Protein AF-0000000084538010 (afdb_homodimer)

Sequence (580 aa):
MFNKSAVPYEIGESMSLGYLKNLVTRTITEWMEDNAMTYSAALAYYFVLSLPALLLFSVSIGSIFLKSENLQSKIINNLQGATDERIINMIILLFERIPEINSLSISALIGFIFLLWSASNVFRQLKNFLERAWDIKPTESSNIKDFIRDAIMSFVIVILFGGLLAMSIFVEGFLYAASKLFQQFLPFSPIIADYTGSIAGFLILVLFFILVYRVLPDKSFDLKSIFVGAFVTAVLVTIGKYVIVLFIAYSNPTNVYGAIGSIIGLFLLFYYSSIMITLGAEFTKVYSESMFNKSAVPYEIGESMSLGYLKNLVTRTITEWMEDNAMTYSAALAYYFVLSLPALLLFSVSIGSIFLKSENLQSKIINNLQGATDERIINMIILLFERIPEINSLSISALIGFIFLLWSASNVFRQLKNFLERAWDIKPTESSNIKDFIRDAIMSFVIVILFGGLLAMSIFVEGFLYAASKLFQQFLPFSPIIADYTGSIAGFLILVLFFILVYRVLPDKSFDLKSIFVGAFVTAVLVTIGKYVIVLFIAYSNPTNVYGAIGSIIGLFLLFYYSSIMITLGAEFTKVYSES

InterPro domains:
  IPR017039 Virulence factor BrkB [PF03631] (33-289)
  IPR017039 Virulence factor BrkB [PIRSF035875] (20-289)
  IPR017039 Virulence factor BrkB [PTHR30213] (14-289)
  IPR017039 Virulence factor BrkB [TIGR00765] (29-288)

Organism: NCBI:txid1434108

Foldseek 3Di:
DDCPPPDPVVVVVVCVVVVVVVLLVQLVVLCVVLVLLVLLLQLLVLVLQLVVLVVQLVLLVVLQVLLPPVVLCVVLVVCVVVDDPVVSVVSVVVNVPSPPPPDSPPRNVVSVVSNLVSLLVSLVSLLVLLCSLLVPPPPPCPDPVVVVVSSVVSVCLCCVVVVVVCCLVCVVVVLVVVCVVCCPPDVPPPVVSVVVSVVVSLVSQLVSQLCSQPPRYPDHFDSVLSSVLSNQLSVQLVVLVVVLVVVLVVLVCPDPRSVVVNSVSVSVSSSSSSSSSSSSSNSSSSVRVD/DPPPPPDPVVVVVVCVVVVVVVLLVQLVVLCVVLVLLVLLLQLLVLVLQLVVLVVQLCLLVVLQVLLPPVVVCVVLVVCVVVDDPVVSVVSVVVNVPSPPPPDCPPRNVVSVVSNLVSLLVSLVSLLVLLCSLLVPPPPPCPDPVVVVVSSVVSVCLCCVVVVVVVCLVVVLVVLVVVCVVCCPPDVPPPVVSVVVSVVVSLVSQLVSQLCSQPPRYPDHFDSVLSSVLSNQLSVQLVVLVVVLVVVLVVLVCPDPRSVVVNSVSVSVSSSSSSSSSSSSSNSSSSVRVD

pLDDT: mean 70.89, std 18.39, range [25.52, 96.69]

Solvent-accessible surface area (backbone atoms only — not comparable to full-atom values): 29405 Å² total; per-residue (Å²): 138,82,84,80,67,85,70,77,63,64,64,57,54,52,53,48,47,53,49,47,50,48,52,51,51,49,21,51,52,50,32,59,72,62,48,36,66,47,52,13,30,18,37,18,25,29,55,57,53,26,48,42,17,44,47,34,24,48,51,39,51,43,47,60,51,49,62,32,63,65,46,41,50,48,51,49,54,62,37,58,83,74,49,56,67,67,58,51,48,49,48,52,49,51,56,68,62,45,72,86,66,85,62,90,40,72,55,25,53,51,12,44,50,44,26,50,50,24,44,32,47,35,43,50,47,49,29,54,48,46,23,57,66,64,69,46,73,79,71,78,64,82,41,70,62,50,51,46,48,51,46,49,48,18,45,49,43,37,54,54,42,47,42,41,48,49,34,37,55,40,39,46,49,39,45,50,48,40,43,61,63,36,44,75,75,58,70,67,52,71,65,53,50,51,50,50,48,49,50,52,45,50,51,50,44,23,52,48,38,33,47,50,55,57,61,57,29,96,70,62,76,58,68,65,36,40,47,54,21,15,45,52,23,35,51,53,34,51,51,46,54,52,52,49,50,54,47,51,72,67,39,60,50,86,40,74,66,21,44,38,48,48,50,46,51,50,53,48,43,38,34,50,36,24,42,30,47,49,46,21,53,27,36,22,49,50,56,62,72,101,139,82,86,75,70,82,67,75,62,63,64,57,52,51,52,47,47,54,48,48,50,49,51,50,51,50,21,52,50,50,32,58,73,63,48,36,66,45,53,11,30,19,37,19,25,29,54,56,54,24,46,42,16,44,49,35,25,48,52,40,50,43,46,60,51,49,63,33,65,65,47,40,49,49,50,48,54,60,37,58,82,74,49,57,69,64,58,50,49,49,47,50,49,51,56,68,60,46,71,86,64,86,65,89,38,73,54,26,52,50,13,44,50,45,25,51,51,24,43,33,47,36,43,50,49,48,29,53,48,47,23,57,65,64,69,46,73,79,70,80,64,82,42,70,63,48,52,47,48,49,44,49,49,19,45,49,44,35,54,54,43,48,42,42,48,48,34,37,55,40,40,45,48,38,45,50,48,41,42,61,66,36,41,75,78,57,71,67,50,70,62,52,51,51,50,50,47,49,49,52,43,48,52,49,43,22,53,48,38,34,48,47,53,56,63,57,27,95,70,62,77,56,68,66,34,40,47,53,21,14,44,51,22,35,52,55,34,51,50,48,54,53,52,50,50,54,47,53,71,66,47,55,52,86,39,73,65,20,44,37,48,47,51,45,48,50,52,48,43,39,34,49,35,26,42,30,47,50,46,20,52,29,37,23,48,50,57,61,72,103

Radius of gyration: 28.02 Å; Cα contacts (8 Å, |Δi|>4): 589; chains: 2; bounding box: 76×89×102 Å

Secondary structure (DSSP, 8-state):
-------THHHHHHHHHHHHHHHHHHHHHHHHHTTHHHHHHHHHHHHHHHHHHHHHHHHHHHHHHHTSHHHHHHHHHHHBTTB-HHHHHHHHHHHHTS----SS-HHHHHHHHHHHHHHHHHHHHHHHHHHHHTT--------HHHHHHHHHHHHHHIIIIIHHHHHHHHHHHHHHHHHHHTTTT----HHHHHHHHHHHHHHHHHHHHHHHHHHSSSS---HHHHHHHHHHHHHHHHHHHHHHHHHHHHS-TTSHHHHHHHHHHHHHHHHHHHHHHHHHHHHHHHHHH-/-------THHHHHHHHHHHHHHHHHHHHHHHHHTTHHHHHHHHHHHHHHHHHHHHHHHHHHHHHHHTSHHHHHHHHHHHBTTB-HHHHHHHHHHHHTS----SS-HHHHHHHHHHHHHHHHHHHHHHHHHHHHTT--------HHHHHHHHHHHHHHIIIIIHHHHHHHHHHHHHHHHHHHTTTT----HHHHHHHHHHHHHHHHHHHHHHHHHHSSSS---HHHHHHHHHHHHHHHHHHHHHHHHHHHHH-TTSHHHHHHHHHHHHHHHHHHHHHHHHHHHHHHHHHH-

Nearest PDB structures (foldseek):
  6z10-assembly1_A  TM=2.493E-01  e=7.959E-01  Rattus norvegicus
  6qv0-assembly1_A  TM=2.257E-01  e=1.239E+00  Thermotoga maritima MSB8
  6x19-assembly1_R  TM=1.769E-01  e=1.354E+00  Homo sapiens
  5och-assembly2_D  TM=1.524E-01  e=9.495E+00  Homo sapiens
  6z10-assembly1_A  TM=2.457E-01  e=9.345E-01  Rattus norvegicus

Structure (mmCIF, N/CA/C/O backbone):
data_AF-0000000084538010-model_v1
#
loop_
_entity.id
_entity.type
_entity.pdbx_description
1 polymer 'Inner membrane protein YihY, formerly thought to be RNase BN'
#
loop_
_atom_site.group_PDB
_atom_site.id
_atom_site.type_symbol
_atom_site.label_atom_id
_atom_site.label_alt_id
_atom_site.label_comp_id
_atom_site.label_asym_id
_atom_site.label_entity_id
_atom_site.label_seq_id
_atom_site.pdbx_PDB_ins_code
_atom_site.Cartn_x
_atom_site.Cartn_y
_atom_site.Cartn_z
_atom_site.occupancy
_atom_site.B_iso_or_equiv
_atom_site.auth_seq_id
_atom_site.auth_comp_id
_atom_site.auth_asym_id
_atom_site.auth_atom_id
_atom_site.pdbx_PDB_model_num
ATOM 1 N N . MET A 1 1 ? -12.539 -47.938 -51.344 1 26.61 1 MET A N 1
ATOM 2 C CA . MET A 1 1 ? -11.461 -47.25 -50.656 1 26.61 1 MET A CA 1
ATOM 3 C C . MET A 1 1 ? -12 -46.062 -49.875 1 26.61 1 MET A C 1
ATOM 5 O O . MET A 1 1 ? -12.375 -45.031 -50.469 1 26.61 1 MET A O 1
ATOM 9 N N . PHE A 1 2 ? -12.742 -46.219 -48.688 1 32.31 2 PHE A N 1
ATOM 10 C CA . PHE A 1 2 ? -13.555 -45.375 -47.781 1 32.31 2 PHE A CA 1
ATOM 11 C C . PHE A 1 2 ? -12.703 -44.375 -47.062 1 32.31 2 PHE A C 1
ATOM 13 O O . PHE A 1 2 ? -11.711 -44.719 -46.406 1 32.31 2 PHE A O 1
ATOM 20 N N . ASN A 1 3 ? -12.586 -43.062 -47.562 1 33.59 3 ASN A N 1
ATOM 21 C CA . ASN A 1 3 ? -11.797 -41.969 -47.031 1 33.59 3 ASN A CA 1
ATOM 22 C C . ASN A 1 3 ? -12.211 -41.562 -45.625 1 33.59 3 ASN A C 1
ATOM 24 O O . ASN A 1 3 ? -13.32 -41.094 -45.406 1 33.59 3 ASN A O 1
ATOM 28 N N . LYS A 1 4 ? -11.789 -42.188 -44.531 1 38.84 4 LYS A N 1
ATOM 29 C CA . LYS A 1 4 ? -11.992 -42.125 -43.094 1 38.84 4 LYS A CA 1
ATOM 30 C C . LYS A 1 4 ? -11.555 -40.781 -42.5 1 38.84 4 LYS A C 1
ATOM 32 O O . LYS A 1 4 ? -11.375 -40.656 -41.312 1 38.84 4 LYS A O 1
ATOM 37 N N . SER A 1 5 ? -11.25 -39.719 -43.281 1 35.59 5 SER A N 1
ATOM 38 C CA . SER A 1 5 ? -10.352 -38.688 -42.781 1 35.59 5 SER A CA 1
ATOM 39 C C . SER A 1 5 ? -11.047 -37.781 -41.781 1 35.59 5 SER A C 1
ATOM 41 O O . SER A 1 5 ? -10.492 -36.75 -41.375 1 35.59 5 SER A O 1
ATOM 43 N N . ALA A 1 6 ? -12.359 -37.562 -41.844 1 43.34 6 ALA A N 1
ATOM 44 C CA . ALA A 1 6 ? -12.781 -36.312 -41.219 1 43.34 6 ALA A CA 1
ATOM 45 C C . ALA A 1 6 ? -12.562 -36.312 -39.719 1 43.34 6 ALA A C 1
ATOM 47 O O . ALA A 1 6 ? -13.234 -37.062 -39 1 43.34 6 ALA A O 1
ATOM 48 N N . VAL A 1 7 ? -11.398 -35.969 -39.188 1 40.47 7 VAL A N 1
ATOM 49 C CA . VAL A 1 7 ? -10.836 -36.094 -37.844 1 40.47 7 VAL A CA 1
ATOM 50 C C . VAL A 1 7 ? -11.703 -35.344 -36.844 1 40.47 7 VAL A C 1
ATOM 52 O O . VAL A 1 7 ? -12.039 -34.188 -37.094 1 40.47 7 VAL A O 1
ATOM 55 N N . PRO A 1 8 ? -12.336 -35.812 -35.75 1 43.44 8 PRO A N 1
ATOM 56 C CA . PRO A 1 8 ? -13.031 -35.344 -34.531 1 43.44 8 PRO A CA 1
ATOM 57 C C . PRO A 1 8 ? -12.242 -34.312 -33.719 1 43.44 8 PRO A C 1
ATOM 59 O O . PRO A 1 8 ? -12.688 -33.875 -32.656 1 43.44 8 PRO A O 1
ATOM 62 N N . TYR A 1 9 ? -11.008 -33.969 -34.125 1 44.88 9 TYR A N 1
ATOM 63 C CA . TYR A 1 9 ? -10.172 -33.125 -33.281 1 44.88 9 TYR A CA 1
ATOM 64 C C . TYR A 1 9 ? -10.68 -31.672 -33.281 1 44.88 9 TYR A C 1
ATOM 66 O O . TYR A 1 9 ? -10.289 -30.875 -32.438 1 44.88 9 TYR A O 1
ATOM 74 N N . GLU A 1 10 ? -11.328 -31.156 -34.219 1 47.44 10 GLU A N 1
ATOM 75 C CA . GLU A 1 10 ? -11.742 -29.75 -34.281 1 47.44 10 GLU A CA 1
ATOM 76 C C . GLU A 1 10 ? -12.797 -29.438 -33.219 1 47.44 10 GLU A C 1
ATOM 78 O O . GLU A 1 10 ? -12.859 -28.312 -32.719 1 47.44 10 GLU A O 1
ATOM 83 N N . ILE A 1 11 ? -13.719 -30.234 -32.969 1 47.62 11 ILE A N 1
ATOM 84 C CA . ILE A 1 11 ? -14.805 -29.984 -32.031 1 47.62 11 ILE A CA 1
ATOM 85 C C . ILE A 1 11 ? -14.242 -29.875 -30.625 1 47.62 11 ILE A C 1
ATOM 87 O O . ILE A 1 11 ? -14.672 -29.031 -29.844 1 47.62 11 ILE A O 1
ATOM 91 N N . GLY A 1 12 ? -13.203 -30.625 -30.266 1 49.12 12 GLY A N 1
ATOM 92 C CA . GLY A 1 12 ? -12.57 -30.672 -28.953 1 49.12 12 GLY A CA 1
ATOM 93 C C . GLY A 1 12 ? -11.859 -29.375 -28.594 1 49.12 12 GLY A C 1
ATOM 94 O O . GLY A 1 12 ? -11.922 -28.922 -27.453 1 49.12 12 GLY A O 1
ATOM 95 N N . GLU A 1 13 ? -11.141 -28.812 -29.547 1 54 13 GLU A N 1
ATOM 96 C CA . GLU A 1 13 ? -10.375 -27.594 -29.375 1 54 13 GLU A CA 1
ATOM 97 C C . GLU A 1 13 ? -11.297 -26.391 -29.156 1 54 13 GLU A C 1
ATOM 99 O O . GLU A 1 13 ? -11.008 -25.516 -28.344 1 54 13 GLU A O 1
ATOM 104 N N . SER A 1 14 ? -12.32 -26.25 -30.078 1 55.12 14 SER A N 1
ATOM 105 C CA . SER A 1 14 ? -13.266 -25.141 -29.984 1 55.12 14 SER A CA 1
ATOM 106 C C . SER A 1 14 ? -13.984 -25.141 -28.641 1 55.12 14 SER A C 1
ATOM 108 O O . SER A 1 14 ? -14.211 -24.078 -28.062 1 55.12 14 SER A O 1
ATOM 110 N N . MET A 1 15 ? -14.461 -26.266 -28.203 1 57.88 15 MET A N 1
ATOM 111 C CA . MET A 1 15 ? -15.094 -26.422 -26.891 1 57.88 15 MET A CA 1
ATOM 112 C C . MET A 1 15 ? -14.148 -26.016 -25.781 1 57.88 15 MET A C 1
ATOM 114 O O . MET A 1 15 ? -14.562 -25.406 -24.797 1 57.88 15 MET A O 1
ATOM 118 N N . SER A 1 16 ? -12.852 -26.266 -26.219 1 75.38 16 SER A N 1
ATOM 119 C CA . SER A 1 16 ? -11.836 -25.969 -25.203 1 75.38 16 SER A CA 1
ATOM 120 C C . SER A 1 16 ? -11.594 -24.469 -25.094 1 75.38 16 SER A C 1
ATOM 122 O O . SER A 1 16 ? -11.477 -23.938 -23.984 1 75.38 16 SER A O 1
ATOM 124 N N . LEU A 1 17 ? -11.82 -23.812 -26.391 1 82.44 17 LEU A N 1
ATOM 125 C CA . LEU A 1 17 ? -11.609 -22.359 -26.359 1 82.44 17 LEU A CA 1
ATOM 126 C C . LEU A 1 17 ? -12.805 -21.656 -25.734 1 82.44 17 LEU A C 1
ATOM 128 O O . LEU A 1 17 ? -12.641 -20.672 -25.016 1 82.44 17 LEU A O 1
ATOM 132 N N . GLY A 1 18 ? -14.008 -22.172 -26.156 1 84.44 18 GLY A N 1
ATOM 133 C CA . GLY A 1 18 ? -15.219 -21.625 -25.562 1 84.44 18 GLY A CA 1
ATOM 134 C C . GLY A 1 18 ? -15.258 -21.797 -24.047 1 84.44 18 GLY A C 1
ATOM 135 O O . GLY A 1 18 ? -15.633 -20.875 -23.328 1 84.44 18 GLY A O 1
ATOM 136 N N . TYR A 1 19 ? -14.805 -22.969 -23.688 1 88.38 19 TYR A N 1
ATOM 137 C CA . TYR A 1 19 ? -14.734 -23.25 -22.266 1 88.38 19 TYR A CA 1
ATOM 138 C C . TYR A 1 19 ? -13.742 -22.328 -21.562 1 88.38 19 TYR A C 1
ATOM 140 O O . TYR A 1 19 ? -14.047 -21.766 -20.516 1 88.38 19 TYR A O 1
ATOM 148 N N . LEU A 1 20 ? -12.602 -22.109 -22.203 1 90.06 20 LEU A N 1
ATOM 149 C CA . LEU A 1 20 ? -11.57 -21.266 -21.641 1 90.06 20 LEU A CA 1
ATOM 150 C C . LEU A 1 20 ? -12.039 -19.812 -21.578 1 90.06 20 LEU A C 1
ATOM 152 O O . LEU A 1 20 ? -11.797 -19.109 -20.594 1 90.06 20 LEU A O 1
ATOM 156 N N . LYS A 1 21 ? -12.703 -19.406 -22.625 1 91.62 21 LYS A N 1
ATOM 157 C CA . LYS A 1 21 ? -13.219 -18.047 -22.672 1 91.62 21 LYS A CA 1
ATOM 158 C C . LYS A 1 21 ? -14.258 -17.812 -21.578 1 91.62 21 LYS A C 1
ATOM 160 O O . LYS A 1 21 ? -14.273 -16.75 -20.953 1 91.62 21 LYS A O 1
ATOM 165 N N . ASN A 1 22 ? -15.047 -18.797 -21.422 1 92.19 22 ASN A N 1
ATOM 166 C CA . ASN A 1 22 ? -16.062 -18.688 -20.375 1 92.19 22 ASN A CA 1
ATOM 167 C C . ASN A 1 22 ? -15.422 -18.656 -18.984 1 92.19 22 ASN A C 1
ATOM 169 O O . ASN A 1 22 ? -15.859 -17.906 -18.109 1 92.19 22 ASN A O 1
ATOM 173 N N . LEU A 1 23 ? -14.422 -19.484 -18.812 1 93.25 23 LEU A N 1
ATOM 174 C CA . LEU A 1 23 ? -13.711 -19.516 -17.531 1 93.25 23 LEU A CA 1
ATOM 175 C C . LEU A 1 23 ? -13.086 -18.172 -17.219 1 93.25 23 LEU A C 1
ATOM 177 O O . LEU A 1 23 ? -13.203 -17.656 -16.109 1 93.25 23 LEU A O 1
ATOM 181 N N . VAL A 1 24 ? -12.484 -17.562 -18.219 1 94.19 24 VAL A N 1
ATOM 182 C CA . VAL A 1 24 ? -11.789 -16.297 -18.047 1 94.19 24 VAL A CA 1
ATOM 183 C C . VAL A 1 24 ? -12.805 -15.18 -17.797 1 94.19 24 VAL A C 1
ATOM 185 O O . VAL A 1 24 ? -12.633 -14.367 -16.891 1 94.19 24 VAL A O 1
ATOM 188 N N . THR A 1 25 ? -13.859 -15.172 -18.562 1 93.75 25 THR A N 1
ATOM 189 C CA . THR A 1 25 ? -14.875 -14.133 -18.453 1 93.75 25 THR A CA 1
ATOM 190 C C . THR A 1 25 ? -15.57 -14.195 -17.094 1 93.75 25 THR A C 1
ATOM 192 O O . THR A 1 25 ? -15.781 -13.172 -16.438 1 93.75 25 THR A O 1
ATOM 195 N N . ARG A 1 26 ? -15.859 -15.344 -16.719 1 94.75 26 ARG A N 1
ATOM 196 C CA . ARG A 1 26 ? -16.5 -15.516 -15.43 1 94.75 26 ARG A CA 1
ATOM 197 C C . ARG A 1 26 ? -15.57 -15.125 -14.289 1 94.75 26 ARG A C 1
ATOM 199 O O . ARG A 1 26 ? -16 -14.516 -13.305 1 94.75 26 ARG A O 1
ATOM 206 N N . THR A 1 27 ? -14.312 -15.492 -14.445 1 95.94 27 THR A N 1
ATOM 207 C CA . THR A 1 27 ? -13.32 -15.148 -13.43 1 95.94 27 THR A CA 1
ATOM 208 C C . THR A 1 27 ? -13.203 -13.633 -13.281 1 95.94 27 THR A C 1
ATOM 210 O O . THR A 1 27 ? -13.234 -13.109 -12.164 1 95.94 27 THR A O 1
ATOM 213 N N . ILE A 1 28 ? -13.172 -12.953 -14.414 1 94.56 28 ILE A N 1
ATOM 214 C CA . ILE A 1 28 ? -13.008 -11.5 -14.406 1 94.56 28 ILE A CA 1
ATOM 215 C C . ILE A 1 28 ? -14.273 -10.836 -13.859 1 94.56 28 ILE A C 1
ATOM 217 O O . ILE A 1 28 ? -14.195 -9.875 -13.094 1 94.56 28 ILE A O 1
ATOM 221 N N . THR A 1 29 ? -15.406 -11.336 -14.211 1 92.5 29 THR A N 1
ATOM 222 C CA . THR A 1 29 ? -16.672 -10.789 -13.75 1 92.5 29 THR A CA 1
ATOM 223 C C . THR A 1 29 ? -16.797 -10.938 -12.234 1 92.5 29 THR A C 1
ATOM 225 O O . THR A 1 29 ? -17.109 -9.969 -11.531 1 92.5 29 THR A O 1
ATOM 228 N N . GLU A 1 30 ? -16.469 -12.062 -11.742 1 95.12 30 GLU A N 1
ATOM 229 C CA . GLU A 1 30 ? -16.547 -12.289 -10.297 1 95.12 30 GLU A CA 1
ATOM 230 C C . GLU A 1 30 ? -15.492 -11.492 -9.547 1 95.12 30 GLU A C 1
ATOM 232 O O . GLU A 1 30 ? -15.734 -11.023 -8.438 1 95.12 30 GLU A O 1
ATOM 237 N N . TRP A 1 31 ? -14.352 -11.477 -10.203 1 94.5 31 TRP A N 1
ATOM 238 C CA . TRP A 1 31 ? -13.25 -10.695 -9.641 1 94.5 31 TRP A CA 1
ATOM 239 C C . TRP A 1 31 ? -13.648 -9.234 -9.469 1 94.5 31 TRP A C 1
ATOM 241 O O . TRP A 1 31 ? -13.336 -8.625 -8.445 1 94.5 31 TRP A O 1
ATOM 251 N N . MET A 1 32 ? -14.383 -8.703 -10.391 1 90.62 32 MET A N 1
ATOM 252 C CA . MET A 1 32 ? -14.867 -7.328 -10.32 1 90.62 32 MET A CA 1
ATOM 253 C C . MET A 1 32 ? -15.992 -7.191 -9.312 1 90.62 32 MET A C 1
ATOM 255 O O . MET A 1 32 ? -16.031 -6.234 -8.539 1 90.62 32 MET A O 1
ATOM 259 N N . GLU A 1 33 ? -16.797 -8.125 -9.234 1 89.94 33 GLU A N 1
ATOM 260 C CA . GLU A 1 33 ? -17.953 -8.102 -8.328 1 89.94 33 GLU A CA 1
ATOM 261 C C . GLU A 1 33 ? -17.5 -8.211 -6.875 1 89.94 33 GLU A C 1
ATOM 263 O O . GLU A 1 33 ? -18.141 -7.648 -5.98 1 89.94 33 GLU A O 1
ATOM 268 N N . ASP A 1 34 ? -16.391 -8.859 -6.707 1 92.44 34 ASP A N 1
ATOM 269 C CA . ASP A 1 34 ? -15.914 -9.086 -5.348 1 92.44 34 ASP A CA 1
ATOM 270 C C . ASP A 1 34 ? -14.969 -7.977 -4.898 1 92.44 34 ASP A C 1
ATOM 272 O O . ASP A 1 34 ? -14.25 -8.125 -3.914 1 92.44 34 ASP A O 1
ATOM 276 N N . ASN A 1 35 ? -14.93 -6.863 -5.633 1 91.19 35 ASN A N 1
ATOM 277 C CA . ASN A 1 35 ? -14.086 -5.719 -5.312 1 91.19 35 ASN A CA 1
ATOM 278 C C . ASN A 1 35 ? -12.625 -6.133 -5.141 1 91.19 35 ASN A C 1
ATOM 280 O O . ASN A 1 35 ? -11.945 -5.656 -4.234 1 91.19 35 ASN A O 1
ATOM 284 N N . ALA A 1 36 ? -12.164 -7.043 -6.004 1 93.94 36 ALA A N 1
ATOM 285 C CA . ALA A 1 36 ? -10.852 -7.672 -5.867 1 93.94 36 ALA A CA 1
ATOM 286 C C . ALA A 1 36 ? -9.734 -6.648 -6.055 1 93.94 36 ALA A C 1
ATOM 288 O O . ALA A 1 36 ? -8.625 -6.832 -5.551 1 93.94 36 ALA A O 1
ATOM 289 N N . MET A 1 37 ? -10.023 -5.562 -6.738 1 92.81 37 MET A N 1
ATOM 290 C CA . MET A 1 37 ? -9.008 -4.531 -6.949 1 92.81 37 MET A CA 1
ATOM 291 C C . MET A 1 37 ? -8.602 -3.891 -5.625 1 92.81 37 MET A C 1
ATOM 293 O O . MET A 1 37 ? -7.418 -3.656 -5.379 1 92.81 37 MET A O 1
ATOM 297 N N . THR A 1 38 ? -9.57 -3.646 -4.789 1 93.88 38 THR A N 1
ATOM 298 C CA . THR A 1 38 ? -9.312 -3.072 -3.475 1 93.88 38 THR A CA 1
ATOM 299 C C . THR A 1 38 ? -8.5 -4.039 -2.613 1 93.88 38 THR A C 1
ATOM 301 O O . THR A 1 38 ? -7.523 -3.641 -1.978 1 93.88 38 THR A O 1
ATOM 304 N N . TYR A 1 39 ? -8.875 -5.293 -2.646 1 94.88 39 TYR A N 1
ATOM 305 C CA . TYR A 1 39 ? -8.148 -6.301 -1.887 1 94.88 39 TYR A CA 1
ATOM 306 C C . TYR A 1 39 ? -6.719 -6.449 -2.402 1 94.88 39 TYR A C 1
ATOM 308 O O . TYR A 1 39 ? -5.789 -6.648 -1.62 1 94.88 39 TYR A O 1
ATOM 316 N N . SER A 1 40 ? -6.578 -6.375 -3.74 1 95.62 40 SER A N 1
ATOM 317 C CA . SER A 1 40 ? -5.25 -6.465 -4.34 1 95.62 40 SER A CA 1
ATOM 318 C C . SER A 1 40 ? -4.363 -5.305 -3.904 1 95.62 40 SER A C 1
ATOM 320 O O . SER A 1 40 ? -3.188 -5.496 -3.592 1 95.62 40 SER A O 1
ATOM 322 N N . ALA A 1 41 ? -4.957 -4.105 -3.9 1 95.06 41 ALA A N 1
ATOM 323 C CA . ALA A 1 41 ? -4.203 -2.932 -3.463 1 95.06 41 ALA A CA 1
ATOM 324 C C . ALA A 1 41 ? -3.801 -3.055 -1.996 1 95.06 41 ALA A C 1
ATOM 326 O O . ALA A 1 41 ? -2.682 -2.699 -1.62 1 95.06 41 ALA A O 1
ATOM 327 N N . ALA A 1 42 ? -4.727 -3.541 -1.171 1 95.5 42 ALA A N 1
ATOM 328 C CA . ALA A 1 42 ? -4.434 -3.756 0.244 1 95.5 42 ALA A CA 1
ATOM 329 C C . ALA A 1 42 ? -3.293 -4.75 0.423 1 95.5 42 ALA A C 1
ATOM 331 O O . ALA A 1 42 ? -2.371 -4.516 1.208 1 95.5 42 ALA A O 1
ATOM 332 N N . LEU A 1 43 ? -3.375 -5.816 -0.317 1 92.12 43 LEU A N 1
ATOM 333 C CA . LEU A 1 43 ? -2.316 -6.82 -0.284 1 92.12 43 LEU A CA 1
ATOM 334 C C . LEU A 1 43 ? -0.982 -6.215 -0.708 1 92.12 43 LEU A C 1
ATOM 336 O O . LEU A 1 43 ? 0.044 -6.457 -0.069 1 92.12 43 LEU A O 1
ATOM 340 N N . ALA A 1 44 ? -1.026 -5.484 -1.762 1 92.62 44 ALA A N 1
ATOM 341 C CA . ALA A 1 44 ? 0.177 -4.84 -2.281 1 92.62 44 ALA A CA 1
ATOM 342 C C . ALA A 1 44 ? 0.805 -3.924 -1.232 1 92.62 44 ALA A C 1
ATOM 344 O O . ALA A 1 44 ? 2.031 -3.83 -1.136 1 92.62 44 ALA A O 1
ATOM 345 N N . TYR A 1 45 ? -0.023 -3.279 -0.467 1 93.62 45 TYR A N 1
ATOM 346 C CA . TYR A 1 45 ? 0.497 -2.396 0.571 1 93.62 45 TYR A CA 1
ATOM 347 C C . TYR A 1 45 ? 1.345 -3.172 1.573 1 93.62 45 TYR A C 1
ATOM 349 O O . TYR A 1 45 ? 2.455 -2.754 1.91 1 93.62 45 TYR A O 1
ATOM 357 N N . TYR A 1 46 ? 0.819 -4.238 2.023 1 87.44 46 TYR A N 1
ATOM 358 C CA . TYR A 1 46 ? 1.525 -5.012 3.039 1 87.44 46 TYR A CA 1
ATOM 359 C C . TYR A 1 46 ? 2.791 -5.637 2.469 1 87.44 46 TYR A C 1
ATOM 361 O O . TYR A 1 46 ? 3.791 -5.785 3.174 1 87.44 46 TYR A O 1
ATOM 369 N N . PHE A 1 47 ? 2.795 -5.941 1.148 1 85 47 PHE A N 1
ATOM 370 C CA . PHE A 1 47 ? 4.023 -6.371 0.495 1 85 47 PHE A CA 1
ATOM 371 C C . PHE A 1 47 ? 5.062 -5.258 0.505 1 85 47 PHE A C 1
ATOM 373 O O . PHE A 1 47 ? 6.234 -5.496 0.818 1 85 47 PHE A O 1
ATOM 380 N N . VAL A 1 48 ? 4.582 -4.125 0.182 1 85.12 48 VAL A N 1
ATOM 381 C CA . VAL A 1 48 ? 5.477 -2.973 0.091 1 85.12 48 VAL A CA 1
ATOM 382 C C . VAL A 1 48 ? 6.047 -2.654 1.47 1 85.12 48 VAL A C 1
ATOM 384 O O . VAL A 1 48 ? 7.242 -2.369 1.602 1 85.12 48 VAL A O 1
ATOM 387 N N . LEU A 1 49 ? 5.234 -2.729 2.482 1 85.06 49 LEU A N 1
ATOM 388 C CA . LEU A 1 49 ? 5.672 -2.436 3.842 1 85.06 49 LEU A CA 1
ATOM 389 C C . LEU A 1 49 ? 6.699 -3.457 4.316 1 85.06 49 LEU A C 1
ATOM 391 O O . LEU A 1 49 ? 7.609 -3.125 5.082 1 85.06 49 LEU A O 1
ATOM 395 N N . SER A 1 50 ? 6.598 -4.57 3.859 1 77.38 50 SER A N 1
ATOM 396 C CA . SER A 1 50 ? 7.496 -5.641 4.277 1 77.38 50 SER A CA 1
ATOM 397 C C . SER A 1 50 ? 8.914 -5.414 3.76 1 77.38 50 SER A C 1
ATOM 399 O O . SER A 1 50 ? 9.875 -5.906 4.344 1 77.38 50 SER A O 1
ATOM 401 N N . LEU A 1 51 ? 9.055 -4.629 2.738 1 75.69 51 LEU A N 1
ATOM 402 C CA . LEU A 1 51 ? 10.359 -4.465 2.092 1 75.69 51 LEU A CA 1
ATOM 403 C C . LEU A 1 51 ? 11.336 -3.738 3.01 1 75.69 51 LEU A C 1
ATOM 405 O O . LEU A 1 51 ? 12.391 -4.273 3.346 1 75.69 51 LEU A O 1
ATOM 409 N N . PRO A 1 52 ? 10.984 -2.539 3.426 1 73.31 52 PRO A N 1
ATOM 410 C CA . PRO A 1 52 ? 11.922 -1.865 4.324 1 73.31 52 PRO A CA 1
ATOM 411 C C . PRO A 1 52 ? 12.086 -2.59 5.66 1 73.31 52 PRO A C 1
ATOM 413 O O . PRO A 1 52 ? 13.164 -2.559 6.258 1 73.31 52 PRO A O 1
ATOM 416 N N . ALA A 1 53 ? 11.039 -3.229 6.105 1 76 53 ALA A N 1
ATOM 417 C CA . ALA A 1 53 ? 11.125 -4.004 7.34 1 76 53 ALA A CA 1
ATOM 418 C C . ALA A 1 53 ? 12.102 -5.164 7.188 1 76 53 ALA A C 1
ATOM 420 O O . ALA A 1 53 ? 12.914 -5.426 8.086 1 76 53 ALA A O 1
ATOM 421 N N . LEU A 1 54 ? 12.016 -5.793 6.062 1 72.25 54 LEU A N 1
ATOM 422 C CA . LEU A 1 54 ? 12.938 -6.883 5.766 1 72.25 54 LEU A CA 1
ATOM 423 C C . LEU A 1 54 ? 14.367 -6.367 5.645 1 72.25 54 LEU A C 1
ATOM 425 O O . LEU A 1 54 ? 15.312 -7 6.129 1 72.25 54 LEU A O 1
ATOM 429 N N . LEU A 1 55 ? 14.453 -5.258 4.973 1 68.31 55 LEU A N 1
ATOM 430 C CA . LEU A 1 55 ? 15.766 -4.641 4.832 1 68.31 55 LEU A CA 1
ATOM 431 C C . LEU A 1 55 ? 16.344 -4.285 6.199 1 68.31 55 LEU A C 1
ATOM 433 O O . LEU A 1 55 ? 17.531 -4.551 6.465 1 68.31 55 LEU A O 1
ATOM 437 N N . LEU A 1 56 ? 15.531 -3.684 6.98 1 71.19 56 LEU A N 1
ATOM 438 C CA . LEU A 1 56 ? 15.969 -3.297 8.32 1 71.19 56 LEU A CA 1
ATOM 439 C C . LEU A 1 56 ? 16.375 -4.523 9.133 1 71.19 56 LEU A C 1
ATOM 441 O O . LEU A 1 56 ? 17.406 -4.52 9.805 1 71.19 56 LEU A O 1
ATOM 445 N N . PHE A 1 57 ? 15.562 -5.523 9.07 1 71.38 57 PHE A N 1
ATOM 446 C CA . PHE A 1 57 ? 15.828 -6.77 9.781 1 71.38 57 PHE A CA 1
ATOM 447 C C . PHE A 1 57 ? 17.109 -7.422 9.266 1 71.38 57 PHE A C 1
ATOM 449 O O . PHE A 1 57 ? 17.953 -7.84 10.055 1 71.38 57 PHE A O 1
ATOM 456 N N . SER A 1 58 ? 17.281 -7.457 7.957 1 66.06 58 SER A N 1
ATOM 457 C CA . SER A 1 58 ? 18.422 -8.109 7.324 1 66.06 58 SER A CA 1
ATOM 458 C C . SER A 1 58 ? 19.719 -7.367 7.637 1 66.06 58 SER A C 1
ATOM 460 O O . SER A 1 58 ? 20.734 -7.992 7.957 1 66.06 58 SER A O 1
ATOM 462 N N . VAL A 1 59 ? 19.609 -6.086 7.473 1 63.75 59 VAL A N 1
ATOM 463 C CA . VAL A 1 59 ? 20.797 -5.285 7.73 1 63.75 59 VAL A CA 1
ATOM 464 C C . VAL A 1 59 ? 21.172 -5.371 9.211 1 63.75 59 VAL A C 1
ATOM 466 O O . VAL A 1 59 ? 22.359 -5.441 9.555 1 63.75 59 VAL A O 1
ATOM 469 N N . SER A 1 60 ? 20.188 -5.336 10.008 1 68 60 SER A N 1
ATOM 470 C CA . SER A 1 60 ? 20.422 -5.406 11.445 1 68 60 SER A CA 1
ATOM 471 C C . SER A 1 60 ? 21.016 -6.754 11.844 1 68 60 SER A C 1
ATOM 473 O O . SER A 1 60 ? 21.953 -6.812 12.641 1 68 60 SER A O 1
ATOM 475 N N . ILE A 1 61 ? 20.469 -7.859 11.328 1 65.56 61 ILE A N 1
ATOM 476 C CA . ILE A 1 61 ? 20.984 -9.195 11.602 1 65.56 61 ILE A CA 1
ATOM 477 C C . ILE A 1 61 ? 22.375 -9.344 11 1 65.56 61 ILE A C 1
ATOM 479 O O . ILE A 1 61 ? 23.266 -9.93 11.617 1 65.56 61 ILE A O 1
ATOM 483 N N . GLY A 1 62 ? 22.469 -8.891 9.766 1 63.72 62 GLY A N 1
ATOM 484 C CA . GLY A 1 62 ? 23.766 -8.922 9.125 1 63.72 62 GLY A CA 1
ATOM 485 C C . GLY A 1 62 ? 24.844 -8.195 9.922 1 63.72 62 GLY A C 1
ATOM 486 O O . GLY A 1 62 ? 25.984 -8.664 10.008 1 63.72 62 GLY A O 1
ATOM 487 N N . SER A 1 63 ? 24.391 -7.012 10.398 1 63 63 SER A N 1
ATOM 488 C CA . SER A 1 63 ? 25.359 -6.238 11.172 1 63 63 SER A CA 1
ATOM 489 C C . SER A 1 63 ? 25.828 -7.004 12.406 1 63 63 SER A C 1
ATOM 491 O O . SER A 1 63 ? 26.984 -6.895 12.82 1 63 63 SER A O 1
ATOM 493 N N . ILE A 1 64 ? 24.922 -7.723 12.961 1 62.53 64 ILE A N 1
ATOM 494 C CA . ILE A 1 64 ? 25.266 -8.523 14.125 1 62.53 64 ILE A CA 1
ATOM 495 C C . ILE A 1 64 ? 26.281 -9.602 13.734 1 62.53 64 ILE A C 1
ATOM 497 O O . ILE A 1 64 ? 27.25 -9.859 14.453 1 62.53 64 ILE A O 1
ATOM 501 N N . PHE A 1 65 ? 25.953 -10.141 12.594 1 60 65 PHE A N 1
ATOM 502 C CA . PHE A 1 65 ? 26.828 -11.211 12.133 1 60 65 PHE A CA 1
ATOM 503 C C . PHE A 1 65 ? 28.141 -10.648 11.617 1 60 65 PHE A C 1
ATOM 505 O O . PHE A 1 65 ? 29.203 -11.227 11.852 1 60 65 PHE A O 1
ATOM 512 N N . LEU A 1 66 ? 28 -9.508 10.961 1 58.19 66 LEU A N 1
ATOM 513 C CA . LEU A 1 66 ? 29.188 -8.953 10.32 1 58.19 66 LEU A CA 1
ATOM 514 C C . LEU A 1 66 ? 30.047 -8.219 11.336 1 58.19 66 LEU A C 1
ATOM 516 O O . LEU A 1 66 ? 31.188 -7.848 11.039 1 58.19 66 LEU A O 1
ATOM 520 N N . LYS A 1 67 ? 29.484 -7.863 12.383 1 60.5 67 LYS A N 1
ATOM 521 C CA . LYS A 1 67 ? 30.312 -7.293 13.438 1 60.5 67 LYS A CA 1
ATOM 522 C C . LYS A 1 67 ? 31.312 -8.32 13.977 1 60.5 67 LYS A C 1
ATOM 524 O O . LYS A 1 67 ? 32.344 -7.957 14.547 1 60.5 67 LYS A O 1
ATOM 529 N N . SER A 1 68 ? 31 -9.477 13.688 1 59 68 SER A N 1
ATOM 530 C CA . SER A 1 68 ? 31.953 -10.484 14.141 1 59 68 SER A CA 1
ATOM 531 C C . SER A 1 68 ? 33.25 -10.43 13.328 1 59 68 SER A C 1
ATOM 533 O O . SER A 1 68 ? 33.219 -10.5 12.094 1 59 68 SER A O 1
ATOM 535 N N . GLU A 1 69 ? 34.281 -9.906 13.969 1 63.91 69 GLU A N 1
ATOM 536 C CA . GLU A 1 69 ? 35.594 -9.828 13.328 1 63.91 69 GLU A CA 1
ATOM 537 C C . GLU A 1 69 ? 35.906 -11.117 12.57 1 63.91 69 GLU A C 1
ATOM 539 O O . GLU A 1 69 ? 36.531 -11.078 11.508 1 63.91 69 GLU A O 1
ATOM 544 N N . ASN A 1 70 ? 35.344 -12.133 13.156 1 59.38 70 ASN A N 1
ATOM 545 C CA . ASN A 1 70 ? 35.594 -13.43 12.523 1 59.38 70 ASN A CA 1
ATOM 546 C C . ASN A 1 70 ? 34.906 -13.547 11.18 1 59.38 70 ASN A C 1
ATOM 548 O O . ASN A 1 70 ? 35.5 -14.016 10.203 1 59.38 70 ASN A O 1
ATOM 552 N N . LEU A 1 71 ? 33.75 -13.102 11.156 1 61.84 71 LEU A N 1
ATOM 553 C CA . LEU A 1 71 ? 33.031 -13.203 9.898 1 61.84 71 LEU A CA 1
ATOM 554 C C . LEU A 1 71 ? 33.562 -12.195 8.883 1 61.84 71 LEU A C 1
ATOM 556 O O . LEU A 1 71 ? 33.656 -12.5 7.691 1 61.84 71 LEU A O 1
ATOM 560 N N . GLN A 1 72 ? 33.906 -11.086 9.383 1 66.75 72 GLN A N 1
ATOM 561 C CA . GLN A 1 72 ? 34.5 -10.094 8.484 1 66.75 72 GLN A CA 1
ATOM 562 C C . GLN A 1 72 ? 35.781 -10.609 7.848 1 66.75 72 GLN A C 1
ATOM 564 O O . GLN A 1 72 ? 36 -10.453 6.645 1 66.75 72 GLN A O 1
ATOM 569 N N . SER A 1 73 ? 36.562 -11.156 8.734 1 66.5 73 SER A N 1
ATOM 570 C CA . SER A 1 73 ? 37.812 -11.688 8.242 1 66.5 73 SER A CA 1
ATOM 571 C C . SER A 1 73 ? 37.594 -12.812 7.238 1 66.5 73 SER A C 1
ATOM 573 O O . SER A 1 73 ? 38.281 -12.898 6.219 1 66.5 73 SER A O 1
ATOM 575 N N . LYS A 1 74 ? 36.562 -13.57 7.465 1 61.12 74 LYS A N 1
ATOM 576 C CA . LYS A 1 74 ? 36.25 -14.672 6.555 1 61.12 74 LYS A CA 1
ATOM 577 C C . LYS A 1 74 ? 35.75 -14.156 5.211 1 61.12 74 LYS A C 1
ATOM 579 O O . LYS A 1 74 ? 36.125 -14.68 4.16 1 61.12 74 LYS A O 1
ATOM 584 N N . ILE A 1 75 ? 35.031 -13.188 5.266 1 63.56 75 ILE A N 1
ATOM 585 C CA . ILE A 1 75 ? 34.5 -12.594 4.035 1 63.56 75 ILE A CA 1
ATOM 586 C C . ILE A 1 75 ? 35.656 -11.961 3.25 1 63.56 75 ILE A C 1
ATOM 588 O O . ILE A 1 75 ? 35.812 -12.195 2.047 1 63.56 75 ILE A O 1
ATOM 592 N N . ILE A 1 76 ? 36.469 -11.188 4.027 1 65.75 76 ILE A N 1
ATOM 593 C CA . ILE A 1 76 ? 37.594 -10.523 3.381 1 65.75 76 ILE A CA 1
ATOM 594 C C . ILE A 1 76 ? 38.562 -11.562 2.836 1 65.75 76 ILE A C 1
ATOM 596 O O . ILE A 1 76 ? 39.062 -11.445 1.706 1 65.75 76 ILE A O 1
ATOM 600 N N . ASN A 1 77 ? 38.75 -12.5 3.613 1 64.44 77 ASN A N 1
ATOM 601 C CA . ASN A 1 77 ? 39.656 -13.547 3.189 1 64.44 77 ASN A CA 1
ATOM 602 C C . ASN A 1 77 ? 39.125 -14.297 1.971 1 64.44 77 ASN A C 1
ATOM 604 O O . ASN A 1 77 ? 39.906 -14.656 1.076 1 64.44 77 ASN A O 1
ATOM 608 N N . ASN A 1 78 ? 37.812 -14.445 1.957 1 58.94 78 ASN A N 1
ATOM 609 C CA . ASN A 1 78 ? 37.188 -15.133 0.82 1 58.94 78 ASN A CA 1
ATOM 610 C C . ASN A 1 78 ? 37.188 -14.25 -0.426 1 58.94 78 ASN A C 1
ATOM 612 O O . ASN A 1 78 ? 37.25 -14.75 -1.549 1 58.94 78 ASN A O 1
ATOM 616 N N . LEU A 1 79 ? 37.125 -13.047 -0.174 1 57.81 79 LEU A N 1
ATOM 617 C CA . LEU A 1 79 ? 37.156 -12.102 -1.287 1 57.81 79 LEU A CA 1
ATOM 618 C C . LEU A 1 79 ? 38.562 -11.812 -1.741 1 57.81 79 LEU A C 1
ATOM 620 O O . LEU A 1 79 ? 38.812 -11.477 -2.906 1 57.81 79 LEU A O 1
ATOM 624 N N . GLN A 1 80 ? 39.438 -11.969 -0.728 1 58.91 80 GLN A N 1
ATOM 625 C CA . GLN A 1 80 ? 40.844 -11.828 -1.052 1 58.91 80 GLN A CA 1
ATOM 626 C C . GLN A 1 80 ? 41.281 -12.883 -2.057 1 58.91 80 GLN A C 1
ATOM 628 O O . GLN A 1 80 ? 41.062 -14.078 -1.84 1 58.91 80 GLN A O 1
ATOM 633 N N . GLY A 1 81 ? 41.344 -12.367 -3.342 1 53.97 81 GLY A N 1
ATOM 634 C CA . GLY A 1 81 ? 41.719 -13.242 -4.441 1 53.97 81 GLY A CA 1
ATOM 635 C C . GLY A 1 81 ? 40.625 -13.352 -5.5 1 53.97 81 GLY A C 1
ATOM 636 O O . GLY A 1 81 ? 40.906 -13.727 -6.645 1 53.97 81 GLY A O 1
ATOM 637 N N . ALA A 1 82 ? 39.438 -13.195 -5.074 1 51.94 82 ALA A N 1
ATOM 638 C CA . ALA A 1 82 ? 38.344 -13.383 -6.004 1 51.94 82 ALA A CA 1
ATOM 639 C C . ALA A 1 82 ? 37.875 -12.047 -6.582 1 51.94 82 ALA A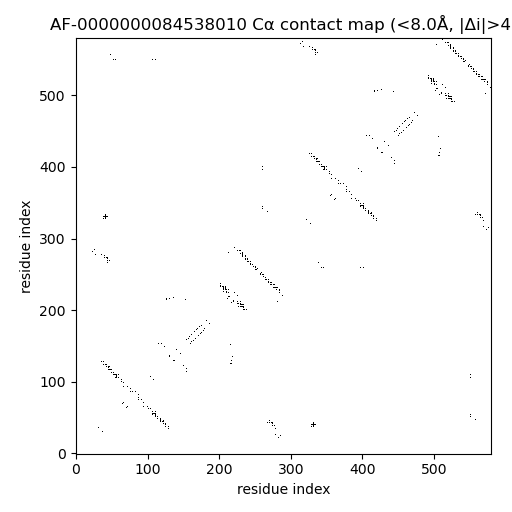 C 1
ATOM 641 O O . ALA A 1 82 ? 37.125 -12.008 -7.574 1 51.94 82 ALA A O 1
ATOM 642 N N . THR A 1 83 ? 38.188 -11.062 -5.852 1 58.06 83 THR A N 1
ATOM 643 C CA . THR A 1 83 ? 37.781 -9.75 -6.316 1 58.06 83 THR A CA 1
ATOM 644 C C . THR A 1 83 ? 38.906 -8.734 -6.188 1 58.06 83 THR A C 1
ATOM 646 O O . THR A 1 83 ? 39.938 -9.023 -5.586 1 58.06 83 THR A O 1
ATOM 649 N N . ASP A 1 84 ? 38.594 -7.633 -6.863 1 58.75 84 ASP A N 1
ATOM 650 C CA . ASP A 1 84 ? 39.562 -6.543 -6.883 1 58.75 84 ASP A CA 1
ATOM 651 C C . ASP A 1 84 ? 39.656 -5.875 -5.516 1 58.75 84 ASP A C 1
ATOM 653 O O . ASP A 1 84 ? 38.688 -5.867 -4.746 1 58.75 84 ASP A O 1
ATOM 657 N N . GLU A 1 85 ? 40.906 -5.477 -5.23 1 62.03 85 GLU A N 1
ATOM 658 C CA . GLU A 1 85 ? 41.219 -4.805 -3.973 1 62.03 85 GLU A CA 1
ATOM 659 C C . GLU A 1 85 ? 40.281 -3.637 -3.717 1 62.03 85 GLU A C 1
ATOM 661 O O . GLU A 1 85 ? 39.969 -3.33 -2.568 1 62.03 85 GLU A O 1
ATOM 666 N N . ARG A 1 86 ? 39.812 -3.09 -4.676 1 56.19 86 ARG A N 1
ATOM 667 C CA . ARG A 1 86 ? 38.906 -1.953 -4.555 1 56.19 86 ARG A CA 1
ATOM 668 C C . ARG A 1 86 ? 37.562 -2.379 -3.945 1 56.19 86 ARG A C 1
ATOM 670 O O . ARG A 1 86 ? 37 -1.666 -3.111 1 56.19 86 ARG A O 1
ATOM 677 N N . ILE A 1 87 ? 37.094 -3.451 -4.332 1 56.72 87 ILE A N 1
ATOM 678 C CA . ILE A 1 87 ? 35.844 -4.008 -3.803 1 56.72 87 ILE A CA 1
ATOM 679 C C . ILE A 1 87 ? 36.031 -4.414 -2.346 1 56.72 87 ILE A C 1
ATOM 681 O O . ILE A 1 87 ? 35.188 -4.16 -1.5 1 56.72 87 ILE A O 1
ATOM 685 N N . ILE A 1 88 ? 37.25 -5 -2.139 1 63.12 88 ILE A N 1
ATOM 686 C CA . ILE A 1 88 ? 37.562 -5.406 -0.775 1 63.12 88 ILE A CA 1
ATOM 687 C C . ILE A 1 88 ? 37.625 -4.18 0.133 1 63.12 88 ILE A C 1
ATOM 689 O O . ILE A 1 88 ? 37.062 -4.191 1.236 1 63.12 88 ILE A O 1
ATOM 693 N N . ASN A 1 89 ? 38.219 -3.168 -0.378 1 63.41 89 ASN A N 1
ATOM 694 C CA . ASN A 1 89 ? 38.312 -1.938 0.401 1 63.41 89 ASN A CA 1
ATOM 695 C C . ASN A 1 89 ? 36.938 -1.317 0.633 1 63.41 89 ASN A C 1
ATOM 697 O O . ASN A 1 89 ? 36.656 -0.79 1.712 1 63.41 89 ASN A O 1
ATOM 701 N N . MET A 1 90 ? 36.094 -1.411 -0.261 1 58.19 90 MET A N 1
ATOM 702 C CA . MET A 1 90 ? 34.75 -0.929 -0.101 1 58.19 90 MET A CA 1
ATOM 703 C C . MET A 1 90 ? 34 -1.737 0.958 1 58.19 90 MET A C 1
ATOM 705 O O . MET A 1 90 ? 33.25 -1.179 1.758 1 58.19 90 MET A O 1
ATOM 709 N N . ILE A 1 91 ? 34.344 -2.967 0.907 1 62.31 91 ILE A N 1
ATOM 710 C CA . ILE A 1 91 ? 33.719 -3.852 1.881 1 62.31 91 ILE A CA 1
ATOM 711 C C . ILE A 1 91 ? 34.25 -3.547 3.277 1 62.31 91 ILE A C 1
ATOM 713 O O . ILE A 1 91 ? 33.469 -3.494 4.246 1 62.31 91 ILE A O 1
ATOM 717 N N . ILE A 1 92 ? 35.562 -3.369 3.295 1 64.56 92 ILE A N 1
ATOM 718 C CA . ILE A 1 92 ? 36.188 -3.027 4.57 1 64.56 92 ILE A CA 1
ATOM 719 C C . ILE A 1 92 ? 35.625 -1.697 5.074 1 64.56 92 ILE A C 1
ATOM 721 O O . ILE A 1 92 ? 35.312 -1.557 6.258 1 64.56 92 ILE A O 1
ATOM 725 N N . LEU A 1 93 ? 35.344 -0.786 4.211 1 59.5 93 LEU A N 1
ATOM 726 C CA . LEU A 1 93 ? 34.781 0.503 4.582 1 59.5 93 LEU A CA 1
ATOM 727 C C . LEU A 1 93 ? 33.312 0.342 5.043 1 59.5 93 LEU A C 1
ATOM 729 O O . LEU A 1 93 ? 32.906 1.009 5.984 1 59.5 93 LEU A O 1
ATOM 733 N N . LEU A 1 94 ? 32.719 -0.473 4.379 1 59.12 94 LEU A N 1
ATOM 734 C CA . LEU A 1 94 ? 31.344 -0.772 4.785 1 59.12 94 LEU A CA 1
ATOM 735 C C . LEU A 1 94 ? 31.312 -1.391 6.18 1 59.12 94 LEU A C 1
ATOM 737 O O . LEU A 1 94 ? 30.453 -1.051 7 1 59.12 94 LEU A O 1
ATOM 741 N N . PHE A 1 95 ? 32.375 -2.322 6.332 1 62.97 95 PHE A N 1
ATOM 742 C CA . PHE A 1 95 ? 32.469 -2.951 7.641 1 62.97 95 PHE A CA 1
ATOM 743 C C . PHE A 1 95 ? 32.75 -1.912 8.719 1 62.97 95 PHE A C 1
ATOM 745 O O . PHE A 1 95 ? 32.219 -1.995 9.828 1 62.97 95 PHE A O 1
ATOM 752 N N . GLU A 1 96 ? 33.531 -1.061 8.367 1 61.81 96 GLU A N 1
ATOM 753 C CA . GLU A 1 96 ? 33.938 -0.028 9.32 1 61.81 96 GLU A CA 1
ATOM 754 C C . GLU A 1 96 ? 32.781 0.926 9.625 1 61.81 96 GLU A C 1
ATOM 756 O O . GLU A 1 96 ? 32.75 1.548 10.688 1 61.81 96 GLU A O 1
ATOM 761 N N . ARG A 1 97 ? 31.922 0.978 8.703 1 55.75 97 ARG A N 1
ATOM 762 C CA . ARG A 1 97 ? 30.812 1.913 8.859 1 55.75 97 ARG A CA 1
ATOM 763 C C . ARG A 1 97 ? 29.641 1.252 9.562 1 55.75 97 ARG A C 1
ATOM 765 O O . ARG A 1 97 ? 28.625 1.906 9.844 1 55.75 97 ARG A O 1
ATOM 772 N N . ILE A 1 98 ? 29.828 -0.057 9.672 1 57.44 98 ILE A N 1
ATOM 773 C CA . ILE A 1 98 ? 28.812 -0.735 10.477 1 57.44 98 ILE A CA 1
ATOM 774 C C . ILE A 1 98 ? 28.844 -0.185 11.906 1 57.44 98 ILE A C 1
ATOM 776 O O . ILE A 1 98 ? 29.859 -0.253 12.586 1 57.44 98 ILE A O 1
ATOM 780 N N . PRO A 1 99 ? 27.828 0.61 12.164 1 54.06 99 PRO A N 1
ATOM 781 C CA . PRO A 1 99 ? 27.859 1.169 13.516 1 54.06 99 PRO A CA 1
ATOM 782 C C . PRO A 1 99 ? 28.094 0.107 14.586 1 54.06 99 PRO A C 1
ATOM 784 O O . PRO A 1 99 ? 27.656 -1.034 14.438 1 54.06 99 PRO A O 1
ATOM 787 N N . GLU A 1 100 ? 29.109 0.218 15.422 1 49.97 100 GLU A N 1
ATOM 788 C CA . GLU A 1 100 ? 29.406 -0.606 16.594 1 49.97 100 GLU A CA 1
ATOM 789 C C . GLU A 1 100 ? 28.141 -0.833 17.438 1 49.97 100 GLU A C 1
ATOM 791 O O . GLU A 1 100 ? 27.891 -0.1 18.391 1 49.97 100 GLU A O 1
ATOM 796 N N . ILE A 1 101 ? 27.094 -1.008 16.875 1 46.75 101 ILE A N 1
ATOM 797 C CA . ILE A 1 101 ? 25.969 -1.175 17.797 1 46.75 101 ILE A CA 1
ATOM 798 C C . ILE A 1 101 ? 26.047 -2.551 18.453 1 46.75 101 ILE A C 1
ATOM 800 O O . ILE A 1 101 ? 26.125 -3.572 17.766 1 46.75 101 ILE A O 1
ATOM 804 N N . ASN A 1 102 ? 26.641 -2.68 19.594 1 45.12 102 ASN A N 1
ATOM 805 C CA . ASN A 1 102 ? 26.656 -3.898 20.391 1 45.12 102 ASN A CA 1
ATOM 806 C C . ASN A 1 102 ? 25.453 -4.793 20.078 1 45.12 102 ASN A C 1
ATOM 808 O O . ASN A 1 102 ? 25.609 -6 19.875 1 45.12 102 ASN A O 1
ATOM 812 N N . SER A 1 103 ? 24.25 -4.719 20.953 1 43.16 103 SER A N 1
ATOM 813 C CA . SER A 1 103 ? 23.094 -5.531 21.328 1 43.16 103 SER A CA 1
ATOM 814 C C . SER A 1 103 ? 22.125 -5.656 20.172 1 43.16 103 SER A C 1
ATOM 816 O O . SER A 1 103 ? 22.156 -4.863 19.219 1 43.16 103 SER A O 1
ATOM 818 N N . LEU A 1 104 ? 21.391 -6.754 20.094 1 50.31 104 LEU A N 1
ATOM 819 C CA . LEU A 1 104 ? 20.188 -7.004 19.328 1 50.31 104 LEU A CA 1
ATOM 820 C C . LEU A 1 104 ? 19.438 -5.707 19.047 1 50.31 104 LEU A C 1
ATOM 822 O O . LEU A 1 104 ? 18.797 -5.148 19.953 1 50.31 104 LEU A O 1
ATOM 826 N N . SER A 1 105 ? 20 -4.691 18.25 1 62.38 105 SER A N 1
ATOM 827 C CA . SER A 1 105 ? 19.688 -3.273 18.094 1 62.38 105 SER A CA 1
ATOM 828 C C . SER A 1 105 ? 18.172 -3.049 18.016 1 62.38 105 SER A C 1
ATOM 830 O O . SER A 1 105 ? 17.422 -3.947 17.625 1 62.38 105 SER A O 1
ATOM 832 N N . ILE A 1 106 ? 17.734 -2.35 18.953 1 70.69 106 ILE A N 1
ATOM 833 C CA . ILE A 1 106 ? 16.375 -1.851 18.938 1 70.69 106 ILE A CA 1
ATOM 834 C C . ILE A 1 106 ? 15.859 -1.764 17.5 1 70.69 106 ILE A C 1
ATOM 836 O O . ILE A 1 106 ? 14.695 -2.061 17.234 1 70.69 106 ILE A O 1
ATOM 840 N N . SER A 1 107 ? 16.891 -1.705 16.641 1 69.31 107 SER A N 1
ATOM 841 C CA . SER A 1 107 ? 16.5 -1.578 15.242 1 69.31 107 SER A CA 1
ATOM 842 C C . SER A 1 107 ? 16.156 -2.934 14.641 1 69.31 107 SER A C 1
ATOM 844 O O . SER A 1 107 ? 15.211 -3.041 13.852 1 69.31 107 SER A O 1
ATOM 846 N N . ALA A 1 108 ? 16.922 -3.941 15.016 1 71.62 108 ALA A N 1
ATOM 847 C CA . ALA A 1 108 ? 16.609 -5.293 14.555 1 71.62 108 ALA A CA 1
ATOM 848 C C . ALA A 1 108 ? 15.25 -5.75 15.062 1 71.62 108 ALA A C 1
ATOM 850 O O . ALA A 1 108 ? 14.477 -6.352 14.32 1 71.62 108 ALA A O 1
ATOM 851 N N . LEU A 1 109 ? 15.07 -5.426 16.266 1 75.56 109 LEU A N 1
ATOM 852 C CA . LEU A 1 109 ? 13.805 -5.812 16.875 1 75.56 109 LEU A CA 1
ATOM 853 C C . LEU A 1 109 ? 12.633 -5.09 16.219 1 75.56 109 LEU A C 1
ATOM 855 O O . LEU A 1 109 ? 11.602 -5.699 15.938 1 75.56 109 LEU A O 1
ATOM 859 N N . ILE A 1 110 ? 12.812 -3.863 15.938 1 76.44 110 ILE A N 1
ATOM 860 C CA . ILE A 1 110 ? 11.773 -3.072 15.297 1 76.44 110 ILE A CA 1
ATOM 861 C C . ILE A 1 110 ? 11.516 -3.604 13.891 1 76.44 110 ILE A C 1
ATOM 863 O O . ILE A 1 110 ? 10.359 -3.809 13.5 1 76.44 110 ILE A O 1
ATOM 867 N N . GLY A 1 111 ? 12.656 -3.822 13.258 1 73.75 111 GLY A N 1
ATOM 868 C CA . GLY A 1 111 ? 12.516 -4.395 11.93 1 73.75 111 GLY A CA 1
ATOM 869 C C . GLY A 1 111 ? 11.805 -5.734 11.922 1 73.75 111 GLY A C 1
ATOM 870 O O . GLY A 1 111 ? 10.945 -5.988 11.078 1 73.75 111 GLY A O 1
ATOM 871 N N . PHE A 1 112 ? 12.188 -6.516 12.891 1 76.62 112 PHE A N 1
ATOM 872 C CA . PHE A 1 112 ? 11.594 -7.844 13 1 76.62 112 PHE A CA 1
ATOM 873 C C . PHE A 1 112 ? 10.102 -7.75 13.312 1 76.62 112 PHE A C 1
ATOM 875 O O . PHE A 1 112 ? 9.289 -8.445 12.703 1 76.62 112 PHE A O 1
ATOM 882 N N . ILE A 1 113 ? 9.727 -6.949 14.148 1 81 113 ILE A N 1
ATOM 883 C CA . ILE A 1 113 ? 8.336 -6.789 14.562 1 81 113 ILE A CA 1
ATOM 884 C C . ILE A 1 113 ? 7.492 -6.32 13.383 1 81 113 ILE A C 1
ATOM 886 O O . ILE A 1 113 ? 6.418 -6.867 13.117 1 81 113 ILE A O 1
ATOM 890 N N . PHE A 1 114 ? 8.031 -5.363 12.648 1 80.62 114 PHE A N 1
ATOM 891 C CA . PHE A 1 114 ? 7.25 -4.828 11.547 1 80.62 114 PHE A CA 1
ATOM 892 C C . PHE A 1 114 ? 7.199 -5.816 10.391 1 80.62 114 PHE A C 1
ATOM 894 O O . PHE A 1 114 ? 6.195 -5.895 9.672 1 80.62 114 PHE A O 1
ATOM 901 N N . LEU A 1 115 ? 8.25 -6.527 10.328 1 75.81 115 LEU A N 1
ATOM 902 C CA . LEU A 1 115 ? 8.242 -7.582 9.32 1 75.81 115 LEU A CA 1
ATOM 903 C C . LEU A 1 115 ? 7.172 -8.625 9.633 1 75.81 115 LEU A C 1
ATOM 905 O O . LEU A 1 115 ? 6.402 -9.023 8.758 1 75.81 115 LEU A O 1
ATOM 909 N N . LEU A 1 116 ? 7.164 -9.008 10.844 1 77.44 116 LEU A N 1
ATOM 910 C CA . LEU A 1 116 ? 6.18 -10 11.266 1 77.44 116 LEU A CA 1
ATOM 911 C C . LEU A 1 116 ? 4.766 -9.445 11.148 1 77.44 116 LEU A C 1
ATOM 913 O O . LEU A 1 116 ? 3.854 -10.141 10.703 1 77.44 116 LEU A O 1
ATOM 917 N N . TRP A 1 117 ? 4.648 -8.266 11.562 1 81.06 117 TRP A N 1
ATOM 918 C CA . TRP A 1 117 ? 3.338 -7.625 11.5 1 81.06 117 TRP A CA 1
ATOM 919 C C . TRP A 1 117 ? 2.855 -7.512 10.055 1 81.06 117 TRP A C 1
ATOM 921 O O . TRP A 1 117 ? 1.717 -7.867 9.742 1 81.06 117 TRP A O 1
ATOM 931 N N . SER A 1 118 ? 3.664 -6.992 9.195 1 80.56 118 SER A N 1
ATOM 932 C CA . SER A 1 118 ? 3.277 -6.836 7.793 1 80.56 118 SER A CA 1
ATOM 933 C C . SER A 1 118 ? 2.996 -8.188 7.145 1 80.56 118 SER A C 1
ATOM 935 O O . SER A 1 118 ? 2.01 -8.336 6.422 1 80.56 118 SER A O 1
ATOM 937 N N . ALA A 1 119 ? 3.822 -9.102 7.449 1 77.19 119 ALA A N 1
ATOM 938 C CA . ALA A 1 119 ? 3.629 -10.445 6.914 1 77.19 119 ALA A CA 1
ATOM 939 C C . ALA A 1 119 ? 2.316 -11.047 7.406 1 77.19 119 ALA A C 1
ATOM 941 O O . ALA A 1 119 ? 1.578 -11.656 6.633 1 77.19 119 ALA A O 1
ATOM 942 N N . SER A 1 120 ? 2.08 -10.867 8.641 1 78.56 120 SER A N 1
ATOM 943 C CA . SER A 1 120 ? 0.833 -11.375 9.211 1 78.56 120 SER A CA 1
ATOM 944 C C . SER A 1 120 ? -0.377 -10.742 8.523 1 78.56 120 SER A C 1
ATOM 946 O O . SER A 1 120 ? -1.382 -11.422 8.289 1 78.56 120 SER A O 1
ATOM 948 N N . ASN A 1 121 ? -0.203 -9.516 8.203 1 84.44 121 ASN A N 1
ATOM 949 C CA . ASN A 1 121 ? -1.327 -8.836 7.574 1 84.44 121 ASN A CA 1
ATOM 950 C C . ASN A 1 121 ? -1.501 -9.273 6.121 1 84.44 121 ASN A C 1
ATOM 952 O O . ASN A 1 121 ? -2.619 -9.281 5.602 1 84.44 121 ASN A O 1
ATOM 956 N N . VAL A 1 122 ? -0.453 -9.641 5.449 1 83.56 122 VAL A N 1
ATOM 957 C CA . VAL A 1 122 ? -0.567 -10.211 4.113 1 83.56 122 VAL A CA 1
ATOM 958 C C . VAL A 1 122 ? -1.455 -11.453 4.16 1 83.56 122 VAL A C 1
ATOM 960 O O . VAL A 1 122 ? -2.381 -11.594 3.355 1 83.56 122 VAL A O 1
ATOM 963 N N . PHE A 1 123 ? -1.304 -12.258 5.129 1 83 123 PHE A N 1
ATOM 964 C CA . PHE A 1 123 ? -2.057 -13.508 5.227 1 83 123 PHE A CA 1
ATOM 965 C C . PHE A 1 123 ? -3.498 -13.234 5.641 1 83 123 PHE A C 1
ATOM 967 O O . PHE A 1 123 ? -4.422 -13.891 5.152 1 83 123 PHE A O 1
ATOM 974 N N . ARG A 1 124 ? -3.541 -12.344 6.543 1 83.38 124 ARG A N 1
ATOM 975 C CA . ARG A 1 124 ? -4.895 -11.984 6.949 1 83.38 124 ARG A CA 1
ATOM 976 C C . ARG A 1 124 ? -5.699 -11.453 5.766 1 83.38 124 ARG A C 1
ATOM 978 O O . ARG A 1 124 ? -6.863 -11.812 5.59 1 83.38 124 ARG A O 1
ATOM 985 N N . GLN A 1 125 ? -5.043 -10.617 5.02 1 86.31 125 GLN A N 1
ATOM 986 C CA . GLN A 1 125 ? -5.719 -10.07 3.848 1 86.31 125 GLN A CA 1
ATOM 987 C C . GLN A 1 125 ? -6.02 -11.164 2.824 1 86.31 125 GLN A C 1
ATOM 989 O O . GLN A 1 125 ? -7.074 -11.141 2.186 1 86.31 125 GLN A O 1
ATOM 994 N N . LEU A 1 126 ? -5.121 -12.094 2.652 1 88.25 126 LEU A N 1
ATOM 995 C CA . LEU A 1 126 ? -5.344 -13.219 1.743 1 88.25 126 LEU A CA 1
ATOM 996 C C . LEU A 1 126 ? -6.527 -14.062 2.205 1 88.25 126 LEU A C 1
ATOM 998 O O . LEU A 1 126 ? -7.383 -14.43 1.398 1 88.25 126 LEU A O 1
ATOM 1002 N N . LYS A 1 127 ? -6.52 -14.305 3.469 1 86.75 127 LYS A N 1
ATOM 1003 C CA . LYS A 1 127 ? -7.621 -15.078 4.023 1 86.75 127 LYS A CA 1
ATOM 1004 C C . LYS A 1 127 ? -8.961 -14.383 3.805 1 86.75 127 LYS A C 1
ATOM 1006 O O . LYS A 1 127 ? -9.93 -15 3.365 1 86.75 127 LYS A O 1
ATOM 1011 N N . ASN A 1 128 ? -8.969 -13.125 4.121 1 88.31 128 ASN A N 1
ATOM 1012 C CA . ASN A 1 128 ? -10.188 -12.336 3.955 1 88.31 128 ASN A CA 1
ATOM 1013 C C . ASN A 1 128 ? -10.688 -12.375 2.514 1 88.31 128 ASN A C 1
ATOM 1015 O O . ASN A 1 128 ? -11.883 -12.539 2.27 1 88.31 128 ASN A O 1
ATOM 1019 N N . PHE A 1 129 ? -9.789 -12.25 1.604 1 92.81 129 PHE A N 1
ATOM 1020 C CA . PHE A 1 129 ? -10.219 -12.234 0.21 1 92.81 129 PHE A CA 1
ATOM 1021 C C . PHE A 1 129 ? -10.664 -13.617 -0.232 1 92.81 129 PHE A C 1
ATOM 1023 O O . PHE A 1 129 ? -11.648 -13.75 -0.969 1 92.81 129 PHE A O 1
ATOM 1030 N N . LEU A 1 130 ? -9.938 -14.664 0.168 1 92.88 130 LEU A N 1
ATOM 1031 C CA . LEU A 1 130 ? -10.328 -16.031 -0.191 1 92.88 130 LEU A CA 1
ATOM 1032 C C . LEU A 1 130 ? -11.727 -16.344 0.32 1 92.88 130 LEU A C 1
ATOM 1034 O O . LEU A 1 130 ? -12.539 -16.938 -0.402 1 92.88 130 LEU A O 1
ATOM 1038 N N . GLU A 1 131 ? -11.977 -15.938 1.506 1 91.5 131 GLU A N 1
ATOM 1039 C CA . GLU A 1 131 ? -13.281 -16.219 2.092 1 91.5 131 GLU A CA 1
ATOM 1040 C C . GLU A 1 131 ? -14.383 -15.422 1.396 1 91.5 131 GLU A C 1
ATOM 1042 O O . GLU A 1 131 ? -15.5 -15.914 1.23 1 91.5 131 GLU A O 1
ATOM 1047 N N . ARG A 1 132 ? -14.062 -14.25 0.996 1 90.88 132 ARG A N 1
ATOM 1048 C CA . ARG A 1 132 ? -15.016 -13.461 0.221 1 90.88 132 ARG A CA 1
ATOM 1049 C C . ARG A 1 132 ? -15.211 -14.055 -1.17 1 90.88 132 ARG A C 1
ATOM 1051 O O . ARG A 1 132 ? -16.344 -14.258 -1.608 1 90.88 132 ARG A O 1
ATOM 1058 N N . ALA A 1 133 ? -14.102 -14.32 -1.824 1 93.5 133 ALA A N 1
ATOM 1059 C CA . ALA A 1 133 ? -14.148 -14.844 -3.188 1 93.5 133 ALA A CA 1
ATOM 1060 C C . ALA A 1 133 ? -14.867 -16.188 -3.234 1 93.5 133 ALA A C 1
ATOM 1062 O O . ALA A 1 133 ? -15.578 -16.484 -4.195 1 93.5 133 ALA A O 1
ATOM 1063 N N . TRP A 1 134 ? -14.703 -16.969 -2.211 1 93.75 134 TRP A N 1
ATOM 1064 C CA . TRP A 1 134 ? -15.242 -18.328 -2.201 1 93.75 134 TRP A CA 1
ATOM 1065 C C . TRP A 1 134 ? -16.547 -18.391 -1.426 1 93.75 134 TRP A C 1
ATOM 1067 O O . TRP A 1 134 ? -17.062 -19.484 -1.153 1 93.75 134 TRP A O 1
ATOM 1077 N N . ASP A 1 135 ? -17.078 -17.156 -1.031 1 90.94 135 ASP A N 1
ATOM 1078 C CA . ASP A 1 135 ? -18.391 -16.984 -0.39 1 90.94 135 ASP A CA 1
ATOM 1079 C C . ASP A 1 135 ? -18.469 -17.797 0.908 1 90.94 135 ASP A C 1
ATOM 1081 O O . ASP A 1 135 ? -19.422 -18.531 1.135 1 90.94 135 ASP A O 1
ATOM 1085 N N . ILE A 1 136 ? -17.375 -17.75 1.562 1 87.25 136 ILE A N 1
ATOM 1086 C CA . ILE A 1 136 ? -17.328 -18.391 2.871 1 87.25 136 ILE A CA 1
ATOM 1087 C C . ILE A 1 136 ? -17.75 -17.391 3.949 1 87.25 136 ILE A C 1
ATOM 1089 O O . ILE A 1 136 ? -17.188 -16.297 4.035 1 87.25 136 ILE A O 1
ATOM 1093 N N . LYS A 1 137 ? -18.797 -17.609 4.684 1 75.69 137 LYS A N 1
ATOM 1094 C CA . LYS A 1 137 ? -19.25 -16.719 5.738 1 75.69 137 LYS A CA 1
ATOM 1095 C C . LYS A 1 137 ? -18.266 -16.656 6.895 1 75.69 137 LYS A C 1
ATOM 1097 O O . LYS A 1 137 ? -17.703 -17.688 7.293 1 75.69 137 LYS A O 1
ATOM 1102 N N . PRO A 1 138 ? -17.828 -15.414 7.168 1 64.12 138 PRO A N 1
ATOM 1103 C CA . PRO A 1 138 ? -16.906 -15.297 8.297 1 64.12 138 PRO A CA 1
ATOM 1104 C C . PRO A 1 138 ? -17.406 -15.992 9.555 1 64.12 138 PRO A C 1
ATOM 1106 O O . PRO A 1 138 ? -18.609 -15.922 9.859 1 64.12 138 PRO A O 1
ATOM 1109 N N . THR A 1 139 ? -16.812 -17.188 9.859 1 56.62 139 THR A N 1
ATOM 1110 C CA . THR A 1 139 ? -17.234 -17.812 11.102 1 56.62 139 THR A CA 1
ATOM 1111 C C . THR A 1 139 ? -17.062 -16.859 12.281 1 56.62 139 THR A C 1
ATOM 1113 O O . THR A 1 139 ? -16.109 -16.078 12.312 1 56.62 139 THR A O 1
ATOM 1116 N N . GLU A 1 140 ? -18.047 -16.344 12.742 1 50.56 140 GLU A N 1
ATOM 1117 C CA . GLU A 1 140 ? -18.172 -15.453 13.891 1 50.56 140 GLU A CA 1
ATOM 1118 C C . GLU A 1 140 ? -17.062 -15.695 14.898 1 50.56 140 GLU A C 1
ATOM 1120 O O . GLU A 1 140 ? -17.125 -15.219 16.031 1 50.56 140 GLU A O 1
ATOM 1125 N N . SER A 1 141 ? -16.172 -16.594 14.797 1 49.56 141 SER A N 1
ATOM 1126 C CA . SER A 1 141 ? -15.414 -16.875 16.016 1 49.56 141 SER A CA 1
ATOM 1127 C C . SER A 1 141 ? -14.398 -15.773 16.297 1 49.56 141 SER A C 1
ATOM 1129 O O . SER A 1 141 ? -13.383 -15.656 15.617 1 49.56 141 SER A O 1
ATOM 1131 N N . SER A 1 142 ? -14.797 -14.641 16.5 1 52.03 142 SER A N 1
ATOM 1132 C CA . SER A 1 142 ? -14.102 -13.477 17.031 1 52.03 142 SER A CA 1
ATOM 1133 C C . SER A 1 142 ? -13.227 -13.859 18.219 1 52.03 142 SER A C 1
ATOM 1135 O O . SER A 1 142 ? -12.82 -12.992 19 1 52.03 142 SER A O 1
ATOM 1137 N N . ASN A 1 143 ? -12.984 -15.141 18.359 1 52.41 143 ASN A N 1
ATOM 1138 C CA . ASN A 1 143 ? -12.273 -15.477 19.594 1 52.41 143 ASN A CA 1
ATOM 1139 C C . ASN A 1 143 ? -10.766 -15.289 19.438 1 52.41 143 ASN A C 1
ATOM 1141 O O . ASN A 1 143 ? -10.242 -15.328 18.312 1 52.41 143 ASN A O 1
ATOM 1145 N N . ILE A 1 144 ? -10.211 -14.875 20.469 1 57.69 144 ILE A N 1
ATOM 1146 C CA . ILE A 1 144 ? -8.766 -14.727 20.656 1 57.69 144 ILE A CA 1
ATOM 1147 C C . ILE A 1 144 ? -8.047 -15.938 20.062 1 57.69 144 ILE A C 1
ATOM 1149 O O . ILE A 1 144 ? -6.949 -15.797 19.5 1 57.69 144 ILE A O 1
ATOM 1153 N N . LYS A 1 145 ? -8.773 -17 20.031 1 59.62 145 LYS A N 1
ATOM 1154 C CA . LYS A 1 145 ? -8.164 -18.234 19.516 1 59.62 145 LYS A CA 1
ATOM 1155 C C . LYS A 1 145 ? -8.008 -18.172 18 1 59.62 145 LYS A C 1
ATOM 1157 O O . LYS A 1 145 ? -7.004 -18.641 17.453 1 59.62 145 LYS A O 1
ATOM 1162 N N . ASP A 1 146 ? -8.93 -17.578 17.375 1 61.03 146 ASP A N 1
ATOM 1163 C CA . ASP A 1 146 ? -8.867 -17.453 15.922 1 61.03 146 ASP A CA 1
ATOM 1164 C C . ASP A 1 146 ? -7.797 -16.453 15.492 1 61.03 146 ASP A C 1
ATOM 1166 O O . ASP A 1 146 ? -7.094 -16.672 14.508 1 61.03 146 ASP A O 1
ATOM 1170 N N . PHE A 1 147 ? -7.719 -15.57 16.328 1 59.44 147 PHE A N 1
ATOM 1171 C CA . PHE A 1 147 ? -6.68 -14.578 16.078 1 59.44 147 PHE A CA 1
ATOM 1172 C C . PHE A 1 147 ? -5.293 -15.203 16.219 1 59.44 147 PHE A C 1
ATOM 1174 O O . PHE A 1 147 ? -4.418 -14.969 15.383 1 59.44 147 PHE A O 1
ATOM 1181 N N . ILE A 1 148 ? -5.145 -15.969 17.219 1 59.22 148 ILE A N 1
ATOM 1182 C CA . ILE A 1 148 ? -3.871 -16.641 17.484 1 59.22 148 ILE A CA 1
ATOM 1183 C C . ILE A 1 148 ? -3.584 -17.641 16.375 1 59.22 148 ILE A C 1
ATOM 1185 O O . ILE A 1 148 ? -2.455 -17.734 15.883 1 59.22 148 ILE A O 1
ATOM 1189 N N . ARG A 1 149 ? -4.562 -18.359 16.047 1 60.91 149 ARG A N 1
ATOM 1190 C CA . ARG A 1 149 ? -4.395 -19.328 14.961 1 60.91 149 ARG A CA 1
ATOM 1191 C C . ARG A 1 149 ? -4.02 -18.625 13.656 1 60.91 149 ARG A C 1
ATOM 1193 O O . ARG A 1 149 ? -3.119 -19.078 12.945 1 60.91 149 ARG A O 1
ATOM 1200 N N . ASP A 1 150 ? -4.691 -17.578 13.484 1 60 150 ASP A N 1
ATOM 1201 C CA . ASP A 1 150 ? -4.414 -16.828 12.258 1 60 150 ASP A CA 1
ATOM 1202 C C . ASP A 1 150 ? -3.012 -16.219 12.289 1 60 150 ASP A C 1
ATOM 1204 O O . ASP A 1 150 ? -2.318 -16.203 11.273 1 60 150 ASP A O 1
ATOM 1208 N N . ALA A 1 151 ? -2.721 -15.875 13.492 1 59.19 151 ALA A N 1
ATOM 1209 C CA . ALA A 1 151 ? -1.378 -15.328 13.672 1 59.19 151 ALA A CA 1
ATOM 1210 C C . ALA A 1 151 ? -0.319 -16.406 13.5 1 59.19 151 ALA A C 1
ATOM 1212 O O . ALA A 1 151 ? 0.692 -16.203 12.828 1 59.19 151 ALA A O 1
ATOM 1213 N N . ILE A 1 152 ? -0.517 -17.5 14.102 1 62.62 152 ILE A N 1
ATOM 1214 C CA . ILE A 1 152 ? 0.422 -18.609 14.023 1 62.62 152 ILE A CA 1
ATOM 1215 C C . ILE A 1 152 ? 0.519 -19.109 12.578 1 62.62 152 ILE A C 1
ATOM 1217 O O . ILE A 1 152 ? 1.616 -19.359 12.07 1 62.62 152 ILE A O 1
ATOM 1221 N N . MET A 1 153 ? -0.61 -19.219 12.055 1 58.56 153 MET A N 1
ATOM 1222 C CA . MET A 1 153 ? -0.605 -19.672 10.664 1 58.56 153 MET A CA 1
ATOM 1223 C C . MET A 1 153 ? 0.128 -18.672 9.773 1 58.56 153 MET A C 1
ATOM 1225 O O . MET A 1 153 ? 0.88 -19.078 8.883 1 58.56 153 MET A O 1
ATOM 1229 N N . SER A 1 154 ? -0.159 -17.438 10.117 1 55.19 154 SER A N 1
ATOM 1230 C CA . SER A 1 154 ? 0.546 -16.406 9.375 1 55.19 154 SER A CA 1
ATOM 1231 C C . SER A 1 154 ? 2.055 -16.516 9.57 1 55.19 154 SER A C 1
ATOM 1233 O O . SER A 1 154 ? 2.822 -16.375 8.617 1 55.19 154 SER A O 1
ATOM 1235 N N . PHE A 1 155 ? 2.365 -16.781 10.75 1 58.31 155 PHE A N 1
ATOM 1236 C CA . PHE A 1 155 ? 3.781 -16.922 11.07 1 58.31 155 PHE A CA 1
ATOM 1237 C C . PHE A 1 155 ? 4.387 -18.125 10.367 1 58.31 155 PHE A C 1
ATOM 1239 O O . PHE A 1 155 ? 5.5 -18.047 9.836 1 58.31 155 PHE A O 1
ATOM 1246 N N . VAL A 1 156 ? 3.752 -19.172 10.453 1 58.03 156 VAL A N 1
ATOM 1247 C CA . VAL A 1 156 ? 4.23 -20.391 9.812 1 58.03 156 VAL A CA 1
ATOM 1248 C C . VAL A 1 156 ? 4.348 -20.172 8.305 1 58.03 156 VAL A C 1
ATOM 1250 O O . VAL A 1 156 ? 5.363 -20.516 7.699 1 58.03 156 VAL A O 1
ATOM 1253 N N . ILE A 1 157 ? 3.428 -19.594 7.844 1 51.72 157 ILE A N 1
ATOM 1254 C CA . ILE A 1 157 ? 3.434 -19.375 6.398 1 51.72 157 ILE A CA 1
ATOM 1255 C C . ILE A 1 157 ? 4.527 -18.375 6.027 1 51.72 157 ILE A C 1
ATOM 1257 O O . ILE A 1 157 ? 5.25 -18.578 5.051 1 51.72 157 ILE A O 1
ATOM 1261 N N . VAL A 1 158 ? 4.57 -17.344 6.879 1 53.34 158 VAL A N 1
ATOM 1262 C CA . VAL A 1 158 ? 5.609 -16.344 6.629 1 53.34 158 VAL A CA 1
ATOM 1263 C C . VAL A 1 158 ? 6.984 -17 6.703 1 53.34 158 VAL A C 1
ATOM 1265 O O . VAL A 1 158 ? 7.844 -16.75 5.855 1 53.34 158 VAL A O 1
ATOM 1268 N N . ILE A 1 159 ? 7.078 -17.641 7.789 1 51.72 159 ILE A N 1
ATOM 1269 C CA . ILE A 1 159 ? 8.367 -18.297 7.98 1 51.72 159 ILE A CA 1
ATOM 1270 C C . ILE A 1 159 ? 8.594 -19.312 6.871 1 51.72 159 ILE A C 1
ATOM 1272 O O . ILE A 1 159 ? 9.68 -19.391 6.301 1 51.72 159 ILE A O 1
ATOM 1276 N N . LEU A 1 160 ? 7.648 -20.016 6.664 1 51.16 160 LEU A N 1
ATOM 1277 C CA . LEU A 1 160 ? 7.82 -21.062 5.652 1 51.16 160 LEU A CA 1
ATOM 1278 C C . LEU A 1 160 ? 7.973 -20.453 4.266 1 51.16 160 LEU A C 1
ATOM 1280 O O . LEU A 1 160 ? 8.891 -20.797 3.521 1 51.16 160 LEU A O 1
ATOM 1284 N N . PHE A 1 161 ? 7.012 -19.5 3.908 1 47.97 161 PHE A N 1
ATOM 1285 C CA . PHE A 1 161 ? 6.973 -19.047 2.521 1 47.97 161 PHE A CA 1
ATOM 1286 C C . PHE A 1 161 ? 7.824 -17.797 2.34 1 47.97 161 PHE A C 1
ATOM 1288 O O . PHE A 1 161 ? 8.461 -17.625 1.3 1 47.97 161 PHE A O 1
ATOM 1295 N N . GLY A 1 162 ? 7.691 -16.781 3.314 1 47.81 162 GLY A N 1
ATOM 1296 C CA . GLY A 1 162 ? 8.695 -15.742 3.271 1 47.81 162 GLY A CA 1
ATOM 1297 C C . GLY A 1 162 ? 10.117 -16.281 3.209 1 47.81 162 GLY A C 1
ATOM 1298 O O . GLY A 1 162 ? 10.938 -15.781 2.439 1 47.81 162 GLY A O 1
ATOM 1299 N N . GLY A 1 163 ? 10.328 -17.234 4.094 1 44.69 163 GLY A N 1
ATOM 1300 C CA . GLY A 1 163 ? 11.57 -17.969 4.004 1 44.69 163 GLY A CA 1
ATOM 1301 C C . GLY A 1 163 ? 11.789 -18.609 2.645 1 44.69 163 GLY A C 1
ATOM 1302 O O . GLY A 1 163 ? 12.898 -18.547 2.096 1 44.69 163 GLY A O 1
ATOM 1303 N N . LEU A 1 164 ? 10.812 -19.188 2.219 1 43.81 164 LEU A N 1
ATOM 1304 C CA . LEU A 1 164 ? 10.922 -19.797 0.899 1 43.81 164 LEU A CA 1
ATOM 1305 C C . LEU A 1 164 ? 11.148 -18.734 -0.173 1 43.81 164 LEU A C 1
ATOM 1307 O O . LEU A 1 164 ? 11.961 -18.922 -1.08 1 43.81 164 LEU A O 1
ATOM 1311 N N . LEU A 1 165 ? 10.297 -17.703 -0.173 1 44.38 165 LEU A N 1
ATOM 1312 C CA . LEU A 1 165 ? 10.469 -16.609 -1.131 1 44.38 165 LEU A CA 1
ATOM 1313 C C . LEU A 1 165 ? 11.805 -15.914 -0.923 1 44.38 165 LEU A C 1
ATOM 1315 O O . LEU A 1 165 ? 12.516 -15.617 -1.889 1 44.38 165 LEU A O 1
ATOM 1319 N N . ALA A 1 166 ? 11.984 -15.469 0.346 1 43.06 166 ALA A N 1
ATOM 1320 C CA . ALA A 1 166 ? 13.344 -15.039 0.654 1 43.06 166 ALA A CA 1
ATOM 1321 C C . ALA A 1 166 ? 14.367 -16.062 0.193 1 43.06 166 ALA A C 1
ATOM 1323 O O . ALA A 1 166 ? 15.414 -15.711 -0.356 1 43.06 166 ALA A O 1
ATOM 1324 N N . MET A 1 167 ? 14.055 -17.266 0.46 1 40.78 167 MET A N 1
ATOM 1325 C CA . MET A 1 167 ? 14.898 -18.359 -0.018 1 40.78 167 MET A CA 1
ATOM 1326 C C . MET A 1 167 ? 14.977 -18.359 -1.54 1 40.78 167 MET A C 1
ATOM 1328 O O . MET A 1 167 ? 16.031 -18.625 -2.109 1 40.78 167 MET A O 1
ATOM 1332 N N . SER A 1 168 ? 13.867 -18.156 -2.111 1 44.41 168 SER A N 1
ATOM 1333 C CA . SER A 1 168 ? 13.953 -18.141 -3.568 1 44.41 168 SER A CA 1
ATOM 1334 C C . SER A 1 168 ? 14.836 -16.984 -4.055 1 44.41 168 SER A C 1
ATOM 1336 O O . SER A 1 168 ? 15.656 -17.172 -4.953 1 44.41 168 SER A O 1
ATOM 1338 N N . ILE A 1 169 ? 14.531 -15.82 -3.568 1 43.88 169 ILE A N 1
ATOM 1339 C CA . ILE A 1 169 ? 15.422 -14.719 -3.916 1 43.88 169 ILE A CA 1
ATOM 1340 C C . ILE A 1 169 ? 16.828 -15.016 -3.416 1 43.88 169 ILE A C 1
ATOM 1342 O O . ILE A 1 169 ? 17.812 -14.812 -4.137 1 43.88 169 ILE A O 1
ATOM 1346 N N . PHE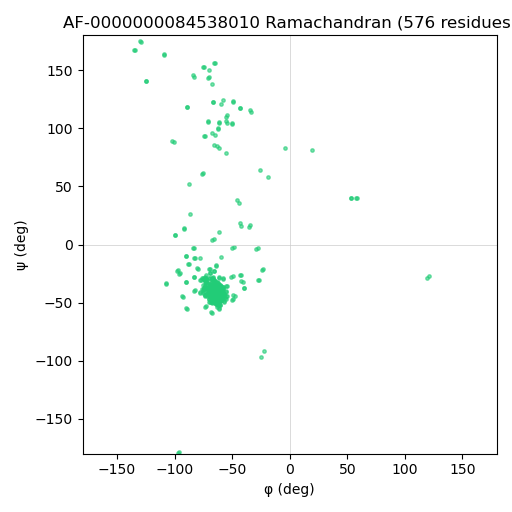 A 1 170 ? 16.859 -15.422 -2.094 1 41.53 170 PHE A N 1
ATOM 1347 C CA . PHE A 1 170 ? 18.125 -15.867 -1.537 1 41.53 170 PHE A CA 1
ATOM 1348 C C . PHE A 1 170 ? 18.672 -17.062 -2.312 1 41.53 170 PHE A C 1
ATOM 1350 O O . PHE A 1 170 ? 19.875 -17.156 -2.566 1 41.53 170 PHE A O 1
ATOM 1357 N N . VAL A 1 171 ? 17.797 -17.906 -2.594 1 40.56 171 VAL A N 1
ATOM 1358 C CA . VAL A 1 171 ? 18.281 -19.062 -3.361 1 40.56 171 VAL A CA 1
ATOM 1359 C C . VAL A 1 171 ? 18.828 -18.578 -4.707 1 40.56 171 VAL A C 1
ATOM 1361 O O . VAL A 1 171 ? 19.906 -19.016 -5.129 1 40.56 171 VAL A O 1
ATOM 1364 N N . GLU A 1 172 ? 18.062 -17.781 -5.328 1 43.03 172 GLU A N 1
ATOM 1365 C CA . GLU A 1 172 ? 18.609 -17.312 -6.598 1 43.03 172 GLU A CA 1
ATOM 1366 C C . GLU A 1 172 ? 19.875 -16.5 -6.387 1 43.03 172 GLU A C 1
ATOM 1368 O O . GLU A 1 172 ? 20.859 -16.656 -7.117 1 43.03 172 GLU A O 1
ATOM 1373 N N . GLY A 1 173 ? 19.75 -15.594 -5.484 1 43.03 173 GLY A N 1
ATOM 1374 C CA . GLY A 1 173 ? 20.984 -14.914 -5.125 1 43.03 173 GLY A CA 1
ATOM 1375 C C . GLY A 1 173 ? 22.047 -15.852 -4.586 1 43.03 173 GLY A C 1
ATOM 1376 O O . GLY A 1 173 ? 23.219 -15.742 -4.957 1 43.03 173 GLY A O 1
ATOM 1377 N N . PHE A 1 174 ? 21.609 -16.719 -3.699 1 40.62 174 PHE A N 1
ATOM 1378 C CA . PHE A 1 174 ? 22.516 -17.734 -3.174 1 40.62 174 PHE A CA 1
ATOM 1379 C C . PHE A 1 174 ? 22.969 -18.688 -4.277 1 40.62 174 PHE A C 1
ATOM 1381 O O . PHE A 1 174 ? 24.141 -19.047 -4.363 1 40.62 174 PHE A O 1
ATOM 1388 N N . LEU A 1 175 ? 22.016 -19.062 -4.969 1 41.38 175 LEU A N 1
ATOM 1389 C CA . LEU A 1 175 ? 22.453 -19.922 -6.07 1 41.38 175 LEU A CA 1
ATOM 1390 C C . LEU A 1 175 ? 23.406 -19.172 -6.996 1 41.38 175 LEU A C 1
ATOM 1392 O O . LEU A 1 175 ? 24.391 -19.734 -7.473 1 41.38 175 LEU A O 1
ATOM 1396 N N . TYR A 1 176 ? 23.016 -17.984 -7.168 1 44.84 176 TYR A N 1
ATOM 1397 C CA . TYR A 1 176 ? 23.953 -17.172 -7.941 1 44.84 176 TYR A CA 1
ATOM 1398 C C . TYR A 1 176 ? 25.266 -16.984 -7.195 1 44.84 176 TYR A C 1
ATOM 1400 O O . TYR A 1 176 ? 26.344 -17.172 -7.766 1 44.84 176 TYR A O 1
ATOM 1408 N N . ALA A 1 177 ? 25.109 -16.594 -6 1 41.97 177 ALA A N 1
ATOM 1409 C CA . ALA A 1 177 ? 26.328 -16.484 -5.203 1 41.97 177 ALA A CA 1
ATOM 1410 C C . ALA A 1 177 ? 26.969 -17.859 -4.996 1 41.97 177 ALA A C 1
ATOM 1412 O O . ALA A 1 177 ? 28.188 -18 -5.082 1 41.97 177 ALA A O 1
ATOM 1413 N N . ALA A 1 178 ? 26.188 -18.828 -4.613 1 40.44 178 ALA A N 1
ATOM 1414 C CA . ALA A 1 178 ? 26.703 -20.188 -4.488 1 40.44 178 ALA A CA 1
ATOM 1415 C C . ALA A 1 178 ? 27.25 -20.688 -5.82 1 40.44 178 ALA A C 1
ATOM 1417 O O . ALA A 1 178 ? 28.266 -21.391 -5.852 1 40.44 178 ALA A O 1
ATOM 1418 N N . SER A 1 179 ? 26.547 -20.453 -6.848 1 44.91 179 SER A N 1
ATOM 1419 C CA . SER A 1 179 ? 27.125 -20.844 -8.133 1 44.91 179 SER A CA 1
ATOM 1420 C C . SER A 1 179 ? 28.484 -20.219 -8.352 1 44.91 179 SER A C 1
ATOM 1422 O O . SER A 1 179 ? 29.391 -20.844 -8.898 1 44.91 179 SER A O 1
ATOM 1424 N N . LYS A 1 180 ? 28.453 -19.016 -7.926 1 44.69 180 LYS A N 1
ATOM 1425 C CA . LYS A 1 180 ? 29.766 -18.391 -8.039 1 44.69 180 LYS A CA 1
ATOM 1426 C C . LYS A 1 180 ? 30.766 -19.031 -7.07 1 44.69 180 LYS A C 1
ATOM 1428 O O . LYS A 1 180 ? 31.938 -19.234 -7.41 1 44.69 180 LYS A O 1
ATOM 1433 N N . LEU A 1 181 ? 30.219 -19.234 -5.887 1 37.19 181 LEU A N 1
ATOM 1434 C CA . LEU A 1 181 ? 31.109 -19.891 -4.938 1 37.19 181 LEU A CA 1
ATOM 1435 C C . LEU A 1 181 ? 31.344 -21.344 -5.328 1 37.19 181 LEU A C 1
ATOM 1437 O O . LEU A 1 181 ? 32.438 -21.875 -5.152 1 37.19 181 LEU A O 1
ATOM 1441 N N . PHE A 1 182 ? 30.281 -21.984 -5.695 1 39.06 182 PHE A N 1
ATOM 1442 C CA . PHE A 1 182 ? 30.484 -23.359 -6.105 1 39.06 182 PHE A CA 1
ATOM 1443 C C . PHE A 1 182 ? 30.906 -23.438 -7.566 1 39.06 182 PHE A C 1
ATOM 1445 O O . PHE A 1 182 ? 30.953 -24.531 -8.156 1 39.06 182 PHE A O 1
ATOM 1452 N N . GLN A 1 183 ? 30.984 -22.453 -8.227 1 43.34 183 GLN A N 1
ATOM 1453 C CA . GLN A 1 183 ? 31.641 -22.609 -9.516 1 43.34 183 GLN A CA 1
ATOM 1454 C C . GLN A 1 183 ? 32.844 -23.531 -9.406 1 43.34 183 GLN A C 1
ATOM 1456 O O . GLN A 1 183 ? 33.281 -24.125 -10.398 1 43.34 183 GLN A O 1
ATOM 1461 N N . GLN A 1 184 ? 33.469 -23.391 -8.344 1 40.22 184 GLN A N 1
ATOM 1462 C CA . GLN A 1 184 ? 34.656 -24.266 -8.32 1 40.22 184 GLN A CA 1
ATOM 1463 C C . GLN A 1 184 ? 34.219 -25.734 -8.367 1 40.22 184 GLN A C 1
ATOM 1465 O O . GLN A 1 184 ? 34.938 -26.562 -8.93 1 40.22 184 GLN A O 1
ATOM 1470 N N . PHE A 1 185 ? 33.406 -26.344 -7.625 1 38.88 185 PHE A N 1
ATOM 1471 C CA . PHE A 1 185 ? 33.219 -27.797 -7.523 1 38.88 185 PHE A CA 1
ATOM 1472 C C . PHE A 1 185 ? 32.188 -28.281 -8.531 1 38.88 185 PHE A C 1
ATOM 1474 O O . PHE A 1 185 ? 32.281 -29.422 -9 1 38.88 185 PHE A O 1
ATOM 1481 N N . LEU A 1 186 ? 31.031 -27.953 -8.742 1 39.22 186 LEU A N 1
ATOM 1482 C CA . LEU A 1 186 ? 30.141 -28.469 -9.781 1 39.22 186 LEU A CA 1
ATOM 1483 C C . LEU A 1 186 ? 30.031 -27.5 -10.938 1 39.22 186 LEU A C 1
ATOM 1485 O O . LEU A 1 186 ? 29.641 -26.344 -10.742 1 39.22 186 LEU A O 1
ATOM 1489 N N . PRO A 1 187 ? 30.844 -27.547 -11.945 1 43.38 187 PRO A N 1
ATOM 1490 C CA . PRO A 1 187 ? 30.766 -26.844 -13.227 1 43.38 187 PRO A CA 1
ATOM 1491 C C . PRO A 1 187 ? 29.328 -26.672 -13.719 1 43.38 187 PRO A C 1
ATOM 1493 O O . PRO A 1 187 ? 29.078 -26.703 -14.922 1 43.38 187 PRO A O 1
ATOM 1496 N N . PHE A 1 188 ? 28.281 -26.828 -12.977 1 43.34 188 PHE A N 1
ATOM 1497 C CA . PHE A 1 188 ? 26.984 -26.719 -13.656 1 43.34 188 PHE A CA 1
ATOM 1498 C C . PHE A 1 188 ? 26.891 -25.391 -14.398 1 43.34 188 PHE A C 1
ATOM 1500 O O . PHE A 1 188 ? 27.359 -24.359 -13.922 1 43.34 188 PHE A O 1
ATOM 1507 N N . SER A 1 189 ? 26.891 -25.438 -15.703 1 45.16 189 SER A N 1
ATOM 1508 C CA . SER A 1 189 ? 26.75 -24.297 -16.609 1 45.16 189 SER A CA 1
ATOM 1509 C C . SER A 1 189 ? 25.828 -23.234 -16.031 1 45.16 189 SER A C 1
ATOM 1511 O O . SER A 1 189 ? 24.797 -23.562 -15.438 1 45.16 189 SER A O 1
ATOM 1513 N N . PRO A 1 190 ? 26.266 -22.125 -15.727 1 49.75 190 PRO A N 1
ATOM 1514 C CA . PRO A 1 190 ? 25.5 -20.953 -15.289 1 49.75 190 PRO A CA 1
ATOM 1515 C C . PRO A 1 190 ? 24.078 -20.953 -15.828 1 49.75 190 PRO A C 1
ATOM 1517 O O . PRO A 1 190 ? 23.156 -20.5 -15.148 1 49.75 190 PRO A O 1
ATOM 1520 N N . ILE A 1 191 ? 23.922 -21.547 -17.016 1 49.94 191 ILE A N 1
ATOM 1521 C CA . ILE A 1 191 ? 22.609 -21.547 -17.656 1 49.94 191 ILE A CA 1
ATOM 1522 C C . ILE A 1 191 ? 21.688 -22.531 -16.938 1 49.94 191 ILE A C 1
ATOM 1524 O O . ILE A 1 191 ? 20.516 -22.234 -16.719 1 49.94 191 ILE A O 1
ATOM 1528 N N . ILE A 1 192 ? 22.266 -23.672 -16.641 1 49.94 192 ILE A N 1
ATOM 1529 C CA . ILE A 1 192 ? 21.438 -24.703 -16.031 1 49.94 192 ILE A CA 1
ATOM 1530 C C . ILE A 1 192 ? 21 -24.25 -14.641 1 49.94 192 ILE A C 1
ATOM 1532 O O . ILE A 1 192 ? 19.875 -24.516 -14.227 1 49.94 192 ILE A O 1
ATOM 1536 N N . ALA A 1 193 ? 21.969 -23.656 -13.984 1 49.47 193 ALA A N 1
ATOM 1537 C CA . ALA A 1 193 ? 21.641 -23.156 -12.656 1 49.47 193 ALA A CA 1
ATOM 1538 C C . ALA A 1 193 ? 20.531 -22.109 -12.727 1 49.47 193 ALA A C 1
ATOM 1540 O O . ALA A 1 193 ? 19.641 -22.078 -11.859 1 49.47 193 ALA A O 1
ATOM 1541 N N . ASP A 1 194 ? 20.672 -21.391 -13.836 1 55.62 194 ASP A N 1
ATOM 1542 C CA . ASP A 1 194 ? 19.656 -20.359 -14.023 1 55.62 194 ASP A CA 1
ATOM 1543 C C . ASP A 1 194 ? 18.266 -21 -14.203 1 55.62 194 ASP A C 1
ATOM 1545 O O . ASP A 1 194 ? 17.297 -20.562 -13.594 1 55.62 194 ASP A O 1
ATOM 1549 N N . TYR A 1 195 ? 18.312 -22.109 -15.055 1 58.75 195 TYR A N 1
ATOM 1550 C CA . TYR A 1 195 ? 17.031 -22.734 -15.344 1 58.75 195 TYR A CA 1
ATOM 1551 C C . TYR A 1 195 ? 16.547 -23.578 -14.164 1 58.75 195 TYR A C 1
ATOM 1553 O O . TYR A 1 195 ? 15.352 -23.625 -13.883 1 58.75 195 TYR A O 1
ATOM 1561 N N . THR A 1 196 ? 17.469 -24.281 -13.492 1 58.59 196 THR A N 1
ATOM 1562 C CA . THR A 1 196 ? 17.078 -25.109 -12.359 1 58.59 196 THR A CA 1
ATOM 1563 C C . THR A 1 196 ? 16.547 -24.25 -11.219 1 58.59 196 THR A C 1
ATOM 1565 O O . THR A 1 196 ? 15.562 -24.625 -10.562 1 58.59 196 THR A O 1
ATOM 1568 N N . GLY A 1 197 ? 17.234 -23.188 -11.047 1 61.34 197 GLY A N 1
ATOM 1569 C CA . GLY A 1 197 ? 16.781 -22.281 -10.008 1 61.34 197 GLY A CA 1
ATOM 1570 C C . GLY A 1 197 ? 15.414 -21.688 -10.289 1 61.34 197 GLY A C 1
ATOM 1571 O O . GLY A 1 197 ? 14.57 -21.594 -9.391 1 61.34 197 GLY A O 1
ATOM 1572 N N . SER A 1 198 ? 15.219 -21.5 -11.586 1 70.44 198 SER A N 1
ATOM 1573 C CA . SER A 1 198 ? 13.938 -20.906 -11.984 1 70.44 198 SER A CA 1
ATOM 1574 C C . SER A 1 198 ? 12.797 -21.906 -11.836 1 70.44 198 SER A C 1
ATOM 1576 O O . SER A 1 198 ? 11.719 -21.562 -11.359 1 70.44 198 SER A O 1
ATOM 1578 N N . ILE A 1 199 ? 13.078 -23.172 -12.125 1 77.06 199 ILE A N 1
ATOM 1579 C CA . ILE A 1 199 ? 12.047 -24.203 -12.047 1 77.06 199 ILE A CA 1
ATOM 1580 C C . ILE A 1 199 ? 11.734 -24.516 -10.578 1 77.06 199 ILE A C 1
ATOM 1582 O O . ILE A 1 199 ? 10.57 -24.656 -10.195 1 77.06 199 ILE A O 1
ATOM 1586 N N . ALA A 1 200 ? 12.766 -24.625 -9.844 1 72.5 200 ALA A N 1
ATOM 1587 C CA . ALA A 1 200 ? 12.578 -24.875 -8.414 1 72.5 200 ALA A CA 1
ATOM 1588 C C . ALA A 1 200 ? 11.789 -23.734 -7.762 1 72.5 200 ALA A C 1
ATOM 1590 O O . ALA A 1 200 ? 10.891 -23.984 -6.957 1 72.5 200 ALA A O 1
ATOM 1591 N N . GLY A 1 201 ? 12.172 -22.5 -8.133 1 73.88 201 GLY A N 1
ATOM 1592 C CA . GLY A 1 201 ? 11.438 -21.359 -7.613 1 73.88 201 GLY A CA 1
ATOM 1593 C C . GLY A 1 201 ? 9.969 -21.375 -7.977 1 73.88 201 GLY A C 1
ATOM 1594 O O . GLY A 1 201 ? 9.117 -21.062 -7.145 1 73.88 201 GLY A O 1
ATOM 1595 N N . PHE A 1 202 ? 9.727 -21.828 -9.219 1 83 202 PHE A N 1
ATOM 1596 C CA . PHE A 1 202 ? 8.344 -21.891 -9.688 1 83 202 PHE A CA 1
ATOM 1597 C C . PHE A 1 202 ? 7.566 -22.953 -8.922 1 83 202 PHE A C 1
ATOM 1599 O O . PHE A 1 202 ? 6.438 -22.719 -8.484 1 83 202 PHE A O 1
ATOM 1606 N N . LEU A 1 203 ? 8.164 -24.125 -8.719 1 83.75 203 LEU A N 1
ATOM 1607 C CA . LEU A 1 203 ? 7.496 -25.219 -8.023 1 83.75 203 LEU A CA 1
ATOM 1608 C C . LEU A 1 203 ? 7.234 -24.844 -6.566 1 83.75 203 LEU A C 1
ATOM 1610 O O . LEU A 1 203 ? 6.195 -25.203 -6.008 1 83.75 203 LEU A O 1
ATOM 1614 N N . ILE A 1 204 ? 8.141 -24.156 -6.043 1 79.69 204 ILE A N 1
ATOM 1615 C CA . ILE A 1 204 ? 7.961 -23.703 -4.668 1 79.69 204 ILE A CA 1
ATOM 1616 C C . ILE A 1 204 ? 6.785 -22.734 -4.598 1 79.69 204 ILE A C 1
ATOM 1618 O O . ILE A 1 204 ? 5.996 -22.766 -3.648 1 79.69 204 ILE A O 1
ATOM 1622 N N . LEU A 1 205 ? 6.703 -21.875 -5.566 1 83.94 205 LEU A N 1
ATOM 1623 C CA . LEU A 1 205 ? 5.609 -20.906 -5.625 1 83.94 205 LEU A CA 1
ATOM 1624 C C . LEU A 1 205 ? 4.27 -21.625 -5.762 1 83.94 205 LEU A C 1
ATOM 1626 O O . LEU A 1 205 ? 3.289 -21.234 -5.121 1 83.94 205 LEU A O 1
ATOM 1630 N N . VAL A 1 206 ? 4.281 -22.656 -6.57 1 88.69 206 VAL A N 1
ATOM 1631 C CA . VAL A 1 206 ? 3.064 -23.438 -6.73 1 88.69 206 VAL A CA 1
ATOM 1632 C C . VAL A 1 206 ? 2.684 -24.094 -5.402 1 88.69 206 VAL A C 1
ATOM 1634 O O . VAL A 1 206 ? 1.523 -24.031 -4.988 1 88.69 206 VAL A O 1
ATOM 1637 N N . LEU A 1 207 ? 3.646 -24.703 -4.777 1 84.31 207 LEU A N 1
ATOM 1638 C CA . LEU A 1 207 ? 3.406 -25.328 -3.486 1 84.31 207 LEU A CA 1
ATOM 1639 C C . LEU A 1 207 ? 2.9 -24.312 -2.467 1 84.31 207 LEU A C 1
ATOM 1641 O O . LEU A 1 207 ? 2.021 -24.625 -1.659 1 84.31 207 LEU A O 1
ATOM 1645 N N . PHE A 1 208 ? 3.461 -23.125 -2.523 1 83.38 208 PHE A N 1
ATOM 1646 C CA . PHE A 1 208 ? 3.035 -22.062 -1.633 1 83.38 208 PHE A CA 1
ATOM 1647 C C . PHE A 1 208 ? 1.553 -21.75 -1.822 1 83.38 208 PHE A C 1
ATOM 1649 O O . PHE A 1 208 ? 0.803 -21.656 -0.848 1 83.38 208 PHE A O 1
ATOM 1656 N N . PHE A 1 209 ? 1.09 -21.609 -3.031 1 89.88 209 PHE A N 1
ATOM 1657 C CA . PHE A 1 209 ? -0.3 -21.25 -3.283 1 89.88 209 PHE A CA 1
ATOM 1658 C C . PHE A 1 209 ? -1.229 -22.422 -2.973 1 89.88 209 PHE A C 1
ATOM 1660 O O . PHE A 1 209 ? -2.373 -22.219 -2.561 1 89.88 209 PHE A O 1
ATOM 1667 N N . ILE A 1 210 ? -0.687 -23.625 -3.16 1 89.25 210 ILE A N 1
ATOM 1668 C CA . ILE A 1 210 ? -1.484 -24.781 -2.76 1 89.25 210 ILE A CA 1
ATOM 1669 C C . ILE A 1 210 ? -1.769 -24.719 -1.261 1 89.25 210 ILE A C 1
ATOM 1671 O O . ILE A 1 210 ? -2.908 -24.906 -0.83 1 89.25 210 ILE A O 1
ATOM 1675 N N . LEU A 1 211 ? -0.773 -24.438 -0.531 1 83.94 211 LEU A N 1
ATOM 1676 C CA . LEU A 1 211 ? -0.917 -24.359 0.919 1 83.94 211 LEU A CA 1
ATOM 1677 C C . LEU A 1 211 ? -1.832 -23.203 1.312 1 83.94 211 LEU A C 1
ATOM 1679 O O . LEU A 1 211 ? -2.658 -23.344 2.217 1 83.94 211 LEU A O 1
ATOM 1683 N N . VAL A 1 212 ? -1.694 -22.062 0.687 1 85.94 212 VAL A N 1
ATOM 1684 C CA . VAL A 1 212 ? -2.521 -20.891 0.972 1 85.94 212 VAL A CA 1
ATOM 1685 C C . VAL A 1 212 ? -3.992 -21.234 0.733 1 85.94 212 VAL A C 1
ATOM 1687 O O . VAL A 1 212 ? -4.844 -20.953 1.577 1 85.94 212 VAL A O 1
ATOM 1690 N N . TYR A 1 213 ? -4.277 -21.891 -0.359 1 90.06 213 TYR A N 1
ATOM 1691 C CA . TYR A 1 213 ? -5.652 -22.188 -0.751 1 90.06 213 TYR A CA 1
ATOM 1692 C C . TYR A 1 213 ? -6.242 -23.297 0.119 1 90.06 213 TYR A C 1
ATOM 1694 O O . TYR A 1 213 ? -7.457 -23.344 0.327 1 90.06 213 TYR A O 1
ATOM 1702 N N . ARG A 1 214 ? -5.391 -24.125 0.595 1 87.38 214 ARG A N 1
ATOM 1703 C CA . ARG A 1 214 ? -5.871 -25.281 1.339 1 87.38 214 ARG A CA 1
ATOM 1704 C C . ARG A 1 214 ? -5.992 -24.969 2.826 1 87.38 214 ARG A C 1
ATOM 1706 O O . ARG A 1 214 ? -6.898 -25.453 3.5 1 87.38 214 ARG A O 1
ATOM 1713 N N . VAL A 1 215 ? -5.16 -24.141 3.311 1 81.75 215 VAL A N 1
ATOM 1714 C CA . VAL A 1 215 ? -5.023 -24.031 4.758 1 81.75 215 VAL A CA 1
ATOM 1715 C C . VAL A 1 215 ? -5.648 -22.719 5.238 1 81.75 215 VAL A C 1
ATOM 1717 O O . VAL A 1 215 ? -6.191 -22.656 6.344 1 81.75 215 VAL A O 1
ATOM 1720 N N . LEU A 1 216 ? -5.617 -21.656 4.523 1 82.94 216 LEU A N 1
ATOM 1721 C CA . LEU A 1 216 ? -5.992 -20.328 5.004 1 82.94 216 LEU A CA 1
ATOM 1722 C C . LEU A 1 216 ? -7.504 -20.219 5.176 1 82.94 216 LEU A C 1
ATOM 1724 O O . LEU A 1 216 ? -7.98 -19.766 6.219 1 82.94 216 LEU A O 1
ATOM 1728 N N . PRO A 1 217 ? -8.219 -20.562 4.109 1 86.62 217 PRO A N 1
ATOM 1729 C CA . PRO A 1 217 ? -9.664 -20.438 4.277 1 86.62 217 PRO A CA 1
ATOM 1730 C C . PRO A 1 217 ? -10.25 -21.562 5.137 1 86.62 217 PRO A C 1
ATOM 1732 O O . PRO A 1 217 ? -9.672 -22.641 5.223 1 86.62 217 PRO A O 1
ATOM 1735 N N . ASP A 1 218 ? -11.352 -21.266 5.793 1 82.69 218 ASP A N 1
ATOM 1736 C CA . ASP A 1 218 ? -12 -22.234 6.668 1 82.69 218 ASP A CA 1
ATOM 1737 C C . ASP A 1 218 ? -12.508 -23.438 5.871 1 82.69 218 ASP A C 1
ATOM 1739 O O . ASP A 1 218 ? -12.586 -24.547 6.398 1 82.69 218 ASP A O 1
ATOM 1743 N N . LYS A 1 219 ? -12.961 -23.156 4.633 1 84.44 219 LYS A N 1
ATOM 1744 C CA . LYS A 1 219 ? -13.391 -24.188 3.711 1 84.44 219 LYS A CA 1
ATOM 1745 C C . LYS A 1 219 ? -12.633 -24.094 2.387 1 84.44 219 LYS A C 1
ATOM 1747 O O . LYS A 1 219 ? -12.344 -23 1.907 1 84.44 219 LYS A O 1
ATOM 1752 N N . SER A 1 220 ? -12.305 -25.297 1.881 1 87.81 220 SER A N 1
ATOM 1753 C CA . SER A 1 220 ? -11.539 -25.297 0.64 1 87.81 220 SER A CA 1
ATOM 1754 C C . SER A 1 220 ? -12.164 -26.219 -0.401 1 87.81 220 SER A C 1
ATOM 1756 O O . SER A 1 220 ? -13.25 -26.766 -0.182 1 87.81 220 SER A O 1
ATOM 1758 N N . PHE A 1 221 ? -11.602 -26.203 -1.581 1 90.31 221 PHE A N 1
ATOM 1759 C CA . PHE A 1 221 ? -12.086 -26.984 -2.703 1 90.31 221 PHE A CA 1
ATOM 1760 C C . PHE A 1 221 ? -11.297 -28.281 -2.838 1 90.31 221 PHE A C 1
ATOM 1762 O O . PHE A 1 221 ? -10.438 -28.578 -2.008 1 90.31 221 PHE A O 1
ATOM 1769 N N . ASP A 1 222 ? -11.609 -29.078 -3.797 1 91.06 222 ASP A N 1
ATOM 1770 C CA . ASP A 1 222 ? -10.906 -30.328 -4.062 1 91.06 222 ASP A CA 1
ATOM 1771 C C . ASP A 1 222 ? -9.461 -30.062 -4.477 1 91.06 222 ASP A C 1
ATOM 1773 O O . ASP A 1 222 ? -9.133 -28.984 -4.961 1 91.06 222 ASP A O 1
ATOM 1777 N N . LEU A 1 223 ? -8.625 -31.016 -4.281 1 92 223 LEU A N 1
ATOM 1778 C CA . LEU A 1 223 ? -7.188 -30.875 -4.496 1 92 223 LEU A CA 1
ATOM 1779 C C . LEU A 1 223 ? -6.883 -30.562 -5.957 1 92 223 LEU A C 1
ATOM 1781 O O . LEU A 1 223 ? -5.93 -29.844 -6.262 1 92 223 LEU A O 1
ATOM 1785 N N . LYS A 1 224 ? -7.68 -31.094 -6.82 1 93.81 224 LYS A N 1
ATOM 1786 C CA . LYS A 1 224 ? -7.465 -30.828 -8.242 1 93.81 224 LYS A CA 1
ATOM 1787 C C . LYS A 1 224 ? -7.668 -29.344 -8.555 1 93.81 224 LYS A C 1
ATOM 1789 O O . LYS A 1 224 ? -6.84 -28.734 -9.227 1 93.81 224 LYS A O 1
ATOM 1794 N N . SER A 1 225 ? -8.75 -28.859 -8.078 1 94.56 225 SER A N 1
ATOM 1795 C CA . SER A 1 225 ? -9.055 -27.453 -8.32 1 94.56 225 SER A CA 1
ATOM 1796 C C . SER A 1 225 ? -8.016 -26.531 -7.676 1 94.56 225 SER A C 1
ATOM 1798 O O . SER A 1 225 ? -7.609 -25.531 -8.258 1 94.56 225 SER A O 1
ATOM 1800 N N . ILE A 1 226 ? -7.59 -26.938 -6.48 1 95.25 226 ILE A N 1
ATOM 1801 C CA . ILE A 1 226 ? -6.594 -26.172 -5.754 1 95.25 226 ILE A CA 1
ATOM 1802 C C . ILE A 1 226 ? -5.266 -26.203 -6.508 1 95.25 226 ILE A C 1
ATOM 1804 O O . ILE A 1 226 ? -4.598 -25.172 -6.637 1 95.25 226 ILE A O 1
ATOM 1808 N N . PHE A 1 227 ? -4.902 -27.359 -7.039 1 94.5 227 PHE A N 1
ATOM 1809 C CA . PHE A 1 227 ? -3.645 -27.5 -7.762 1 94.5 227 PHE A CA 1
ATOM 1810 C C . PHE A 1 227 ? -3.656 -26.656 -9.031 1 94.5 227 PHE A C 1
ATOM 1812 O O . PHE A 1 227 ? -2.691 -25.953 -9.328 1 94.5 227 PHE A O 1
ATOM 1819 N N . VAL A 1 228 ? -4.75 -26.734 -9.797 1 94.81 228 VAL A N 1
ATOM 1820 C CA . VAL A 1 228 ? -4.852 -26 -11.047 1 94.81 228 VAL A CA 1
ATOM 1821 C C . VAL A 1 228 ? -4.852 -24.5 -10.758 1 94.81 228 VAL A C 1
ATOM 1823 O O . VAL A 1 228 ? -4.172 -23.734 -11.445 1 94.81 228 VAL A O 1
ATOM 1826 N N . GLY A 1 229 ? -5.609 -24.125 -9.719 1 95.81 229 GLY A N 1
ATOM 1827 C CA . GLY A 1 229 ? -5.641 -22.719 -9.328 1 95.81 229 GLY A CA 1
ATOM 1828 C C . GLY A 1 229 ? -4.289 -22.188 -8.891 1 95.81 229 GLY A C 1
ATOM 1829 O O . GLY A 1 229 ? -3.875 -21.109 -9.312 1 95.81 229 GLY A O 1
ATOM 1830 N N . ALA A 1 230 ? -3.619 -22.984 -8.102 1 94.94 230 ALA A N 1
ATOM 1831 C CA . ALA A 1 230 ? -2.295 -22.609 -7.613 1 94.94 230 ALA A CA 1
ATOM 1832 C C . ALA A 1 230 ? -1.3 -22.484 -8.766 1 94.94 230 ALA A C 1
ATOM 1834 O O . ALA A 1 230 ? -0.473 -21.578 -8.789 1 94.94 230 ALA A O 1
ATOM 1835 N N . PHE A 1 231 ? -1.393 -23.453 -9.672 1 94.88 231 PHE A N 1
ATOM 1836 C CA . PHE A 1 231 ? -0.502 -23.453 -10.828 1 94.88 231 PHE A CA 1
ATOM 1837 C C . PHE A 1 231 ? -0.714 -22.203 -11.68 1 94.88 231 PHE A C 1
ATOM 1839 O O . PHE A 1 231 ? 0.249 -21.531 -12.062 1 94.88 231 PHE A O 1
ATOM 1846 N N . VAL A 1 232 ? -1.95 -21.906 -11.992 1 95.31 232 VAL A N 1
ATOM 1847 C CA . VAL A 1 232 ? -2.281 -20.734 -12.812 1 95.31 232 VAL A CA 1
ATOM 1848 C C . VAL A 1 232 ? -1.832 -19.469 -12.102 1 95.31 232 VAL A C 1
ATOM 1850 O O . VAL A 1 232 ? -1.269 -18.562 -12.734 1 95.31 232 VAL A O 1
ATOM 1853 N N . THR A 1 233 ? -2.092 -19.375 -10.797 1 94.75 233 THR A N 1
ATOM 1854 C CA . THR A 1 233 ? -1.685 -18.203 -10.023 1 94.75 233 THR A CA 1
ATOM 1855 C C . THR A 1 233 ? -0.17 -18.031 -10.07 1 94.75 233 THR A C 1
ATOM 1857 O O . THR A 1 233 ? 0.324 -16.922 -10.289 1 94.75 233 THR A O 1
ATOM 1860 N N . ALA A 1 234 ? 0.513 -19.141 -9.938 1 91.44 234 ALA A N 1
ATOM 1861 C CA . ALA A 1 234 ? 1.973 -19.109 -9.961 1 91.44 234 ALA A CA 1
ATOM 1862 C C . ALA A 1 234 ? 2.484 -18.641 -11.328 1 91.44 234 ALA A C 1
ATOM 1864 O O . ALA A 1 234 ? 3.451 -17.875 -11.406 1 91.44 234 ALA A O 1
ATOM 1865 N N . VAL A 1 235 ? 1.864 -19.094 -12.352 1 92.88 235 VAL A N 1
ATOM 1866 C CA . VAL A 1 235 ? 2.252 -18.703 -13.703 1 92.88 235 VAL A CA 1
ATOM 1867 C C . VAL A 1 235 ? 2.033 -17.203 -13.875 1 92.88 235 VAL A C 1
ATOM 1869 O O . VAL A 1 235 ? 2.914 -16.484 -14.367 1 92.88 235 VAL A O 1
ATOM 1872 N N . LEU A 1 236 ? 0.868 -16.75 -13.508 1 92.88 236 LEU A N 1
ATOM 1873 C CA . LEU A 1 236 ? 0.525 -15.336 -13.664 1 92.88 236 LEU A CA 1
ATOM 1874 C C . LEU A 1 236 ? 1.481 -14.453 -12.867 1 92.88 236 LEU A C 1
ATOM 1876 O O . LEU A 1 236 ? 1.923 -13.414 -13.352 1 92.88 236 LEU A O 1
ATOM 1880 N N . VAL A 1 237 ? 1.816 -14.852 -11.672 1 89.12 237 VAL A N 1
ATOM 1881 C CA . VAL A 1 237 ? 2.711 -14.07 -10.812 1 89.12 237 VAL A CA 1
ATOM 1882 C C . VAL A 1 237 ? 4.121 -14.078 -11.398 1 89.12 237 VAL A C 1
ATOM 1884 O O . VAL A 1 237 ? 4.809 -13.055 -11.391 1 89.12 237 VAL A O 1
ATOM 1887 N N . THR A 1 238 ? 4.543 -15.211 -11.945 1 85.88 238 THR A N 1
ATOM 1888 C CA . THR A 1 238 ? 5.891 -15.359 -12.484 1 85.88 238 THR A CA 1
ATOM 1889 C C . THR A 1 238 ? 6.074 -14.477 -13.719 1 85.88 238 THR A C 1
ATOM 1891 O O . THR A 1 238 ? 7.168 -13.969 -13.961 1 85.88 238 THR A O 1
ATOM 1894 N N . ILE A 1 239 ? 5.051 -14.258 -14.438 1 88.06 239 ILE A N 1
ATOM 1895 C CA . ILE A 1 239 ? 5.113 -13.383 -15.602 1 88.06 239 ILE A CA 1
ATOM 1896 C C . ILE A 1 239 ? 5.531 -11.977 -15.172 1 88.06 239 ILE A C 1
ATOM 1898 O O . ILE A 1 239 ? 6.293 -11.305 -15.867 1 88.06 239 ILE A O 1
ATOM 1902 N N . GLY A 1 240 ? 5.035 -11.547 -14.039 1 80.81 240 GLY A N 1
ATOM 1903 C CA . GLY A 1 240 ? 5.406 -10.242 -13.516 1 80.81 240 GLY A CA 1
ATOM 1904 C C . GLY A 1 240 ? 6.891 -10.109 -13.242 1 80.81 240 GLY A C 1
ATOM 1905 O O . GLY A 1 240 ? 7.48 -9.055 -13.469 1 80.81 240 GLY A O 1
ATOM 1906 N N . LYS A 1 241 ? 7.41 -11.117 -12.773 1 73.94 241 LYS A N 1
ATOM 1907 C CA . LYS A 1 241 ? 8.844 -11.125 -12.484 1 73.94 241 LYS A CA 1
ATOM 1908 C C . LYS A 1 241 ? 9.656 -10.836 -13.742 1 73.94 241 LYS A C 1
ATOM 1910 O O . LYS A 1 241 ? 10.625 -10.078 -13.703 1 73.94 241 LYS A O 1
ATOM 1915 N N . TYR A 1 242 ? 9.234 -11.422 -14.773 1 75.38 242 TYR A N 1
ATOM 1916 C CA . TYR A 1 242 ? 9.977 -11.242 -16.016 1 75.38 242 TYR A CA 1
ATOM 1917 C C . TYR A 1 242 ? 9.758 -9.836 -16.578 1 75.38 242 TYR A C 1
ATOM 1919 O O . TYR A 1 242 ? 10.68 -9.25 -17.172 1 75.38 242 TYR A O 1
ATOM 1927 N N . VAL A 1 243 ? 8.617 -9.289 -16.375 1 76.69 243 VAL A N 1
ATOM 1928 C CA . VAL A 1 243 ? 8.32 -7.938 -16.859 1 76.69 243 VAL A CA 1
ATOM 1929 C C . VAL A 1 243 ? 9.219 -6.93 -16.141 1 76.69 243 VAL A C 1
ATOM 1931 O O . VAL A 1 243 ? 9.805 -6.047 -16.781 1 76.69 243 VAL A O 1
ATOM 1934 N N . ILE A 1 244 ? 9.375 -7.125 -14.875 1 68.94 244 ILE A N 1
ATOM 1935 C CA . ILE A 1 244 ? 10.148 -6.16 -14.102 1 68.94 244 ILE A CA 1
ATOM 1936 C C . ILE A 1 244 ? 11.633 -6.312 -14.438 1 68.94 244 ILE A C 1
ATOM 1938 O O . ILE A 1 244 ? 12.375 -5.324 -14.461 1 68.94 244 ILE A O 1
ATOM 1942 N N . VAL A 1 245 ? 12.039 -7.523 -14.633 1 65.56 245 VAL A N 1
ATOM 1943 C CA . VAL A 1 245 ? 13.43 -7.758 -14.992 1 65.56 245 VAL A CA 1
ATOM 1944 C C . VAL A 1 245 ? 13.75 -7.043 -16.297 1 65.56 245 VAL A C 1
ATOM 1946 O O . VAL A 1 245 ? 14.797 -6.395 -16.422 1 65.56 245 VAL A O 1
ATOM 1949 N N . LEU A 1 246 ? 12.867 -7.156 -17.219 1 67.31 246 LEU A N 1
ATOM 1950 C CA . LEU A 1 246 ? 13.039 -6.473 -18.5 1 67.31 246 LEU A CA 1
ATOM 1951 C C . LEU A 1 246 ? 13.023 -4.957 -18.312 1 67.31 246 LEU A C 1
ATOM 1953 O O . LEU A 1 246 ? 13.82 -4.242 -18.922 1 67.31 246 LEU A O 1
ATOM 1957 N N . PHE A 1 247 ? 12.227 -4.555 -17.422 1 68.75 247 PHE A N 1
ATOM 1958 C CA . PHE A 1 247 ? 12.117 -3.127 -17.156 1 68.75 247 PHE A CA 1
ATOM 1959 C C . PHE A 1 247 ? 13.398 -2.588 -16.531 1 68.75 247 PHE A C 1
ATOM 1961 O O . PHE A 1 247 ? 13.906 -1.546 -16.953 1 68.75 247 PHE A O 1
ATOM 1968 N N . ILE A 1 248 ? 13.922 -3.246 -15.578 1 63.16 248 ILE A N 1
ATOM 1969 C CA . ILE A 1 248 ? 15.125 -2.809 -14.875 1 63.16 248 ILE A CA 1
ATOM 1970 C C . ILE A 1 248 ? 16.328 -2.869 -15.82 1 63.16 248 ILE A C 1
ATOM 1972 O O . ILE A 1 248 ? 17.188 -1.995 -15.781 1 63.16 248 ILE A O 1
ATOM 1976 N N . ALA A 1 249 ? 16.359 -3.896 -16.625 1 61 249 ALA A N 1
ATOM 1977 C CA . ALA A 1 249 ? 17.453 -4.055 -17.578 1 61 249 ALA A CA 1
ATOM 1978 C C . ALA A 1 249 ? 17.5 -2.883 -18.562 1 61 249 ALA A C 1
ATOM 1980 O O . ALA A 1 249 ? 18.578 -2.439 -18.953 1 61 249 ALA A O 1
ATOM 1981 N N . TYR A 1 250 ? 16.359 -2.365 -18.766 1 63.28 250 TYR A N 1
ATOM 1982 C CA . TYR A 1 250 ? 16.281 -1.297 -19.75 1 63.28 250 TYR A CA 1
ATOM 1983 C C . TYR A 1 250 ? 16.375 0.071 -19.094 1 63.28 250 TYR A C 1
ATOM 1985 O O . TYR A 1 250 ? 16.766 1.056 -19.734 1 63.28 250 TYR A O 1
ATOM 1993 N N . SER A 1 251 ? 16.016 0.241 -17.797 1 62.03 251 SER A N 1
ATOM 1994 C CA . SER A 1 251 ? 15.977 1.522 -17.094 1 62.03 251 SER A CA 1
ATOM 1995 C C . SER A 1 251 ? 17.328 1.866 -16.484 1 62.03 251 SER A C 1
ATOM 1997 O O . SER A 1 251 ? 17.531 1.681 -15.281 1 62.03 251 SER A O 1
ATOM 1999 N N . ASN A 1 252 ? 18.406 1.858 -17.141 1 58 252 ASN A N 1
ATOM 2000 C CA . ASN A 1 252 ? 19.719 2.209 -16.594 1 58 252 ASN A CA 1
ATOM 2001 C C . ASN A 1 252 ? 19.609 2.695 -15.148 1 58 252 ASN A C 1
ATOM 2003 O O . ASN A 1 252 ? 19.594 3.902 -14.898 1 58 252 ASN A O 1
ATOM 2007 N N . PRO A 1 253 ? 19.547 1.873 -14.062 1 57.84 253 PRO A N 1
ATOM 2008 C CA . PRO A 1 253 ? 19.328 2.225 -12.656 1 57.84 253 PRO A CA 1
ATOM 2009 C C . PRO A 1 253 ? 20.5 3.02 -12.062 1 57.84 253 PRO A C 1
ATOM 2011 O O . PRO A 1 253 ? 20.422 3.469 -10.914 1 57.84 253 PRO A O 1
ATOM 2014 N N . THR A 1 254 ? 21.406 3.32 -12.836 1 56.47 254 THR A N 1
ATOM 2015 C CA . THR A 1 254 ? 22.594 3.973 -12.312 1 56.47 254 THR A CA 1
ATOM 2016 C C . THR A 1 254 ? 22.359 5.473 -12.148 1 56.47 254 THR A C 1
ATOM 2018 O O . THR A 1 254 ? 23.078 6.137 -11.398 1 56.47 254 THR A O 1
ATOM 2021 N N . ASN A 1 255 ? 21.344 5.949 -12.656 1 61.44 255 ASN A N 1
ATOM 2022 C CA . ASN A 1 255 ? 21.062 7.359 -12.414 1 61.44 255 ASN A CA 1
ATOM 2023 C C . ASN A 1 255 ? 19.859 7.547 -11.484 1 61.44 255 ASN A C 1
ATOM 2025 O O . ASN A 1 255 ? 19.172 6.578 -11.148 1 61.44 255 ASN A O 1
ATOM 2029 N N . VAL A 1 256 ? 19.781 8.688 -10.992 1 63.34 256 VAL A N 1
ATOM 2030 C CA . VAL A 1 256 ? 18.781 9.023 -10 1 63.34 256 VAL A CA 1
ATOM 2031 C C . VAL A 1 256 ? 17.391 8.68 -10.539 1 63.34 256 VAL A C 1
ATOM 2033 O O . VAL A 1 256 ? 16.547 8.133 -9.82 1 63.34 256 VAL A O 1
ATOM 2036 N N . TYR A 1 257 ? 17.172 8.859 -11.836 1 67.19 257 TYR A N 1
ATOM 2037 C CA . TYR A 1 257 ? 15.875 8.578 -12.453 1 67.19 257 TYR A CA 1
ATOM 2038 C C . TYR A 1 257 ? 15.609 7.078 -12.5 1 67.19 257 TYR A C 1
ATOM 2040 O O . TYR A 1 257 ? 14.492 6.633 -12.242 1 67.19 257 TYR A O 1
ATOM 2048 N N . GLY A 1 258 ? 16.625 6.398 -12.773 1 66.94 258 GLY A N 1
ATOM 2049 C CA . GLY A 1 258 ? 16.516 4.949 -12.812 1 66.94 258 GLY A CA 1
ATOM 2050 C C . GLY A 1 258 ? 16.266 4.328 -11.453 1 66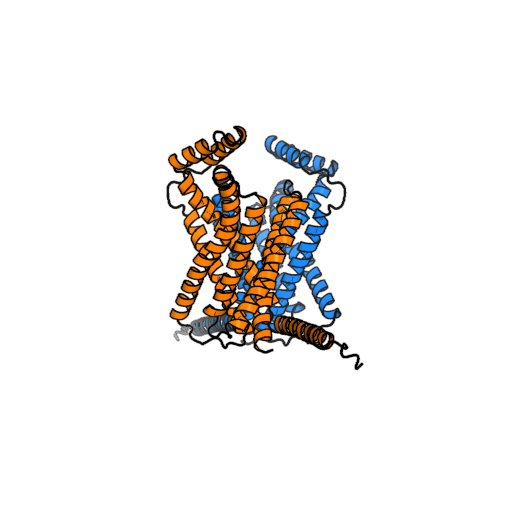.94 258 GLY A C 1
ATOM 2051 O O . GLY A 1 258 ? 15.477 3.387 -11.328 1 66.94 258 GLY A O 1
ATOM 2052 N N . ALA A 1 259 ? 16.906 4.914 -10.477 1 67.94 259 ALA A N 1
ATOM 2053 C CA . ALA A 1 259 ? 16.719 4.418 -9.117 1 67.94 259 ALA A CA 1
ATOM 2054 C C . ALA A 1 259 ? 15.273 4.613 -8.656 1 67.94 259 ALA A C 1
ATOM 2056 O O . ALA A 1 259 ? 14.641 3.68 -8.156 1 67.94 259 ALA A O 1
ATOM 2057 N N . ILE A 1 260 ? 14.766 5.832 -8.922 1 71.44 260 ILE A N 1
ATOM 2058 C CA . ILE A 1 260 ? 13.391 6.129 -8.523 1 71.44 260 ILE A CA 1
ATOM 2059 C C . ILE A 1 260 ? 12.422 5.281 -9.344 1 71.44 260 ILE A C 1
ATOM 2061 O O . ILE A 1 260 ? 11.461 4.727 -8.797 1 71.44 260 ILE A O 1
ATOM 2065 N N . GLY A 1 261 ? 12.727 5.172 -10.602 1 74.69 261 GLY A N 1
ATOM 2066 C CA . GLY A 1 261 ? 11.906 4.348 -11.469 1 74.69 261 GLY A CA 1
ATOM 2067 C C . GLY A 1 261 ? 11.859 2.895 -11.047 1 74.69 261 GLY A C 1
ATOM 2068 O O . GLY A 1 261 ? 10.812 2.244 -11.156 1 74.69 261 GLY A O 1
ATOM 2069 N N . SER A 1 262 ? 12.961 2.43 -10.539 1 73.62 262 SER A N 1
ATOM 2070 C CA . SER A 1 262 ? 13.016 1.043 -10.094 1 73.62 262 SER A CA 1
ATOM 2071 C C . SER A 1 262 ? 12.133 0.824 -8.867 1 73.62 262 SER A C 1
ATOM 2073 O O . SER A 1 262 ? 11.531 -0.242 -8.711 1 73.62 262 SER A O 1
ATOM 2075 N N . ILE A 1 263 ? 12.055 1.846 -8.078 1 76.31 263 ILE A N 1
ATOM 2076 C CA . ILE A 1 263 ? 11.195 1.75 -6.902 1 76.31 263 ILE A CA 1
ATOM 2077 C C . ILE A 1 263 ? 9.734 1.693 -7.34 1 76.31 263 ILE A C 1
ATOM 2079 O O . ILE A 1 263 ? 8.969 0.853 -6.859 1 76.31 263 ILE A O 1
ATOM 2083 N N . ILE A 1 264 ? 9.391 2.541 -8.289 1 80.06 264 ILE A N 1
ATOM 2084 C CA . ILE A 1 264 ? 8.031 2.547 -8.82 1 80.06 264 ILE A CA 1
ATOM 2085 C C . ILE A 1 264 ? 7.723 1.19 -9.453 1 80.06 264 ILE A C 1
ATOM 2087 O O . ILE A 1 264 ? 6.652 0.624 -9.227 1 80.06 264 ILE A O 1
ATOM 2091 N N . GLY A 1 265 ? 8.719 0.75 -10.219 1 80.19 265 GLY A N 1
ATOM 2092 C CA . GLY A 1 265 ? 8.555 -0.55 -10.852 1 80.19 265 GLY A CA 1
ATOM 2093 C C . GLY A 1 265 ? 8.328 -1.671 -9.852 1 80.19 265 GLY A C 1
ATOM 2094 O O . GLY A 1 265 ? 7.484 -2.541 -10.07 1 80.19 265 GLY A O 1
ATOM 2095 N N . LEU A 1 266 ? 9.008 -1.62 -8.773 1 79.44 266 LEU A N 1
ATOM 2096 C CA . LEU A 1 266 ? 8.875 -2.639 -7.734 1 79.44 266 LEU A CA 1
ATOM 2097 C C . LEU A 1 266 ? 7.496 -2.572 -7.086 1 79.44 266 LEU A C 1
ATOM 2099 O O . LEU A 1 266 ? 6.867 -3.605 -6.848 1 79.44 266 LEU A O 1
ATOM 2103 N N . PHE A 1 267 ? 7.07 -1.366 -6.828 1 84.69 267 PHE A N 1
ATOM 2104 C CA . PHE A 1 267 ? 5.746 -1.202 -6.238 1 84.69 267 PHE A CA 1
ATOM 2105 C C . PHE A 1 267 ? 4.664 -1.717 -7.18 1 84.69 267 PHE A C 1
ATOM 2107 O O . PHE A 1 267 ? 3.715 -2.369 -6.746 1 84.69 267 PHE A O 1
ATOM 2114 N N . LEU A 1 268 ? 4.84 -1.487 -8.469 1 87.62 268 LEU A N 1
ATOM 2115 C CA . LEU A 1 268 ? 3.871 -1.942 -9.461 1 87.62 268 LEU A CA 1
ATOM 2116 C C . LEU A 1 268 ? 3.904 -3.461 -9.594 1 87.62 268 LEU A C 1
ATOM 2118 O O . LEU A 1 268 ? 2.871 -4.09 -9.844 1 87.62 268 LEU A O 1
ATOM 2122 N N . LEU A 1 269 ? 5.098 -3.934 -9.422 1 83.69 269 LEU A N 1
ATOM 2123 C CA . LEU A 1 269 ? 5.207 -5.387 -9.453 1 83.69 269 LEU A CA 1
ATOM 2124 C C . LEU A 1 269 ? 4.406 -6.02 -8.32 1 83.69 269 LEU A C 1
ATOM 2126 O O . LEU A 1 269 ? 3.73 -7.031 -8.523 1 83.69 269 LEU A O 1
ATOM 2130 N N . PHE A 1 270 ? 4.523 -5.426 -7.145 1 86.75 270 PHE A N 1
ATOM 2131 C CA . PHE A 1 270 ? 3.764 -5.941 -6.012 1 86.75 270 PHE A CA 1
ATOM 2132 C C . PHE A 1 270 ? 2.266 -5.809 -6.258 1 86.75 270 PHE A C 1
ATOM 2134 O O . PHE A 1 270 ? 1.489 -6.691 -5.883 1 86.75 270 PHE A O 1
ATOM 2141 N N . TYR A 1 271 ? 1.887 -4.738 -6.879 1 91.38 271 TYR A N 1
ATOM 2142 C CA . TYR A 1 271 ? 0.484 -4.547 -7.23 1 91.38 271 TYR A CA 1
ATOM 2143 C C . TYR A 1 271 ? 0.029 -5.594 -8.242 1 91.38 271 TYR A C 1
ATOM 2145 O O . TYR A 1 271 ? -1.009 -6.234 -8.062 1 91.38 271 TYR A O 1
ATOM 2153 N N . TYR A 1 272 ? 0.829 -5.734 -9.258 1 89.69 272 TYR A N 1
ATOM 2154 C CA . TYR A 1 272 ? 0.542 -6.734 -10.281 1 89.69 272 TYR A CA 1
ATOM 2155 C C . TYR A 1 272 ? 0.423 -8.125 -9.672 1 89.69 272 TYR A C 1
ATOM 2157 O O . TYR A 1 272 ? -0.53 -8.852 -9.961 1 89.69 272 TYR A O 1
ATOM 2165 N N . SER A 1 273 ? 1.385 -8.438 -8.883 1 88.81 273 SER A N 1
ATOM 2166 C CA . SER A 1 273 ? 1.368 -9.75 -8.25 1 88.81 273 SER A CA 1
ATOM 2167 C C . SER A 1 273 ? 0.11 -9.945 -7.41 1 88.81 273 SER A C 1
ATOM 2169 O O . SER A 1 273 ? -0.5 -11.016 -7.43 1 88.81 273 SER A O 1
ATOM 2171 N N . SER A 1 274 ? -0.234 -8.891 -6.684 1 93.56 274 SER A N 1
ATOM 2172 C CA . SER A 1 274 ? -1.426 -8.961 -5.848 1 93.56 274 SER A CA 1
ATOM 2173 C C . SER A 1 274 ? -2.684 -9.156 -6.688 1 93.56 274 SER A C 1
ATOM 2175 O O . SER A 1 274 ? -3.58 -9.914 -6.309 1 93.56 274 SER A O 1
ATOM 2177 N N . ILE A 1 275 ? -2.744 -8.477 -7.824 1 95.25 275 ILE A N 1
ATOM 2178 C CA . ILE A 1 275 ? -3.865 -8.641 -8.742 1 95.25 275 ILE A CA 1
ATOM 2179 C C . ILE A 1 275 ? -3.918 -10.078 -9.242 1 95.25 275 ILE A C 1
ATOM 2181 O O . ILE A 1 275 ? -4.988 -10.695 -9.281 1 95.25 275 ILE A O 1
ATOM 2185 N N . MET A 1 276 ? -2.783 -10.586 -9.594 1 94.38 276 MET A N 1
ATOM 2186 C CA . MET A 1 276 ? -2.729 -11.953 -10.102 1 94.38 276 MET A CA 1
ATOM 2187 C C . MET A 1 276 ? -3.125 -12.953 -9.023 1 94.38 276 MET A C 1
ATOM 2189 O O . MET A 1 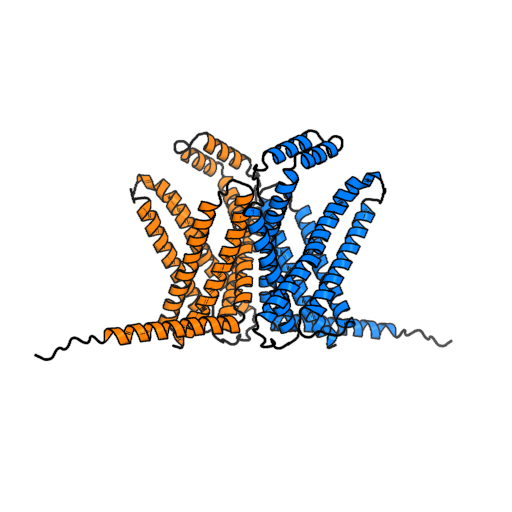276 ? -3.766 -13.969 -9.312 1 94.38 276 MET A O 1
ATOM 2193 N N . ILE A 1 277 ? -2.783 -12.703 -7.809 1 93.75 277 ILE A N 1
ATOM 2194 C CA . ILE A 1 277 ? -3.113 -13.578 -6.688 1 93.75 277 ILE A CA 1
ATOM 2195 C C . ILE A 1 277 ? -4.625 -13.594 -6.473 1 93.75 277 ILE A C 1
ATOM 2197 O O . ILE A 1 277 ? -5.227 -14.664 -6.332 1 93.75 277 ILE A O 1
ATOM 2201 N N . THR A 1 278 ? -5.238 -12.438 -6.488 1 96.31 278 THR A N 1
ATOM 2202 C CA . THR A 1 278 ? -6.684 -12.391 -6.285 1 96.31 278 THR A CA 1
ATOM 2203 C C . THR A 1 278 ? -7.422 -12.977 -7.484 1 96.31 278 THR A C 1
ATOM 2205 O O . THR A 1 278 ? -8.461 -13.625 -7.324 1 96.31 278 THR A O 1
ATOM 2208 N N . LEU A 1 279 ? -6.852 -12.695 -8.641 1 96.56 279 LEU A N 1
ATOM 2209 C CA . LEU A 1 279 ? -7.426 -13.305 -9.836 1 96.56 279 LEU A CA 1
ATOM 2210 C C . LEU A 1 279 ? -7.352 -14.82 -9.766 1 96.56 279 LEU A C 1
ATOM 2212 O O . LEU A 1 279 ? -8.297 -15.516 -10.156 1 96.56 279 LEU A O 1
ATOM 2216 N N . GLY A 1 280 ? -6.23 -15.32 -9.32 1 96.19 280 GLY A N 1
ATOM 2217 C CA . GLY A 1 280 ? -6.066 -16.766 -9.148 1 96.19 280 GLY A CA 1
ATOM 2218 C C . GLY A 1 280 ? -7.059 -17.359 -8.172 1 96.19 280 GLY A C 1
ATOM 2219 O O . GLY A 1 280 ? -7.562 -18.469 -8.391 1 96.19 280 GLY A O 1
ATOM 2220 N N . ALA A 1 281 ? -7.297 -16.672 -7.082 1 95.69 281 ALA A N 1
ATOM 2221 C CA . ALA A 1 281 ? -8.289 -17.141 -6.109 1 95.69 281 ALA A CA 1
ATOM 2222 C C . ALA A 1 281 ? -9.664 -17.281 -6.75 1 95.69 281 ALA A C 1
ATOM 2224 O O . ALA A 1 281 ? -10.352 -18.281 -6.543 1 95.69 281 ALA A O 1
ATOM 2225 N N . GLU A 1 282 ? -10.055 -16.219 -7.508 1 96.69 282 GLU A N 1
ATOM 2226 C CA . GLU A 1 282 ? -11.344 -16.266 -8.195 1 96.69 282 GLU A CA 1
ATOM 2227 C C . GLU A 1 282 ? -11.375 -17.375 -9.242 1 96.69 282 GLU A C 1
ATOM 2229 O O . GLU A 1 282 ? -12.383 -18.062 -9.398 1 96.69 282 GLU A O 1
ATOM 2234 N N . PHE A 1 283 ? -10.289 -17.5 -9.969 1 96.19 283 PHE A N 1
ATOM 2235 C CA . PHE A 1 283 ? -10.18 -18.531 -10.984 1 96.19 283 PHE A CA 1
ATOM 2236 C C . PHE A 1 283 ? -10.383 -19.922 -10.367 1 96.19 283 PHE A C 1
ATOM 2238 O O . PHE A 1 283 ? -11.047 -20.766 -10.961 1 96.19 283 PHE A O 1
ATOM 2245 N N . THR A 1 284 ? -9.805 -20.141 -9.211 1 95.56 284 THR A N 1
ATOM 2246 C CA . THR A 1 284 ? -9.906 -21.438 -8.539 1 95.56 284 THR A CA 1
ATOM 2247 C C . THR A 1 284 ? -11.367 -21.766 -8.227 1 95.56 284 THR A C 1
ATOM 2249 O O . THR A 1 284 ? -11.805 -22.891 -8.43 1 95.56 284 THR A O 1
ATOM 2252 N N . LYS A 1 285 ? -12.055 -20.781 -7.742 1 95.44 285 LYS A N 1
ATOM 2253 C CA . LYS A 1 285 ? -13.477 -20.969 -7.469 1 95.44 285 LYS A CA 1
ATOM 2254 C C . LYS A 1 285 ? -14.242 -21.297 -8.75 1 95.44 285 LYS A C 1
ATOM 2256 O O . LYS A 1 285 ? -15 -22.266 -8.797 1 95.44 285 LYS A O 1
ATOM 2261 N N . VAL A 1 286 ? -14.055 -20.469 -9.789 1 95.12 286 VAL A N 1
ATOM 2262 C CA . VAL A 1 286 ? -14.781 -20.641 -11.047 1 95.12 286 VAL A CA 1
ATOM 2263 C C . VAL A 1 286 ? -14.453 -22 -11.656 1 95.12 286 VAL A C 1
ATOM 2265 O O . VAL A 1 286 ? -15.336 -22.688 -12.172 1 95.12 286 VAL A O 1
ATOM 2268 N N . TYR A 1 287 ? -13.18 -22.391 -11.617 1 94 287 TYR A N 1
ATOM 2269 C CA . TYR A 1 287 ? -12.75 -23.688 -12.133 1 94 287 TYR A CA 1
ATOM 2270 C C . TYR A 1 287 ? -13.383 -24.828 -11.352 1 94 287 TYR A C 1
ATOM 2272 O O . TYR A 1 287 ? -13.766 -25.844 -11.93 1 94 287 TYR A O 1
ATOM 2280 N N . SER A 1 288 ? -13.5 -24.688 -10.086 1 92.94 288 SER A N 1
ATOM 2281 C CA . SER A 1 288 ? -14.086 -25.719 -9.242 1 92.94 288 SER A CA 1
ATOM 2282 C C . SER A 1 288 ? -15.57 -25.906 -9.547 1 92.94 288 SER A C 1
ATOM 2284 O O . SER A 1 288 ? -16.109 -27 -9.367 1 92.94 288 SER A O 1
ATOM 2286 N N . GLU A 1 289 ? -16.172 -24.797 -10 1 91 289 GLU A N 1
ATOM 2287 C CA . GLU A 1 289 ? -17.609 -24.828 -10.289 1 91 289 GLU A CA 1
ATOM 2288 C C . GLU A 1 289 ? -17.859 -25.281 -11.727 1 91 289 GLU A C 1
ATOM 2290 O O . GLU A 1 289 ? -19 -25.562 -12.102 1 91 289 GLU A O 1
ATOM 2295 N N . SER A 1 290 ? -16.828 -25.219 -12.5 1 84.19 290 SER A N 1
ATOM 2296 C CA . SER A 1 290 ? -17 -25.562 -13.906 1 84.19 290 SER A CA 1
ATOM 2297 C C . SER A 1 290 ? -16.844 -27.062 -14.133 1 84.19 290 SER A C 1
ATOM 2299 O O . SER A 1 290 ? -17.516 -27.641 -14.992 1 84.19 290 SER A O 1
ATOM 2301 N N . MET B 1 1 ? -35.219 31.297 52.156 1 25.52 1 MET B N 1
ATOM 2302 C CA . MET B 1 1 ? -33.969 31.438 51.406 1 25.52 1 MET B CA 1
ATOM 2303 C C . MET B 1 1 ? -33.625 30.125 50.688 1 25.52 1 MET B C 1
ATOM 2305 O O . MET B 1 1 ? -33.25 29.156 51.312 1 25.52 1 MET B O 1
ATOM 2309 N N . PHE B 1 2 ? -34.375 29.703 49.531 1 32.41 2 PHE B N 1
ATOM 2310 C CA . PHE B 1 2 ? -34.469 28.531 48.688 1 32.41 2 PHE B CA 1
ATOM 2311 C C . PHE B 1 2 ? -33.156 28.297 47.938 1 32.41 2 PHE B C 1
ATOM 2313 O O . PHE B 1 2 ? -32.656 29.203 47.281 1 32.41 2 PHE B O 1
ATOM 2320 N N . ASN B 1 3 ? -32.219 27.438 48.469 1 34.12 3 ASN B N 1
ATOM 2321 C CA . ASN B 1 3 ? -30.922 27.078 47.906 1 34.12 3 ASN B CA 1
ATOM 2322 C C . ASN B 1 3 ? -31.031 26.531 46.5 1 34.12 3 ASN B C 1
ATOM 2324 O O . ASN B 1 3 ? -31.578 25.438 46.281 1 34.12 3 ASN B O 1
ATOM 2328 N N . LYS B 1 4 ? -31.188 27.25 45.438 1 36.59 4 LYS B N 1
ATOM 2329 C CA . LYS B 1 4 ? -31.391 27.109 44 1 36.59 4 LYS B CA 1
ATOM 2330 C C . LYS B 1 4 ? -30.234 26.359 43.344 1 36.59 4 LYS B C 1
ATOM 2332 O O . LYS B 1 4 ? -30.141 26.281 42.125 1 36.59 4 LYS B O 1
ATOM 2337 N N . SER B 1 5 ? -29.094 26.078 43.969 1 36.34 5 SER B N 1
ATOM 2338 C CA . SER B 1 5 ? -27.844 25.969 43.219 1 36.34 5 SER B CA 1
ATOM 2339 C C . SER B 1 5 ? -27.75 24.625 42.5 1 36.34 5 SER B C 1
ATOM 2341 O O . SER B 1 5 ? -26.672 24.203 42.094 1 36.34 5 SER B O 1
ATOM 2343 N N . ALA B 1 6 ? -28.609 23.641 42.781 1 43.62 6 ALA B N 1
ATOM 2344 C CA . ALA B 1 6 ? -28.188 22.359 42.188 1 43.62 6 ALA B CA 1
ATOM 2345 C C . ALA B 1 6 ? -28.156 22.422 40.656 1 43.62 6 ALA B C 1
ATOM 2347 O O . ALA B 1 6 ? -29.203 22.531 40.031 1 43.62 6 ALA B O 1
ATOM 2348 N N . VAL B 1 7 ? -27.078 22.891 40.094 1 39.81 7 VAL B N 1
ATOM 2349 C CA . VAL B 1 7 ? -26.859 23.266 38.688 1 39.81 7 VAL B CA 1
ATOM 2350 C C . VAL B 1 7 ? -27.125 22.062 37.781 1 39.81 7 VAL B C 1
ATOM 2352 O O . VAL B 1 7 ? -26.656 20.969 38.031 1 39.81 7 VAL B O 1
ATOM 2355 N N . PRO B 1 8 ? -27.984 21.969 36.719 1 43.62 8 PRO B N 1
ATOM 2356 C CA . PRO B 1 8 ? -28.328 21.141 35.562 1 43.62 8 PRO B CA 1
ATOM 2357 C C . PRO B 1 8 ? -27.125 20.75 34.719 1 43.62 8 PRO B C 1
ATOM 2359 O O . PRO B 1 8 ? -27.266 20.078 33.719 1 43.62 8 PRO B O 1
ATOM 2362 N N . TYR B 1 9 ? -25.906 21.219 35.062 1 44.53 9 TYR B N 1
ATOM 2363 C CA . TYR B 1 9 ? -24.766 20.984 34.188 1 44.53 9 TYR B CA 1
ATOM 2364 C C . TYR B 1 9 ? -24.328 19.531 34.25 1 44.53 9 TYR B C 1
ATOM 2366 O O . TYR B 1 9 ? -23.609 19.062 33.344 1 44.53 9 TYR B O 1
ATOM 2374 N N . GLU B 1 10 ? -24.438 18.781 35.219 1 47.62 10 GLU B N 1
ATOM 2375 C CA . GLU B 1 10 ? -23.938 17.406 35.312 1 47.62 10 GLU B CA 1
ATOM 2376 C C . GLU B 1 10 ? -24.688 16.484 34.344 1 47.62 10 GLU B C 1
ATOM 2378 O O . GLU B 1 10 ? -24.109 15.531 33.844 1 47.62 10 GLU B O 1
ATOM 2383 N N . ILE B 1 11 ? -25.922 16.594 34.219 1 47.75 11 ILE B N 1
ATOM 2384 C CA . ILE B 1 11 ? -26.719 15.711 33.375 1 47.75 11 ILE B CA 1
ATOM 2385 C C . ILE B 1 11 ? -26.312 15.914 31.922 1 47.75 11 ILE B C 1
ATOM 2387 O O . ILE B 1 11 ? -26.219 14.953 31.156 1 47.75 11 ILE B O 1
ATOM 2391 N N . GLY B 1 12 ? -25.938 17.109 31.5 1 49.25 12 GLY B N 1
ATOM 2392 C CA . GLY B 1 12 ? -25.547 17.469 30.141 1 49.25 12 GLY B CA 1
ATOM 2393 C C . GLY B 1 12 ? -24.234 16.859 29.719 1 49.25 12 GLY B C 1
ATOM 2394 O O . GLY B 1 12 ? -24.094 16.406 28.578 1 49.25 12 GLY B O 1
ATOM 2395 N N . GLU B 1 13 ? -23.266 16.859 30.609 1 54.09 13 GLU B N 1
ATOM 2396 C CA . GLU B 1 13 ? -21.922 16.328 30.344 1 54.09 13 GLU B CA 1
ATOM 2397 C C . GLU B 1 13 ? -21.969 14.805 30.188 1 54.09 13 GLU B C 1
ATOM 2399 O O . GLU B 1 13 ? -21.281 14.25 29.328 1 54.09 13 GLU B O 1
ATOM 2404 N N . SER B 1 14 ? -22.641 14.117 31.188 1 55.31 14 SER B N 1
ATOM 2405 C CA . SER B 1 14 ? -22.75 12.664 31.141 1 55.31 14 SER B CA 1
ATOM 2406 C C . SER B 1 14 ? -23.438 12.195 29.875 1 55.31 14 SER B C 1
ATOM 2408 O O . SER B 1 14 ? -23.047 11.188 29.281 1 55.31 14 SER B O 1
ATOM 2410 N N . MET B 1 15 ? -24.516 12.797 29.516 1 57.69 15 MET B N 1
ATOM 2411 C CA . MET B 1 15 ? -25.234 12.516 28.281 1 57.69 15 MET B CA 1
ATOM 2412 C C . MET B 1 15 ? -24.328 12.727 27.062 1 57.69 15 MET B C 1
ATOM 2414 O O . MET B 1 15 ? -24.375 11.945 26.109 1 57.69 15 MET B O 1
ATOM 2418 N N . SER B 1 16 ? -23.391 13.711 27.422 1 75.19 16 SER B N 1
ATOM 2419 C CA . SER B 1 16 ? -22.484 14.047 26.312 1 75.19 16 SER B CA 1
ATOM 2420 C C . SER B 1 16 ? -21.406 12.984 26.141 1 75.19 16 SER B C 1
ATOM 2422 O O . SER B 1 16 ? -21.094 12.594 25.016 1 75.19 16 SER B O 1
ATOM 2424 N N . LEU B 1 17 ? -21.078 12.352 27.453 1 82.5 17 LEU B N 1
ATOM 2425 C CA . LEU B 1 17 ? -20.062 11.312 27.344 1 82.5 17 LEU B CA 1
ATOM 2426 C C . LEU B 1 17 ? -20.656 10.016 26.812 1 82.5 17 LEU B C 1
ATOM 2428 O O . LEU B 1 17 ? -20.016 9.297 26.047 1 82.5 17 LEU B O 1
ATOM 2432 N N . GLY B 1 18 ? -21.906 9.727 27.359 1 84.38 18 GLY B N 1
ATOM 2433 C CA . GLY B 1 18 ? -22.594 8.562 26.844 1 84.38 18 GLY B CA 1
ATOM 2434 C C . GLY B 1 18 ? -22.859 8.641 25.344 1 84.38 18 GLY B C 1
ATOM 2435 O O . GLY B 1 18 ? -22.688 7.652 24.625 1 84.38 18 GLY B O 1
ATOM 2436 N N . TYR B 1 19 ? -23.203 9.836 24.984 1 88.38 19 TYR B N 1
ATOM 2437 C CA . TYR B 1 19 ? -23.453 10.07 23.562 1 88.38 19 TYR B CA 1
ATOM 2438 C C . TYR B 1 19 ? -22.172 9.891 22.75 1 88.38 19 TYR B C 1
ATOM 2440 O O . TYR B 1 19 ? -22.172 9.227 21.719 1 88.38 19 TYR B O 1
ATOM 2448 N N . LEU B 1 20 ? -21.062 10.406 23.297 1 89.88 20 LEU B N 1
ATOM 2449 C CA . LEU B 1 20 ? -19.781 10.305 22.625 1 89.88 20 LEU B CA 1
ATOM 2450 C C . LEU B 1 20 ? -19.312 8.852 22.562 1 89.88 20 LEU B C 1
ATOM 2452 O O . LEU B 1 20 ? -18.797 8.398 21.547 1 89.88 20 LEU B O 1
ATOM 2456 N N . LYS B 1 21 ? -19.531 8.172 23.656 1 91.56 21 LYS B N 1
ATOM 2457 C CA . LYS B 1 21 ? -19.141 6.762 23.703 1 91.56 21 LYS B CA 1
ATOM 2458 C C . LYS B 1 21 ? -19.938 5.934 22.688 1 91.56 21 LYS B C 1
ATOM 2460 O O . LYS B 1 21 ? -19.391 5.055 22.031 1 91.56 21 LYS B O 1
ATOM 2465 N N . ASN B 1 22 ? -21.172 6.262 22.625 1 92.12 22 ASN B N 1
ATOM 2466 C CA . ASN B 1 22 ? -22 5.562 21.656 1 92.12 22 ASN B CA 1
ATOM 2467 C C . ASN B 1 22 ? -21.594 5.875 20.219 1 92.12 22 ASN B C 1
ATOM 2469 O O . ASN B 1 22 ? -21.578 4.984 19.375 1 92.12 22 ASN B O 1
ATOM 2473 N N . LEU B 1 23 ? -21.281 7.125 20 1 93.25 23 LEU B N 1
ATOM 2474 C CA . LEU B 1 23 ? -20.844 7.535 18.672 1 93.25 23 LEU B CA 1
ATOM 2475 C C . LEU B 1 23 ? -19.562 6.801 18.266 1 93.25 23 LEU B C 1
ATOM 2477 O O . LEU B 1 23 ? -19.469 6.297 17.141 1 93.25 23 LEU B O 1
ATOM 2481 N N . VAL B 1 24 ? -18.641 6.703 19.188 1 94.19 24 VAL B N 1
ATOM 2482 C CA . VAL B 1 24 ? -17.359 6.078 18.906 1 94.19 24 VAL B CA 1
ATOM 2483 C C . VAL B 1 24 ? -17.531 4.574 18.719 1 94.19 24 VAL B C 1
ATOM 2485 O O . VAL B 1 24 ? -17 3.99 17.781 1 94.19 24 VAL B O 1
ATOM 2488 N N . THR B 1 25 ? -18.312 3.975 19.562 1 93.75 25 THR B N 1
ATOM 2489 C CA . THR B 1 25 ? -18.531 2.531 19.5 1 93.75 25 THR B CA 1
ATOM 2490 C C . THR B 1 25 ? -19.25 2.143 18.219 1 93.75 25 THR B C 1
ATOM 2492 O O . THR B 1 25 ? -18.859 1.173 17.562 1 93.75 25 THR B O 1
ATOM 2495 N N . ARG B 1 26 ? -20.188 2.883 17.906 1 94.69 26 ARG B N 1
ATOM 2496 C CA . ARG B 1 26 ? -20.922 2.607 16.672 1 94.69 26 ARG B CA 1
ATOM 2497 C C . ARG B 1 26 ? -20.031 2.814 15.453 1 94.69 26 ARG B C 1
ATOM 2499 O O . ARG B 1 26 ? -20.109 2.047 14.492 1 94.69 26 ARG B O 1
ATOM 2506 N N . THR B 1 27 ? -19.219 3.859 15.516 1 95.94 27 THR B N 1
ATOM 2507 C CA . THR B 1 27 ? -18.312 4.141 14.414 1 95.94 27 THR B CA 1
ATOM 2508 C C . THR B 1 27 ? -17.328 2.982 14.211 1 95.94 27 THR B C 1
ATOM 2510 O O . THR B 1 27 ? -17.156 2.512 13.086 1 95.94 27 THR B O 1
ATOM 2513 N N . ILE B 1 28 ? -16.812 2.473 15.312 1 94.5 28 ILE B N 1
ATOM 2514 C CA . ILE B 1 28 ? -15.828 1.398 15.25 1 94.5 28 ILE B CA 1
ATOM 2515 C C . ILE B 1 28 ? -16.5 0.106 14.797 1 94.5 28 ILE B C 1
ATOM 2517 O O . ILE B 1 28 ? -15.938 -0.646 13.992 1 94.5 28 ILE B O 1
ATOM 2521 N N . THR B 1 29 ? -17.672 -0.142 15.258 1 92.44 29 THR B N 1
ATOM 2522 C CA . THR B 1 29 ? -18.406 -1.343 14.883 1 92.44 29 THR B CA 1
ATOM 2523 C C . THR B 1 29 ? -18.719 -1.34 13.391 1 92.44 29 THR B C 1
ATOM 2525 O O . THR B 1 29 ? -18.469 -2.324 12.695 1 92.44 29 THR B O 1
ATOM 2528 N N . GLU B 1 30 ? -19.172 -0.25 12.906 1 95.12 30 GLU B N 1
ATOM 2529 C CA . GLU B 1 30 ? -19.5 -0.151 11.484 1 95.12 30 GLU B CA 1
ATOM 2530 C C . GLU B 1 30 ? -18.234 -0.196 10.625 1 95.12 30 GLU B C 1
ATOM 2532 O O . GLU B 1 30 ? -18.25 -0.744 9.523 1 95.12 30 GLU B O 1
ATOM 2537 N N . TRP B 1 31 ? -17.25 0.482 11.18 1 94.44 31 TRP B N 1
ATOM 2538 C CA . TRP B 1 31 ? -15.961 0.487 10.5 1 94.44 31 TRP B CA 1
ATOM 2539 C C . TRP B 1 31 ? -15.43 -0.933 10.32 1 94.44 31 TRP B C 1
ATOM 2541 O O . TRP B 1 31 ? -14.914 -1.276 9.25 1 94.44 31 TRP B O 1
ATOM 2551 N N . MET B 1 32 ? -15.633 -1.771 11.289 1 90.56 32 MET B N 1
ATOM 2552 C CA . MET B 1 32 ? -15.211 -3.168 11.227 1 90.56 32 MET B CA 1
ATOM 2553 C C . MET B 1 32 ? -16.125 -3.969 10.305 1 90.56 32 MET B C 1
ATOM 2555 O O . MET B 1 32 ? -15.664 -4.785 9.516 1 90.56 32 MET B O 1
ATOM 2559 N N . GLU B 1 33 ? -17.344 -3.691 10.328 1 89.94 33 GLU B N 1
ATOM 2560 C CA . GLU B 1 33 ? -18.328 -4.406 9.523 1 89.94 33 GLU B CA 1
ATOM 2561 C C . GLU B 1 33 ? -18.156 -4.094 8.039 1 89.94 33 GLU B C 1
ATOM 2563 O O . GLU B 1 33 ? -18.406 -4.949 7.191 1 89.94 33 GLU B O 1
ATOM 2568 N N . ASP B 1 34 ? -17.656 -2.922 7.801 1 92.31 34 ASP B N 1
ATOM 2569 C CA . ASP B 1 34 ? -17.516 -2.492 6.41 1 92.31 34 ASP B CA 1
ATOM 2570 C C . ASP B 1 34 ? -16.141 -2.852 5.852 1 92.31 34 ASP B C 1
ATOM 2572 O O . ASP B 1 34 ? -15.727 -2.322 4.82 1 92.31 34 ASP B O 1
ATOM 2576 N N . ASN B 1 35 ? -15.391 -3.715 6.539 1 91.12 35 ASN B N 1
ATOM 2577 C CA . ASN B 1 35 ? -14.062 -4.148 6.113 1 91.12 35 ASN B CA 1
ATOM 2578 C C . ASN B 1 35 ? -13.148 -2.959 5.832 1 91.12 35 ASN B C 1
ATOM 2580 O O . ASN B 1 35 ? -12.391 -2.967 4.859 1 91.12 35 ASN B O 1
ATOM 2584 N N . ALA B 1 36 ? -13.25 -1.928 6.68 1 93.94 36 ALA B N 1
ATOM 2585 C CA . ALA B 1 36 ? -12.57 -0.654 6.453 1 93.94 36 ALA B CA 1
ATOM 2586 C C . ALA B 1 36 ? -11.055 -0.818 6.523 1 93.94 36 ALA B C 1
ATOM 2588 O O . ALA B 1 36 ? -10.312 -0.029 5.934 1 93.94 36 ALA B O 1
ATOM 2589 N N . MET B 1 37 ? -10.586 -1.844 7.195 1 92.62 37 MET B N 1
ATOM 2590 C CA . MET B 1 37 ? -9.148 -2.08 7.293 1 92.62 37 MET B CA 1
ATOM 2591 C C . MET B 1 37 ? -8.555 -2.393 5.922 1 92.62 37 MET B C 1
ATOM 2593 O O . MET B 1 37 ? -7.484 -1.893 5.574 1 92.62 37 MET B O 1
ATOM 2597 N N . THR B 1 38 ? -9.266 -3.186 5.16 1 93.88 38 THR B N 1
ATOM 2598 C CA . THR B 1 38 ? -8.82 -3.529 3.812 1 93.88 38 THR B CA 1
ATOM 2599 C C . THR B 1 38 ? -8.812 -2.297 2.916 1 93.88 38 THR B C 1
ATOM 2601 O O . THR B 1 38 ? -7.844 -2.059 2.189 1 93.88 38 THR B O 1
ATOM 2604 N N . TYR B 1 39 ? -9.852 -1.502 3.01 1 94.94 39 TYR B N 1
ATOM 2605 C CA . TYR B 1 39 ? -9.922 -0.278 2.221 1 94.94 39 TYR B CA 1
ATOM 2606 C C . TYR B 1 39 ? -8.82 0.695 2.619 1 94.94 39 TYR B C 1
ATOM 2608 O O . TYR B 1 39 ? -8.25 1.382 1.768 1 94.94 39 TYR B O 1
ATOM 2616 N N . SER B 1 40 ? -8.547 0.758 3.939 1 95.62 40 SER B N 1
ATOM 2617 C CA . SER B 1 40 ? -7.484 1.629 4.43 1 95.62 40 SER B CA 1
ATOM 2618 C C . SER B 1 40 ? -6.125 1.197 3.889 1 95.62 40 SER B C 1
ATOM 2620 O O . SER B 1 40 ? -5.316 2.035 3.486 1 95.62 40 SER B O 1
ATOM 2622 N N . ALA B 1 41 ? -5.898 -0.117 3.9 1 95.06 41 ALA B N 1
ATOM 2623 C CA . ALA B 1 41 ? -4.641 -0.633 3.369 1 95.06 41 ALA B CA 1
ATOM 2624 C C . ALA B 1 41 ? -4.512 -0.337 1.877 1 95.06 41 ALA B C 1
ATOM 2626 O O . ALA B 1 41 ? -3.434 0.025 1.4 1 95.06 41 ALA B O 1
ATOM 2627 N N . ALA B 1 42 ? -5.613 -0.511 1.136 1 95.62 42 ALA B N 1
ATOM 2628 C CA . ALA B 1 42 ? -5.625 -0.202 -0.292 1 95.62 42 ALA B CA 1
ATOM 2629 C C . ALA B 1 42 ? -5.305 1.27 -0.537 1 95.62 42 ALA B C 1
ATOM 2631 O O . ALA B 1 42 ? -4.492 1.599 -1.404 1 95.62 42 ALA B O 1
ATOM 2632 N N . LEU B 1 43 ? -5.934 2.1 0.244 1 92.19 43 LEU B N 1
ATOM 2633 C CA . LEU B 1 43 ? -5.672 3.531 0.153 1 92.19 43 LEU B CA 1
ATOM 2634 C C . LEU B 1 43 ? -4.203 3.836 0.445 1 92.19 43 LEU B C 1
ATOM 2636 O O . LEU B 1 43 ? -3.574 4.617 -0.27 1 92.19 43 LEU B O 1
ATOM 2640 N N . ALA B 1 44 ? -3.725 3.244 1.475 1 92.69 44 ALA B N 1
ATOM 2641 C CA . ALA B 1 44 ? -2.332 3.445 1.871 1 92.69 44 ALA B CA 1
ATOM 2642 C C . ALA B 1 44 ? -1.379 3.047 0.749 1 92.69 44 ALA B C 1
ATOM 2644 O O . ALA B 1 44 ? -0.346 3.688 0.546 1 92.69 44 ALA B O 1
ATOM 2645 N N . TYR B 1 45 ? -1.728 2.016 0.038 1 93.62 45 TYR B N 1
ATOM 2646 C CA . TYR B 1 45 ? -0.88 1.582 -1.066 1 93.62 45 TYR B CA 1
ATOM 2647 C C . TYR B 1 45 ? -0.74 2.682 -2.111 1 93.62 45 TYR B C 1
ATOM 2649 O O . TYR B 1 45 ? 0.37 2.99 -2.553 1 93.62 45 TYR B O 1
ATOM 2657 N N . TYR B 1 46 ? -1.825 3.225 -2.484 1 87.75 46 TYR B N 1
ATOM 2658 C CA . TYR B 1 46 ? -1.798 4.238 -3.533 1 87.75 46 TYR B CA 1
ATOM 2659 C C . TYR B 1 46 ? -1.099 5.504 -3.053 1 87.75 46 TYR B C 1
ATOM 2661 O O . TYR B 1 46 ? -0.441 6.191 -3.834 1 87.75 46 TYR B O 1
ATOM 2669 N N . PHE B 1 47 ? -1.166 5.781 -1.732 1 85.19 47 PHE B N 1
ATOM 2670 C CA . PHE B 1 47 ? -0.376 6.871 -1.171 1 85.19 47 PHE B CA 1
ATOM 2671 C C . PHE B 1 47 ? 1.115 6.582 -1.297 1 85.19 47 PHE B C 1
ATOM 2673 O O . PHE B 1 47 ? 1.891 7.449 -1.698 1 85.19 47 PHE B O 1
ATOM 2680 N N . VAL B 1 48 ? 1.426 5.391 -0.971 1 85.38 48 VAL B N 1
ATOM 2681 C CA . VAL B 1 48 ? 2.828 4.984 -0.987 1 85.38 48 VAL B CA 1
ATOM 2682 C C . VAL B 1 48 ? 3.361 5.031 -2.418 1 85.38 48 VAL B C 1
ATOM 2684 O O . VAL B 1 48 ? 4.477 5.496 -2.656 1 85.38 48 VAL B O 1
ATOM 2687 N N . LEU B 1 49 ? 2.578 4.594 -3.352 1 85.44 49 LEU B N 1
ATOM 2688 C CA . LEU B 1 49 ? 2.99 4.578 -4.75 1 85.44 49 LEU B CA 1
ATOM 2689 C C . LEU B 1 49 ? 3.176 6 -5.277 1 85.44 49 LEU B C 1
ATOM 2691 O O . LEU B 1 49 ? 4.039 6.242 -6.121 1 85.44 49 LEU B O 1
ATOM 2695 N N . SER B 1 50 ? 2.479 6.855 -4.789 1 77.75 50 SER B N 1
ATOM 2696 C CA . SER B 1 50 ? 2.535 8.234 -5.25 1 77.75 50 SER B CA 1
ATOM 2697 C C . SER B 1 50 ? 3.852 8.898 -4.859 1 77.75 50 SER B C 1
ATOM 2699 O O . SER B 1 50 ? 4.289 9.852 -5.504 1 77.75 50 SER B O 1
ATOM 2701 N N . LEU B 1 51 ? 4.512 8.375 -3.871 1 75.88 51 LEU B N 1
ATOM 2702 C CA . LEU B 1 51 ? 5.707 9.023 -3.34 1 75.88 51 LEU B CA 1
ATOM 2703 C C . LEU B 1 51 ? 6.844 8.984 -4.355 1 75.88 51 LEU B C 1
ATOM 2705 O O . LEU B 1 51 ? 7.352 10.031 -4.762 1 75.88 51 LEU B O 1
ATOM 2709 N N . PRO B 1 52 ? 7.238 7.805 -4.773 1 73.31 52 PRO B N 1
ATOM 2710 C CA . PRO B 1 52 ? 8.312 7.789 -5.766 1 73.31 52 PRO B CA 1
ATOM 2711 C C . PRO B 1 52 ? 7.906 8.438 -7.09 1 73.31 52 PRO B C 1
ATOM 2713 O O . PRO B 1 52 ? 8.742 9.023 -7.773 1 73.31 52 PRO B O 1
ATOM 2716 N N . ALA B 1 53 ? 6.652 8.32 -7.426 1 76.31 53 ALA B N 1
ATOM 2717 C CA . ALA B 1 53 ? 6.164 8.961 -8.641 1 76.31 53 ALA B CA 1
ATOM 2718 C C . ALA B 1 53 ? 6.285 10.484 -8.539 1 76.31 53 ALA B C 1
ATOM 2720 O O . ALA B 1 53 ? 6.707 11.141 -9.492 1 76.31 53 ALA B O 1
ATOM 2721 N N . LEU B 1 54 ? 5.934 10.969 -7.402 1 72.38 54 LEU B N 1
ATOM 2722 C CA . LEU B 1 54 ? 6.062 12.406 -7.156 1 72.38 54 LEU B CA 1
ATOM 2723 C C . LEU B 1 54 ? 7.523 12.828 -7.164 1 72.38 54 LEU B C 1
ATOM 2725 O O . LEU B 1 54 ? 7.867 13.883 -7.711 1 72.38 54 LEU B O 1
ATOM 2729 N N . LEU B 1 55 ? 8.297 12 -6.527 1 68.5 55 LEU B N 1
ATOM 2730 C CA . LEU B 1 55 ? 9.727 12.273 -6.512 1 68.5 55 LEU B CA 1
ATOM 2731 C C . LEU B 1 55 ? 10.289 12.297 -7.93 1 68.5 55 LEU B C 1
ATOM 2733 O O . LEU B 1 55 ? 11.062 13.188 -8.289 1 68.5 55 LEU B O 1
ATOM 2737 N N . LEU B 1 56 ? 9.93 11.312 -8.664 1 71.38 56 LEU B N 1
ATOM 2738 C CA . LEU B 1 56 ? 10.398 11.219 -10.039 1 71.38 56 LEU B CA 1
ATOM 2739 C C . LEU B 1 56 ? 9.93 12.422 -10.852 1 71.38 56 LEU B C 1
ATOM 2741 O O . LEU B 1 56 ? 10.711 13.016 -11.602 1 71.38 56 LEU B O 1
ATOM 2745 N N . PHE B 1 57 ? 8.695 12.75 -10.703 1 71.5 57 PHE B N 1
ATOM 2746 C CA . PHE B 1 57 ? 8.125 13.898 -11.398 1 71.5 57 PHE B CA 1
ATOM 2747 C C . PHE B 1 57 ? 8.812 15.188 -10.977 1 71.5 57 PHE B C 1
ATOM 2749 O O . PHE B 1 57 ? 9.18 16.016 -11.82 1 71.5 57 PHE B O 1
ATOM 2756 N N . SER B 1 58 ? 9.039 15.359 -9.68 1 66.12 58 SER B N 1
ATOM 2757 C CA . SER B 1 58 ? 9.633 16.578 -9.133 1 66.12 58 SER B CA 1
ATOM 2758 C C . SER B 1 58 ? 11.086 16.734 -9.57 1 66.12 58 SER B C 1
ATOM 2760 O O . SER B 1 58 ? 11.508 17.812 -9.961 1 66.12 58 SER B O 1
ATOM 2762 N N . VAL B 1 59 ? 11.766 15.641 -9.422 1 63.66 59 VAL B N 1
ATOM 2763 C CA . VAL B 1 59 ? 13.18 15.68 -9.805 1 63.66 59 VAL B CA 1
ATOM 2764 C C . VAL B 1 59 ? 13.297 15.93 -11.305 1 63.66 59 VAL B C 1
ATOM 2766 O O . VAL B 1 59 ? 14.18 16.672 -11.75 1 63.66 59 VAL B O 1
ATOM 2769 N N . SER B 1 60 ? 12.453 15.289 -12.023 1 68.12 60 SER B N 1
ATOM 2770 C CA . SER B 1 60 ? 12.484 15.445 -13.477 1 68.12 60 SER B CA 1
ATOM 2771 C C . SER B 1 60 ? 12.141 16.875 -13.883 1 68.12 60 SER B C 1
ATOM 2773 O O . SER B 1 60 ? 12.797 17.453 -14.758 1 68.12 60 SER B O 1
ATOM 2775 N N . ILE B 1 61 ? 11.078 17.453 -13.297 1 65.62 61 ILE B N 1
ATOM 2776 C CA . ILE B 1 61 ? 10.695 18.828 -13.586 1 65.62 61 ILE B CA 1
ATOM 2777 C C . ILE B 1 61 ? 11.781 19.781 -13.094 1 65.62 61 ILE B C 1
ATOM 2779 O O . ILE B 1 61 ? 12.102 20.766 -13.766 1 65.62 61 ILE B O 1
ATOM 2783 N N . GLY B 1 62 ? 12.211 19.5 -11.883 1 63.75 62 GLY B N 1
ATOM 2784 C CA . GLY B 1 62 ? 13.297 20.312 -11.352 1 63.75 62 GLY B CA 1
ATOM 2785 C C . GLY B 1 62 ? 14.516 20.344 -12.25 1 63.75 62 GLY B C 1
ATOM 2786 O O . GLY B 1 62 ? 15.148 21.391 -12.422 1 63.75 62 GLY B O 1
ATOM 2787 N N . SER B 1 63 ? 14.828 19.109 -12.727 1 62.62 63 SER B N 1
ATOM 2788 C CA . SER B 1 63 ? 15.992 19.031 -13.594 1 62.62 63 SER B CA 1
ATOM 2789 C C . SER B 1 63 ? 15.805 19.875 -14.844 1 62.62 63 SER B C 1
ATOM 2791 O O . SER B 1 63 ? 16.766 20.453 -15.352 1 62.62 63 SER B O 1
ATOM 2793 N N . ILE B 1 64 ? 14.633 19.922 -15.297 1 62.59 64 ILE B N 1
ATOM 2794 C CA . ILE B 1 64 ? 14.336 20.734 -16.469 1 62.59 64 ILE B CA 1
ATOM 2795 C C . ILE B 1 64 ? 14.547 22.203 -16.141 1 62.59 64 ILE B C 1
ATOM 2797 O O . ILE B 1 64 ? 15.117 22.953 -16.938 1 62.59 64 ILE B O 1
ATOM 2801 N N . PHE B 1 65 ? 14.062 22.484 -14.969 1 60.06 65 PHE B N 1
ATOM 2802 C CA . PHE B 1 65 ? 14.172 23.875 -14.555 1 60.06 65 PHE B CA 1
ATOM 2803 C C . PHE B 1 65 ? 15.609 24.219 -14.164 1 60.06 65 PHE B C 1
ATOM 2805 O O . PHE B 1 65 ? 16.109 25.297 -14.477 1 60.06 65 PHE B O 1
ATOM 2812 N N . LEU B 1 66 ? 16.203 23.203 -13.516 1 58 66 LEU B N 1
ATOM 2813 C CA . LEU B 1 66 ? 17.547 23.469 -13 1 58 66 LEU B CA 1
ATOM 2814 C C . LEU B 1 66 ? 18.594 23.359 -14.102 1 58 66 LEU B C 1
ATOM 2816 O O . LEU B 1 66 ? 19.75 23.75 -13.906 1 58 66 LEU B O 1
ATOM 2820 N N . LYS B 1 67 ? 18.266 22.703 -15.102 1 60.44 67 LYS B N 1
ATOM 2821 C CA . LYS B 1 67 ? 19.188 22.688 -16.234 1 60.44 67 LYS B CA 1
ATOM 2822 C C . LYS B 1 67 ? 19.344 24.094 -16.828 1 60.44 67 LYS B C 1
ATOM 2824 O O . LYS B 1 67 ? 20.328 24.375 -17.5 1 60.44 67 LYS B O 1
ATOM 2829 N N . SER B 1 68 ? 18.438 24.844 -16.5 1 58.59 68 SER B N 1
ATOM 2830 C CA . SER B 1 68 ? 18.578 26.203 -17.016 1 58.59 68 SER B CA 1
ATOM 2831 C C . SER B 1 68 ? 19.719 26.938 -16.312 1 58.59 68 SER B C 1
ATOM 2833 O O . SER B 1 68 ? 19.766 27.016 -15.086 1 58.59 68 SER B O 1
ATOM 2835 N N . GLU B 1 69 ? 20.812 27.078 -17.062 1 63.41 69 GLU B N 1
ATOM 2836 C CA . GLU B 1 69 ? 21.969 27.812 -16.547 1 63.41 69 GLU B CA 1
ATOM 2837 C C . GLU B 1 69 ? 21.531 29.062 -15.781 1 63.41 69 GLU B C 1
ATOM 2839 O O . GLU B 1 69 ? 22.156 29.438 -14.773 1 63.41 69 GLU B O 1
ATOM 2844 N N . ASN B 1 70 ? 20.453 29.547 -16.281 1 59.22 70 ASN B N 1
ATOM 2845 C CA . ASN B 1 70 ? 19.953 30.766 -15.648 1 59.22 70 ASN B CA 1
ATOM 2846 C C . ASN B 1 70 ? 19.422 30.5 -14.242 1 59.22 70 ASN B C 1
ATOM 2848 O O . ASN B 1 70 ? 19.703 31.25 -13.312 1 59.22 70 ASN B O 1
ATOM 2852 N N . LEU B 1 71 ? 18.781 29.453 -14.133 1 61.78 71 LEU B N 1
ATOM 2853 C CA . LEU B 1 71 ? 18.234 29.156 -12.812 1 61.78 71 LEU B CA 1
ATOM 2854 C C . LEU B 1 71 ? 19.328 28.672 -11.867 1 61.78 71 LEU B C 1
ATOM 2856 O O . LEU B 1 71 ? 19.312 29.016 -10.68 1 61.78 71 LEU B O 1
ATOM 2860 N N . GLN B 1 72 ? 20.219 27.969 -12.438 1 66.31 72 GLN B N 1
ATOM 2861 C CA . GLN B 1 72 ? 21.328 27.531 -11.609 1 66.31 72 GLN B CA 1
ATOM 2862 C C . GLN B 1 72 ? 22.125 28.719 -11.07 1 66.31 72 GLN B C 1
ATOM 2864 O O . GLN B 1 72 ? 22.484 28.75 -9.891 1 66.31 72 GLN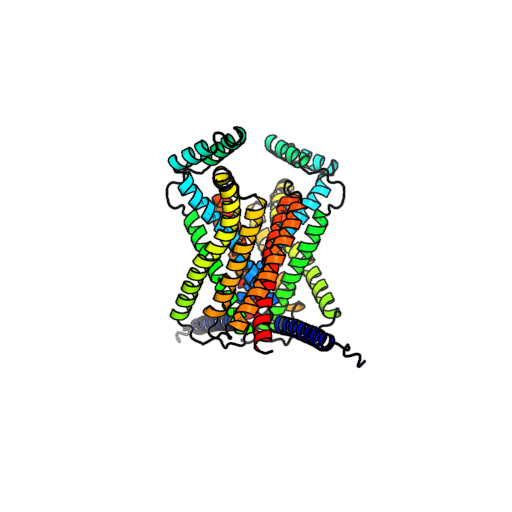 B O 1
ATOM 2869 N N . SER B 1 73 ? 22.359 29.594 -12.016 1 66.44 73 SER B N 1
ATOM 2870 C CA . SER B 1 73 ? 23.109 30.781 -11.617 1 66.44 73 SER B CA 1
ATOM 2871 C C . SER B 1 73 ? 22.359 31.594 -10.578 1 66.44 73 SER B C 1
ATOM 2873 O O . SER B 1 73 ? 22.953 32.094 -9.625 1 66.44 73 SER B O 1
ATOM 2875 N N . LYS B 1 74 ? 21.062 31.578 -10.695 1 61.06 74 LYS B N 1
ATOM 2876 C CA . LYS B 1 74 ? 20.25 32.312 -9.742 1 61.06 74 LYS B CA 1
ATOM 2877 C C . LYS B 1 74 ? 20.25 31.656 -8.375 1 61.06 74 LYS B C 1
ATOM 2879 O O . LYS B 1 74 ? 20.328 32.344 -7.348 1 61.06 74 LYS B O 1
ATOM 2884 N N . ILE B 1 75 ? 20.219 30.438 -8.375 1 63.78 75 ILE B N 1
ATOM 2885 C CA . ILE B 1 75 ? 20.25 29.703 -7.113 1 63.78 75 ILE B CA 1
ATOM 2886 C C . ILE B 1 75 ? 21.609 29.891 -6.445 1 63.78 75 ILE B C 1
ATOM 2888 O O . ILE B 1 75 ? 21.688 30.188 -5.254 1 63.78 75 ILE B O 1
ATOM 2892 N N . ILE B 1 76 ? 22.641 29.703 -7.301 1 65.62 76 ILE B N 1
ATOM 2893 C CA . ILE B 1 76 ? 24 29.844 -6.77 1 65.62 76 ILE B CA 1
ATOM 2894 C C . ILE B 1 76 ? 24.219 31.266 -6.289 1 65.62 76 ILE B C 1
ATOM 2896 O O . ILE B 1 76 ? 24.781 31.484 -5.211 1 65.62 76 ILE B O 1
ATOM 2900 N N . ASN B 1 77 ? 23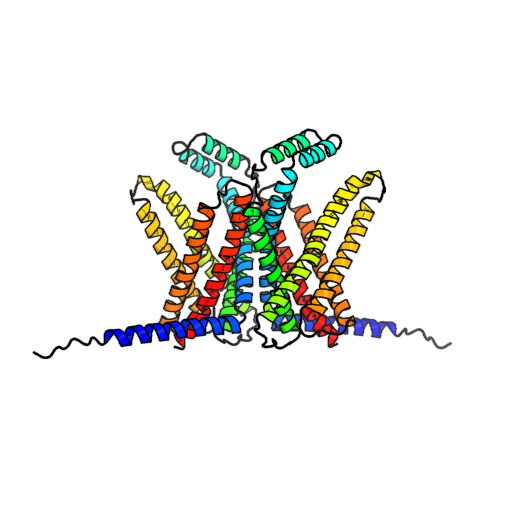.75 32.094 -7.066 1 64.31 77 ASN B N 1
ATOM 2901 C CA . ASN B 1 77 ? 23.922 33.5 -6.699 1 64.31 77 ASN B CA 1
ATOM 2902 C C . ASN B 1 77 ? 23.156 33.844 -5.426 1 64.31 77 ASN B C 1
ATOM 2904 O O . ASN B 1 77 ? 23.641 34.625 -4.594 1 64.31 77 ASN B O 1
ATOM 2908 N N . ASN B 1 78 ? 22 33.188 -5.281 1 59 78 ASN B N 1
ATOM 2909 C CA . ASN B 1 78 ? 21.203 33.438 -4.082 1 59 78 ASN B CA 1
ATOM 2910 C C . ASN B 1 78 ? 21.812 32.75 -2.859 1 59 78 ASN B C 1
ATOM 2912 O O . ASN B 1 78 ? 21.656 33.219 -1.735 1 59 78 ASN B O 1
ATOM 2916 N N . LEU B 1 79 ? 22.438 31.734 -3.131 1 58.06 79 LEU B N 1
ATOM 2917 C CA . LEU B 1 79 ? 23.094 31.016 -2.043 1 58.06 79 LEU B CA 1
ATOM 2918 C C . LEU B 1 79 ? 24.453 31.641 -1.721 1 58.06 79 LEU B C 1
ATOM 2920 O O . LEU B 1 79 ? 24.938 31.531 -0.588 1 58.06 79 LEU B O 1
ATOM 2924 N N . GLN B 1 80 ? 24.953 32.219 -2.801 1 58.53 80 GLN B N 1
ATOM 2925 C CA . GLN B 1 80 ? 26.203 32.938 -2.607 1 58.53 80 GLN B CA 1
ATOM 2926 C C . GLN B 1 80 ? 26.016 34.094 -1.628 1 58.53 80 GLN B C 1
ATOM 2928 O O . GLN B 1 80 ? 25.141 34.938 -1.812 1 58.53 80 GLN B O 1
ATOM 2933 N N . GLY B 1 81 ? 26.453 33.75 -0.364 1 53.66 81 GLY B N 1
ATOM 2934 C CA . GLY B 1 81 ? 26.328 34.719 0.716 1 53.66 81 GLY B CA 1
ATOM 2935 C C . GLY B 1 81 ? 25.484 34.219 1.87 1 53.66 81 GLY B C 1
ATOM 2936 O O . GLY B 1 81 ? 25.562 34.719 2.984 1 53.66 81 GLY B O 1
ATOM 2937 N N . ALA B 1 82 ? 24.609 33.344 1.553 1 51.72 82 ALA B N 1
ATOM 2938 C CA . ALA B 1 82 ? 23.688 32.875 2.586 1 51.72 82 ALA B CA 1
ATOM 2939 C C . ALA B 1 82 ? 24.156 31.562 3.172 1 51.72 82 ALA B C 1
ATOM 2941 O O . ALA B 1 82 ? 23.672 31.125 4.223 1 51.72 82 ALA B O 1
ATOM 2942 N N . THR B 1 83 ? 24.938 30.922 2.387 1 58.44 83 THR B N 1
ATOM 2943 C CA . THR B 1 83 ? 25.406 29.625 2.852 1 58.44 83 THR B CA 1
ATOM 2944 C C . THR B 1 83 ? 26.906 29.453 2.605 1 58.44 83 THR B C 1
ATOM 2946 O O . THR B 1 83 ? 27.516 30.281 1.928 1 58.44 83 THR B O 1
ATOM 2949 N N . ASP B 1 84 ? 27.344 28.406 3.279 1 58.25 84 ASP B N 1
ATOM 2950 C CA . ASP B 1 84 ? 28.766 28.094 3.189 1 58.25 84 ASP B CA 1
ATOM 2951 C C . ASP B 1 84 ? 29.125 27.562 1.804 1 58.25 84 ASP B C 1
ATOM 2953 O O . ASP B 1 84 ? 28.281 26.969 1.123 1 58.25 84 ASP B O 1
ATOM 2957 N N . GLU B 1 85 ? 30.344 27.984 1.381 1 61.59 85 GLU B N 1
ATOM 2958 C CA . GLU B 1 85 ? 30.875 27.578 0.089 1 61.59 85 GLU B CA 1
ATOM 2959 C C . GLU B 1 85 ? 30.766 26.062 -0.104 1 61.59 85 GLU B C 1
ATOM 2961 O O . GLU B 1 85 ? 30.594 25.594 -1.228 1 61.59 85 GLU B O 1
ATOM 2966 N N . ARG B 1 86 ? 30.766 25.375 0.867 1 55.38 86 ARG B N 1
ATOM 2967 C CA . ARG B 1 86 ? 30.672 23.922 0.807 1 55.38 86 ARG B CA 1
ATOM 2968 C C . ARG B 1 86 ? 29.297 23.469 0.326 1 55.38 86 ARG B C 1
ATOM 2970 O O . ARG B 1 86 ? 29.188 22.531 -0.468 1 55.38 86 ARG B O 1
ATOM 2977 N N . ILE B 1 87 ? 28.328 24.062 0.797 1 56.5 87 ILE B N 1
ATOM 2978 C CA . ILE B 1 87 ? 26.953 23.781 0.389 1 56.5 87 ILE B CA 1
ATOM 2979 C C . ILE B 1 87 ? 26.766 24.188 -1.072 1 56.5 87 ILE B C 1
ATOM 2981 O O . ILE B 1 87 ? 26.141 23.438 -1.844 1 56.5 87 ILE B O 1
ATOM 2985 N N . ILE B 1 88 ? 27.391 25.344 -1.368 1 62.94 88 ILE B N 1
ATOM 2986 C CA . ILE B 1 88 ? 27.312 25.812 -2.746 1 62.94 88 ILE B CA 1
ATOM 2987 C C . ILE B 1 88 ? 27.984 24.812 -3.678 1 62.94 88 ILE B C 1
ATOM 2989 O O . ILE B 1 88 ? 27.438 24.469 -4.73 1 62.94 88 ILE B O 1
ATOM 2993 N N . ASN B 1 89 ? 29.109 24.359 -3.236 1 62.97 89 ASN B N 1
ATOM 2994 C CA . ASN B 1 89 ? 29.828 23.391 -4.047 1 62.97 89 ASN B CA 1
ATOM 2995 C C . ASN B 1 89 ? 29.062 22.078 -4.168 1 62.97 89 ASN B C 1
ATOM 2997 O O . ASN B 1 89 ? 29.062 21.453 -5.23 1 62.97 89 ASN B O 1
ATOM 3001 N N . MET B 1 90 ? 28.391 21.703 -3.213 1 57.69 90 MET B N 1
ATOM 3002 C CA . MET B 1 90 ? 27.547 20.5 -3.266 1 57.69 90 MET B CA 1
ATOM 3003 C C . MET B 1 90 ? 26.391 20.703 -4.242 1 57.69 90 MET B C 1
ATOM 3005 O O . MET B 1 90 ? 26.047 19.781 -4.984 1 57.69 90 MET B O 1
ATOM 3009 N N . ILE B 1 91 ? 25.953 21.891 -4.18 1 62.09 91 ILE B N 1
ATOM 3010 C CA . ILE B 1 91 ? 24.859 22.203 -5.082 1 62.09 91 ILE B CA 1
ATOM 3011 C C . ILE B 1 91 ? 25.359 22.234 -6.523 1 62.09 91 ILE B C 1
ATOM 3013 O O . ILE B 1 91 ? 24.703 21.719 -7.426 1 62.09 91 ILE B O 1
ATOM 3017 N N . ILE B 1 92 ? 26.516 22.859 -6.652 1 64.5 92 ILE B N 1
ATOM 3018 C CA . ILE B 1 92 ? 27.125 22.906 -7.98 1 64.5 92 ILE B CA 1
ATOM 3019 C C . ILE B 1 92 ? 27.406 21.484 -8.469 1 64.5 92 ILE B C 1
ATOM 3021 O O . ILE B 1 92 ? 27.141 21.156 -9.625 1 64.5 92 ILE B O 1
ATOM 3025 N N . LEU B 1 93 ? 27.781 20.625 -7.605 1 59.25 93 LEU B N 1
ATOM 3026 C CA . LEU B 1 93 ? 28.047 19.219 -7.953 1 59.25 93 LEU B CA 1
ATOM 3027 C C . LEU B 1 93 ? 26.734 18.5 -8.289 1 59.25 93 LEU B C 1
ATOM 3029 O O . LEU B 1 93 ? 26.703 17.672 -9.203 1 59.25 93 LEU B O 1
ATOM 3033 N N . LEU B 1 94 ? 25.812 18.812 -7.543 1 58.75 94 LEU B N 1
ATOM 3034 C CA . LEU B 1 94 ? 24.5 18.25 -7.836 1 58.75 94 LEU B CA 1
ATOM 3035 C C . LEU B 1 94 ? 24 18.688 -9.211 1 58.75 94 LEU B C 1
ATOM 3037 O O . LEU B 1 94 ? 23.438 17.891 -9.961 1 58.75 94 LEU B O 1
ATOM 3041 N N . PHE B 1 95 ? 24.312 20.062 -9.422 1 62.78 95 PHE B N 1
ATOM 3042 C CA . PHE B 1 95 ? 23.922 20.594 -10.727 1 62.78 95 PHE B CA 1
ATOM 3043 C C . PHE B 1 95 ? 24.688 19.875 -11.844 1 62.78 95 PHE B C 1
ATOM 3045 O O . PHE B 1 95 ? 24.125 19.609 -12.906 1 62.78 95 PHE B O 1
ATOM 3052 N N . GLU B 1 96 ? 25.844 19.656 -11.578 1 61.53 96 GLU B N 1
ATOM 3053 C CA . GLU B 1 96 ? 26.703 19.031 -12.578 1 61.53 96 GLU B CA 1
ATOM 3054 C C . GLU B 1 96 ? 26.297 17.562 -12.797 1 61.53 96 GLU B C 1
ATOM 3056 O O . GLU B 1 96 ? 26.547 17.016 -13.867 1 61.53 96 GLU B O 1
ATOM 3061 N N . ARG B 1 97 ? 25.703 17.062 -11.805 1 55.16 97 ARG B N 1
ATOM 3062 C CA . ARG B 1 97 ? 25.328 15.656 -11.883 1 55.16 97 ARG B CA 1
ATOM 3063 C C . ARG B 1 97 ? 23.938 15.484 -12.477 1 55.16 97 ARG B C 1
ATOM 3065 O O . ARG B 1 97 ? 23.5 14.359 -12.703 1 55.16 97 ARG B O 1
ATOM 3072 N N . ILE B 1 98 ? 23.328 16.656 -12.578 1 57.09 98 ILE B N 1
ATOM 3073 C CA . ILE B 1 98 ? 22.047 16.594 -13.297 1 57.09 98 ILE B CA 1
ATOM 3074 C C . ILE B 1 98 ? 22.281 16.109 -14.727 1 57.09 98 ILE B C 1
ATOM 3076 O O . ILE B 1 98 ? 23.031 16.75 -15.484 1 57.09 98 ILE B O 1
ATOM 3080 N N . PRO B 1 99 ? 21.922 14.883 -14.93 1 53.56 99 PRO B N 1
ATOM 3081 C CA . PRO B 1 99 ? 22.188 14.414 -16.297 1 53.56 99 PRO B CA 1
ATOM 3082 C C . PRO B 1 99 ? 21.672 15.383 -17.359 1 53.56 99 PRO B C 1
ATOM 3084 O O . PRO B 1 99 ? 20.656 16.047 -17.156 1 53.56 99 PRO B O 1
ATOM 3087 N N . GLU B 1 100 ? 22.516 15.883 -18.266 1 49.75 100 GLU B N 1
ATOM 3088 C CA . GLU B 1 100 ? 22.188 16.688 -19.438 1 49.75 100 GLU B CA 1
ATOM 3089 C C . GLU B 1 100 ? 20.984 16.125 -20.172 1 49.75 100 GLU B C 1
ATOM 3091 O O . GLU B 1 100 ? 21.141 15.375 -21.156 1 49.75 100 GLU B O 1
ATOM 3096 N N . ILE B 1 101 ? 20.078 15.617 -19.562 1 46.38 101 ILE B N 1
ATOM 3097 C CA . ILE B 1 101 ? 19.031 15.07 -20.422 1 46.38 101 ILE B CA 1
ATOM 3098 C C . ILE B 1 101 ? 18.188 16.203 -21 1 46.38 101 ILE B C 1
ATOM 3100 O O . ILE B 1 101 ? 17.688 17.062 -20.281 1 46.38 101 ILE B O 1
ATOM 3104 N N . ASN B 1 102 ? 18.5 16.688 -22.172 1 44.41 102 ASN B N 1
ATOM 3105 C CA . ASN B 1 102 ? 17.688 17.641 -22.922 1 44.41 102 ASN B CA 1
ATOM 3106 C C . ASN B 1 102 ? 16.219 17.594 -22.484 1 44.41 102 ASN B C 1
ATOM 3108 O O . ASN B 1 102 ? 15.586 18.625 -22.312 1 44.41 102 ASN B O 1
ATOM 3112 N N . SER B 1 103 ? 15.281 16.688 -23.203 1 42.44 103 SER B N 1
ATOM 3113 C CA . SER B 1 103 ? 13.859 16.547 -23.5 1 42.44 103 SER B CA 1
ATOM 3114 C C . SER B 1 103 ? 13.062 16.234 -22.234 1 42.44 103 SER B C 1
ATOM 3116 O O . SER B 1 103 ? 13.625 15.758 -21.25 1 42.44 103 SER B O 1
ATOM 3118 N N . LEU B 1 104 ? 11.922 16.828 -22.062 1 50.09 104 LEU B N 1
ATOM 3119 C CA . LEU B 1 104 ? 10.789 16.406 -21.25 1 50.09 104 LEU B CA 1
ATOM 3120 C C . LEU B 1 104 ? 10.859 14.93 -20.922 1 50.09 104 LEU B C 1
ATOM 3122 O O . LEU B 1 104 ? 10.562 14.086 -21.766 1 50.09 104 LEU B O 1
ATOM 3126 N N . SER B 1 105 ? 11.992 14.375 -20.234 1 62.22 105 SER B N 1
ATOM 3127 C CA . SER B 1 105 ? 12.578 13.047 -20.109 1 62.22 105 SER B CA 1
ATOM 3128 C C . SER B 1 105 ? 11.5 11.984 -19.891 1 62.22 105 SER B C 1
ATOM 3130 O O . SER B 1 105 ? 10.398 12.297 -19.422 1 62.22 105 SER B O 1
ATOM 3132 N N . ILE B 1 106 ? 11.469 11.148 -20.812 1 70.62 106 ILE B N 1
ATOM 3133 C CA . ILE B 1 106 ? 10.656 9.938 -20.688 1 70.62 106 ILE B CA 1
ATOM 3134 C C . ILE B 1 106 ? 10.422 9.617 -19.219 1 70.62 106 ILE B C 1
ATOM 3136 O O . ILE B 1 106 ? 9.328 9.18 -18.844 1 70.62 106 ILE B O 1
ATOM 3140 N N . SER B 1 107 ? 11.359 10.219 -18.453 1 69.38 107 SER B N 1
ATOM 3141 C CA . SER B 1 107 ? 11.242 9.922 -17.031 1 69.38 107 SER B CA 1
ATOM 3142 C C . SER B 1 107 ? 10.211 10.828 -16.375 1 69.38 107 SER B C 1
ATOM 3144 O O . SER B 1 107 ? 9.461 10.391 -15.492 1 69.38 107 SER B O 1
ATOM 3146 N N . ALA B 1 108 ? 10.203 12.102 -16.766 1 71.81 108 ALA B N 1
ATOM 3147 C CA . ALA B 1 108 ? 9.195 13.023 -16.234 1 71.81 108 ALA B CA 1
ATOM 3148 C C . ALA B 1 108 ? 7.789 12.586 -16.625 1 71.81 108 ALA B C 1
ATOM 3150 O O . ALA B 1 108 ? 6.871 12.633 -15.805 1 71.81 108 ALA B O 1
ATOM 3151 N N . LEU B 1 109 ? 7.727 12.188 -17.828 1 75.69 109 LEU B N 1
ATOM 3152 C CA . LEU B 1 109 ? 6.426 11.734 -18.312 1 75.69 109 LEU B CA 1
ATOM 3153 C C . LEU B 1 109 ? 5.969 10.484 -17.578 1 75.69 109 LEU B C 1
ATOM 3155 O O . LEU B 1 109 ? 4.805 10.375 -17.203 1 75.69 109 LEU B O 1
ATOM 3159 N N . ILE B 1 110 ? 6.867 9.602 -17.344 1 76.44 110 ILE B N 1
ATOM 3160 C CA . ILE B 1 110 ? 6.547 8.367 -16.641 1 76.44 110 ILE B CA 1
ATOM 3161 C C . ILE B 1 110 ? 6.148 8.68 -15.203 1 76.44 110 ILE B C 1
ATOM 3163 O O . ILE B 1 110 ? 5.137 8.18 -14.711 1 76.44 110 ILE B O 1
ATOM 3167 N N . GLY B 1 111 ? 6.996 9.555 -14.672 1 73.94 111 GLY B N 1
ATOM 3168 C CA . GLY B 1 111 ? 6.664 9.977 -13.32 1 73.94 111 GLY B CA 1
ATOM 3169 C C . GLY B 1 111 ? 5.305 10.633 -13.219 1 73.94 111 GLY B C 1
ATOM 3170 O O . GLY B 1 111 ? 4.539 10.352 -12.289 1 73.94 111 GLY B O 1
ATOM 3171 N N . PHE B 1 112 ? 5.062 11.461 -14.188 1 76.75 112 PHE B N 1
ATOM 3172 C CA . PHE B 1 112 ? 3.795 12.18 -14.203 1 76.75 112 PHE B CA 1
ATOM 3173 C C . PHE B 1 112 ? 2.627 11.219 -14.398 1 76.75 112 PHE B C 1
ATOM 3175 O O . PHE B 1 112 ? 1.615 11.32 -13.703 1 76.75 112 PHE B O 1
ATOM 3182 N N . ILE B 1 113 ? 2.721 10.336 -15.227 1 81.12 113 ILE B N 1
ATOM 3183 C CA . ILE B 1 113 ? 1.661 9.375 -15.531 1 81.12 113 ILE B CA 1
ATOM 3184 C C . ILE B 1 113 ? 1.359 8.531 -14.297 1 81.12 113 ILE B C 1
ATOM 3186 O O . ILE B 1 113 ? 0.196 8.352 -13.93 1 81.12 113 ILE B O 1
ATOM 3190 N N . PHE B 1 114 ? 2.416 8.094 -13.641 1 80.81 114 PHE B N 1
ATOM 3191 C CA . PHE B 1 114 ? 2.195 7.223 -12.484 1 80.81 114 PHE B CA 1
ATOM 3192 C C . PHE B 1 114 ? 1.672 8.023 -11.297 1 80.81 114 PHE B C 1
ATOM 3194 O O . PHE B 1 114 ? 0.881 7.512 -10.5 1 80.81 114 PHE B O 1
ATOM 3201 N N . LEU B 1 115 ? 2.109 9.227 -11.305 1 76.25 115 LEU B N 1
ATOM 3202 C CA . LEU B 1 115 ? 1.563 10.094 -10.266 1 76.25 115 LEU B CA 1
ATOM 3203 C C . LEU B 1 115 ? 0.065 10.305 -10.469 1 76.25 115 LEU B C 1
ATOM 3205 O O . LEU B 1 115 ? -0.712 10.188 -9.516 1 76.25 115 LEU B O 1
ATOM 3209 N N . LEU B 1 116 ? -0.271 10.578 -11.656 1 77.75 116 LEU B N 1
ATOM 3210 C CA . LEU B 1 116 ? -1.681 10.789 -11.961 1 77.75 116 LEU B CA 1
ATOM 3211 C C . LEU B 1 116 ? -2.482 9.508 -11.75 1 77.75 116 LEU B C 1
ATOM 3213 O O . LEU B 1 116 ? -3.588 9.547 -11.203 1 77.75 116 LEU B O 1
ATOM 3217 N N . TRP B 1 117 ? -1.911 8.477 -12.188 1 81.31 117 TRP B N 1
ATOM 3218 C CA . TRP B 1 117 ? -2.582 7.191 -12.031 1 81.31 117 TRP B CA 1
ATOM 3219 C C . TRP B 1 117 ? -2.781 6.855 -10.555 1 81.31 117 TRP B C 1
ATOM 3221 O O . TRP B 1 117 ? -3.881 6.477 -10.141 1 81.31 117 TRP B O 1
ATOM 3231 N N . SER B 1 118 ? -1.762 6.93 -9.781 1 80.88 118 SER B N 1
ATOM 3232 C CA . SER B 1 118 ? -1.863 6.613 -8.359 1 80.88 118 SER B CA 1
ATOM 3233 C C . SER B 1 118 ? -2.828 7.559 -7.648 1 80.88 118 SER B C 1
ATOM 3235 O O . SER B 1 118 ? -3.65 7.125 -6.844 1 80.88 118 SER B O 1
ATOM 3237 N N . ALA B 1 119 ? -2.725 8.789 -7.996 1 77.38 119 ALA B N 1
ATOM 3238 C CA . ALA B 1 119 ? -3.625 9.773 -7.41 1 77.38 119 ALA B CA 1
ATOM 3239 C C . ALA B 1 119 ? -5.078 9.477 -7.77 1 77.38 119 ALA B C 1
ATOM 3241 O O . ALA B 1 119 ? -5.965 9.562 -6.918 1 77.38 119 ALA B O 1
ATOM 3242 N N . SER B 1 120 ? -5.281 9.164 -8.992 1 78.88 120 SER B N 1
ATOM 3243 C CA . SER B 1 120 ? -6.625 8.828 -9.43 1 78.88 120 SER B CA 1
ATOM 3244 C C . SER B 1 120 ? -7.172 7.625 -8.672 1 78.88 120 SER B C 1
ATOM 3246 O O . SER B 1 120 ? -8.359 7.582 -8.328 1 78.88 120 SER B O 1
ATOM 3248 N N . ASN B 1 121 ? -6.273 6.738 -8.406 1 84.56 121 ASN B N 1
ATOM 3249 C CA . ASN B 1 121 ? -6.723 5.543 -7.699 1 84.56 121 ASN B CA 1
ATOM 3250 C C . ASN B 1 121 ? -7 5.828 -6.227 1 84.56 121 ASN B C 1
ATOM 3252 O O . ASN B 1 121 ? -7.859 5.191 -5.617 1 84.56 121 ASN B O 1
ATOM 3256 N N . VAL B 1 122 ? -6.32 6.758 -5.637 1 83.88 122 VAL B N 1
ATOM 3257 C CA . VAL B 1 122 ? -6.637 7.188 -4.277 1 83.88 122 VAL B CA 1
ATOM 3258 C C . VAL B 1 122 ? -8.086 7.668 -4.215 1 83.88 122 VAL B C 1
ATOM 3260 O O . VAL B 1 122 ? -8.844 7.254 -3.334 1 83.88 122 VAL B O 1
ATOM 3263 N N . PHE B 1 123 ? -8.523 8.391 -5.172 1 83.19 123 PHE B N 1
ATOM 3264 C CA . PHE B 1 123 ? -9.867 8.961 -5.168 1 83.19 123 PHE B CA 1
ATOM 3265 C C . PHE B 1 123 ? -10.906 7.883 -5.469 1 83.19 123 PHE B C 1
ATOM 3267 O O . PHE B 1 123 ? -11.992 7.883 -4.895 1 83.19 123 PHE B O 1
ATOM 3274 N N . ARG B 1 124 ? -10.492 7.105 -6.387 1 83.56 124 ARG B N 1
ATOM 3275 C CA . ARG B 1 124 ? -11.406 6.008 -6.691 1 83.56 124 ARG B CA 1
ATOM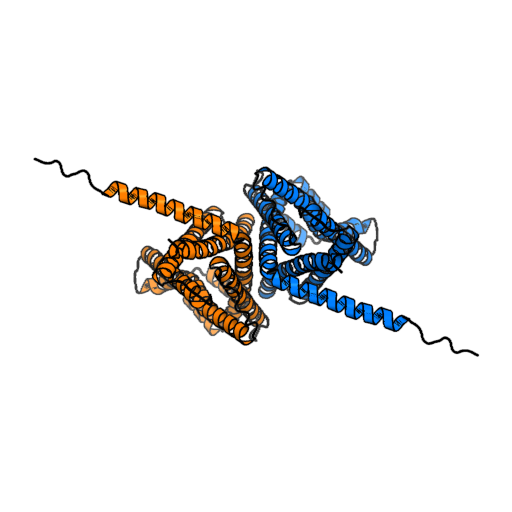 3276 C C . ARG B 1 124 ? -11.641 5.137 -5.461 1 83.56 124 ARG B C 1
ATOM 3278 O O . ARG B 1 124 ? -12.773 4.746 -5.18 1 83.56 124 ARG B O 1
ATOM 3285 N N . GLN B 1 125 ? -10.562 4.863 -4.793 1 86.56 125 GLN B N 1
ATOM 3286 C CA . GLN B 1 125 ? -10.68 4.051 -3.586 1 86.56 125 GLN B CA 1
ATOM 3287 C C . GLN B 1 125 ? -11.484 4.781 -2.508 1 86.56 125 GLN B C 1
ATOM 3289 O O . GLN B 1 125 ? -12.266 4.164 -1.787 1 86.56 125 GLN B O 1
ATOM 3294 N N . LEU B 1 126 ? -11.281 6.07 -2.381 1 88.38 126 LEU B N 1
ATOM 3295 C CA . LEU B 1 126 ? -12.039 6.867 -1.423 1 88.38 126 LEU B CA 1
ATOM 3296 C C . LEU B 1 126 ? -13.531 6.848 -1.76 1 88.38 126 LEU B C 1
ATOM 3298 O O . LEU B 1 126 ? -14.367 6.66 -0.875 1 88.38 126 LEU B O 1
ATOM 3302 N N . LYS B 1 127 ? -13.773 7.016 -3.01 1 86.94 127 LYS B N 1
ATOM 3303 C CA . LYS B 1 127 ? -15.172 6.984 -3.449 1 86.94 127 LYS B CA 1
ATOM 3304 C C . LYS B 1 127 ? -15.812 5.637 -3.143 1 86.94 127 LYS B C 1
ATOM 3306 O O . LYS B 1 127 ? -16.922 5.582 -2.605 1 86.94 127 LYS B O 1
ATOM 3311 N N . ASN B 1 128 ? -15.109 4.605 -3.498 1 88.5 128 ASN B N 1
ATOM 3312 C CA . ASN B 1 128 ? -15.617 3.258 -3.256 1 88.5 128 ASN B CA 1
ATOM 3313 C C . ASN B 1 128 ? -15.914 3.029 -1.776 1 88.5 128 ASN B C 1
ATOM 3315 O O . ASN B 1 128 ? -16.953 2.463 -1.429 1 88.5 128 ASN B O 1
ATOM 3319 N N . PHE B 1 129 ? -15.039 3.475 -0.946 1 92.81 129 PHE B N 1
ATOM 3320 C CA . PHE B 1 129 ? -15.258 3.248 0.478 1 92.81 129 PHE B CA 1
ATOM 3321 C C . PHE B 1 129 ? -16.406 4.113 0.997 1 92.81 129 PHE B C 1
ATOM 3323 O O . PHE B 1 129 ? -17.203 3.662 1.812 1 92.81 129 PHE B O 1
ATOM 3330 N N . LEU B 1 130 ? -16.469 5.379 0.57 1 92.81 130 LEU B N 1
ATOM 3331 C CA . LEU B 1 130 ? -17.547 6.262 0.999 1 92.81 130 LEU B CA 1
ATOM 3332 C C . LEU B 1 130 ? -18.906 5.684 0.615 1 92.81 130 LEU B C 1
ATOM 3334 O O . LEU B 1 130 ? -19.844 5.703 1.417 1 92.81 130 LEU B O 1
ATOM 3338 N N . GLU B 1 131 ? -18.969 5.172 -0.562 1 91.56 131 GLU B N 1
ATOM 3339 C CA . GLU B 1 131 ? -20.234 4.621 -1.03 1 91.56 131 GLU B CA 1
ATOM 3340 C C . GLU B 1 131 ? -20.594 3.346 -0.272 1 91.56 131 GLU B C 1
ATOM 3342 O O . GLU B 1 131 ? -21.766 3.092 0 1 91.56 131 GLU B O 1
ATOM 3347 N N . ARG B 1 132 ? -19.609 2.602 0.068 1 90.88 132 ARG B N 1
ATOM 3348 C CA . ARG B 1 132 ? -19.859 1.424 0.896 1 90.88 132 ARG B CA 1
ATOM 3349 C C . ARG B 1 132 ? -20.25 1.822 2.314 1 90.88 132 ARG B C 1
ATOM 3351 O O . ARG B 1 132 ? -21.25 1.332 2.848 1 90.88 132 ARG B O 1
ATOM 3358 N N . ALA B 1 133 ? -19.453 2.701 2.881 1 93.44 133 ALA B N 1
ATOM 3359 C CA . ALA B 1 133 ? -19.688 3.133 4.258 1 93.44 133 ALA B CA 1
ATOM 3360 C C . ALA B 1 133 ? -21.047 3.801 4.402 1 93.44 133 ALA B C 1
ATOM 3362 O O . ALA B 1 133 ? -21.719 3.648 5.426 1 93.44 133 ALA B O 1
ATOM 3363 N N . TRP B 1 134 ? -21.469 4.508 3.393 1 93.56 134 TRP B N 1
ATOM 3364 C CA . TRP B 1 134 ? -22.703 5.293 3.465 1 93.56 134 TRP B CA 1
ATOM 3365 C C . TRP B 1 134 ? -23.859 4.555 2.803 1 93.56 134 TRP B C 1
ATOM 3367 O O . TRP B 1 134 ? -24.938 5.125 2.605 1 93.56 134 TRP B O 1
ATOM 3377 N N . ASP B 1 135 ? -23.578 3.223 2.42 1 90.81 135 ASP B N 1
ATOM 3378 C CA . ASP B 1 135 ? -24.578 2.311 1.88 1 90.81 135 ASP B CA 1
ATOM 3379 C C . ASP B 1 135 ? -25.219 2.885 0.619 1 90.81 135 ASP B C 1
ATOM 3381 O O . ASP B 1 135 ? -26.453 2.906 0.495 1 90.81 135 ASP B O 1
ATOM 3385 N N . ILE B 1 136 ? -24.375 3.471 -0.128 1 87.06 136 ILE B N 1
ATOM 3386 C CA . ILE B 1 136 ? -24.828 3.984 -1.414 1 87.06 136 ILE B CA 1
ATOM 3387 C C . ILE B 1 136 ? -24.672 2.908 -2.486 1 87.06 136 ILE B C 1
ATOM 3389 O O . ILE B 1 136 ? -23.594 2.346 -2.652 1 87.06 136 ILE B O 1
ATOM 3393 N N . LYS B 1 137 ? -25.719 2.455 -3.127 1 75.62 137 LYS B N 1
ATOM 3394 C CA . LYS B 1 137 ? -25.656 1.429 -4.164 1 75.62 137 LYS B CA 1
ATOM 3395 C C . LYS B 1 137 ? -24.922 1.934 -5.398 1 75.62 137 LYS B C 1
ATOM 3397 O O . LYS B 1 137 ? -25.109 3.08 -5.812 1 75.62 137 LYS B O 1
ATOM 3402 N N . PRO B 1 138 ? -23.859 1.175 -5.746 1 64.25 138 PRO B N 1
ATOM 3403 C CA . PRO B 1 138 ? -23.141 1.591 -6.949 1 64.25 138 PRO B CA 1
ATOM 3404 C C . PRO B 1 138 ? -24.062 1.833 -8.141 1 64.25 138 PRO B C 1
ATOM 3406 O O . PRO B 1 138 ? -25.016 1.076 -8.352 1 64.25 138 PRO B O 1
ATOM 3409 N N . THR B 1 139 ? -24.297 3.139 -8.469 1 56.72 139 THR B N 1
ATOM 3410 C CA . THR B 1 139 ? -25.109 3.375 -9.656 1 56.72 139 THR B CA 1
ATOM 3411 C C . THR B 1 139 ? -24.516 2.676 -10.875 1 56.72 139 THR B C 1
ATOM 3413 O O . THR B 1 139 ? -23.297 2.582 -11 1 56.72 139 THR B O 1
ATOM 3416 N N . GLU B 1 140 ? -25.078 1.681 -11.289 1 50.78 140 GLU B N 1
ATOM 3417 C CA . GLU B 1 140 ? -24.75 0.851 -12.445 1 50.78 140 GLU B CA 1
ATOM 3418 C C . GLU B 1 140 ? -24.062 1.664 -13.531 1 50.78 140 GLU B C 1
ATOM 3420 O O . GLU B 1 140 ? -23.922 1.204 -14.672 1 50.78 140 GLU B O 1
ATOM 3425 N N . SER B 1 141 ? -23.859 2.936 -13.484 1 49.72 141 SER B N 1
ATOM 3426 C CA . SER B 1 141 ? -23.516 3.568 -14.758 1 49.72 141 SER B CA 1
ATOM 3427 C C . SER B 1 141 ? -22.062 3.281 -15.133 1 49.72 141 SER B C 1
ATOM 3429 O O . SER B 1 141 ? -21.141 3.826 -14.531 1 49.72 141 SER B O 1
ATOM 3431 N N . SER B 1 142 ? -21.719 2.141 -15.297 1 52.16 142 SER B N 1
ATOM 3432 C CA . SER B 1 142 ? -20.484 1.614 -15.898 1 52.16 142 SER B CA 1
ATOM 3433 C C . SER B 1 142 ? -20.125 2.385 -17.156 1 52.16 142 SER B C 1
ATOM 3435 O O . SER B 1 142 ? -19.344 1.896 -17.984 1 52.16 142 SER B O 1
ATOM 3437 N N . ASN B 1 143 ? -20.688 3.545 -17.297 1 52.72 143 ASN B N 1
ATOM 3438 C CA . ASN B 1 143 ? -20.406 4.195 -18.578 1 52.72 143 ASN B CA 1
ATOM 3439 C C . ASN B 1 143 ? -19.078 4.938 -18.547 1 52.72 143 ASN B C 1
ATOM 3441 O O . ASN B 1 143 ? -18.578 5.293 -17.484 1 52.72 143 ASN B O 1
ATOM 3445 N N . ILE B 1 144 ? -18.484 4.918 -19.641 1 58.06 144 ILE B N 1
ATOM 3446 C CA . ILE B 1 144 ? -17.25 5.637 -19.953 1 58.06 144 ILE B CA 1
ATOM 3447 C C . ILE B 1 144 ? -17.328 7.055 -19.391 1 58.06 144 ILE B C 1
ATOM 3449 O O . ILE B 1 144 ? -16.312 7.602 -18.938 1 58.06 144 ILE B O 1
ATOM 3453 N N . LYS B 1 145 ? -18.531 7.508 -19.266 1 59.5 145 LYS B N 1
ATOM 3454 C CA . LYS B 1 145 ? -18.719 8.867 -18.781 1 59.5 145 LYS B CA 1
ATOM 3455 C C . LYS B 1 145 ? -18.438 8.945 -17.281 1 59.5 145 LYS B C 1
ATOM 3457 O O . LYS B 1 145 ? -17.859 9.922 -16.797 1 59.5 145 LYS B O 1
ATOM 3462 N N . ASP B 1 146 ? -18.766 7.918 -16.609 1 61.09 146 ASP B N 1
ATOM 3463 C CA . ASP B 1 146 ? -18.531 7.895 -15.164 1 61.09 146 ASP B CA 1
ATOM 3464 C C . ASP B 1 146 ? -17.047 7.723 -14.859 1 61.09 146 ASP B C 1
ATOM 3466 O O . ASP B 1 146 ? -16.516 8.336 -13.922 1 61.09 146 ASP B O 1
ATOM 3470 N N . PHE B 1 147 ? -16.516 7.035 -15.719 1 59.5 147 PHE B N 1
ATOM 3471 C CA . PHE B 1 147 ? -15.07 6.855 -15.586 1 59.5 147 PHE B CA 1
ATOM 3472 C C . PHE B 1 147 ? -14.336 8.172 -15.812 1 59.5 147 PHE B C 1
ATOM 3474 O O . PHE B 1 147 ? -13.422 8.516 -15.055 1 59.5 147 PHE B O 1
ATOM 3481 N N . ILE B 1 148 ? -14.75 8.859 -16.812 1 59.19 148 ILE B N 1
ATOM 3482 C CA . ILE B 1 148 ? -14.141 10.141 -17.141 1 59.19 148 ILE B CA 1
ATOM 3483 C C . ILE B 1 148 ? -14.414 11.148 -16.031 1 59.19 148 ILE B C 1
ATOM 3485 O O . ILE B 1 148 ? -13.523 11.906 -15.641 1 59.19 148 ILE B O 1
ATOM 3489 N N . ARG B 1 149 ? -15.594 11.148 -15.602 1 60.81 149 ARG B N 1
ATOM 3490 C CA . ARG B 1 149 ? -15.945 12.055 -14.516 1 60.81 149 ARG B CA 1
ATOM 3491 C C . ARG B 1 149 ? -15.125 11.742 -13.266 1 60.81 149 ARG B C 1
ATOM 3493 O O . ARG B 1 149 ? -14.609 12.656 -12.609 1 60.81 149 ARG B O 1
ATOM 3500 N N . ASP B 1 150 ? -15.031 10.492 -13.07 1 60.22 150 ASP B N 1
ATOM 3501 C CA . ASP B 1 150 ? -14.266 10.078 -11.898 1 60.22 150 ASP B CA 1
ATOM 3502 C C . ASP B 1 150 ? -12.789 10.414 -12.055 1 60.22 150 ASP B C 1
ATOM 3504 O O . ASP B 1 150 ? -12.141 10.836 -11.094 1 60.22 150 ASP B O 1
ATOM 3508 N N . ALA B 1 151 ? -12.438 10.289 -13.281 1 59.09 151 ALA B N 1
ATOM 3509 C CA . ALA B 1 151 ? -11.055 10.641 -13.578 1 59.09 151 ALA B CA 1
ATOM 3510 C C . ALA B 1 151 ? -10.828 12.141 -13.461 1 59.09 151 ALA B C 1
ATOM 3512 O O . ALA B 1 151 ? -9.836 12.578 -12.875 1 59.09 151 ALA B O 1
ATOM 3513 N N . ILE B 1 152 ? -11.672 12.891 -14.008 1 62.47 152 ILE B N 1
ATOM 3514 C CA . ILE B 1 152 ? -11.57 14.352 -13.969 1 62.47 152 ILE B CA 1
ATOM 3515 C C . ILE B 1 152 ? -11.664 14.836 -12.523 1 62.47 152 ILE B C 1
ATOM 3517 O O . ILE B 1 152 ? -10.875 15.688 -12.102 1 62.47 152 ILE B O 1
ATOM 3521 N N . MET B 1 153 ? -12.594 14.266 -11.922 1 58.47 153 MET B N 1
ATOM 3522 C CA . MET B 1 153 ? -12.742 14.664 -10.523 1 58.47 153 MET B CA 1
ATOM 3523 C C . MET B 1 153 ? -11.492 14.305 -9.719 1 58.47 153 MET B C 1
ATOM 3525 O O . MET B 1 153 ? -11.047 15.086 -8.875 1 58.47 153 MET B O 1
ATOM 3529 N N . SER B 1 154 ? -11.031 13.133 -10.078 1 55.44 154 SER B N 1
ATOM 3530 C CA . SER B 1 154 ? -9.797 12.719 -9.414 1 55.44 154 SER B CA 1
ATOM 3531 C C . SER B 1 154 ? -8.656 13.68 -9.727 1 55.44 154 SER B C 1
ATOM 3533 O O . SER B 1 154 ? -7.875 14.039 -8.844 1 55.44 154 SER B O 1
ATOM 3535 N N . PHE B 1 155 ? -8.656 14.07 -10.914 1 58.5 155 PHE B N 1
ATOM 3536 C CA . PHE B 1 155 ? -7.621 15 -11.336 1 58.5 155 PHE B CA 1
ATOM 3537 C C . PHE B 1 155 ? -7.781 16.344 -10.648 1 58.5 155 PHE B C 1
ATOM 3539 O O . PHE B 1 155 ? -6.797 16.953 -10.211 1 58.5 155 PHE B O 1
ATOM 3546 N N . VAL B 1 156 ? -8.914 16.828 -10.664 1 58 156 VAL B N 1
ATOM 3547 C CA . VAL B 1 156 ? -9.188 18.109 -10.031 1 58 156 VAL B CA 1
ATOM 3548 C C . VAL B 1 156 ? -8.844 18.031 -8.547 1 58 156 VAL B C 1
ATOM 3550 O O . VAL B 1 156 ? -8.188 18.922 -8.008 1 58 156 VAL B O 1
ATOM 3553 N N . ILE B 1 157 ? -9.203 17.016 -8.031 1 51.69 157 ILE B N 1
ATOM 3554 C CA . ILE B 1 157 ? -8.961 16.891 -6.602 1 51.69 157 ILE B CA 1
ATOM 3555 C C . ILE B 1 157 ? -7.461 16.719 -6.348 1 51.69 157 ILE B C 1
ATOM 3557 O O . ILE B 1 157 ? -6.91 17.328 -5.426 1 51.69 157 ILE B O 1
ATOM 3561 N N . VAL B 1 158 ? -6.891 15.898 -7.23 1 53.38 158 VAL B N 1
ATOM 3562 C CA . VAL B 1 158 ? -5.449 15.711 -7.094 1 53.38 158 VAL B CA 1
ATOM 3563 C C . VAL B 1 158 ? -4.734 17.047 -7.254 1 53.38 158 VAL B C 1
ATOM 3565 O O . VAL B 1 158 ? -3.822 17.359 -6.484 1 53.38 158 VAL B O 1
ATOM 3568 N N . ILE B 1 159 ? -5.109 17.594 -8.328 1 51.97 159 ILE B N 1
ATOM 3569 C CA . ILE B 1 159 ? -4.484 18.875 -8.602 1 51.97 159 ILE B CA 1
ATOM 3570 C C . ILE B 1 159 ? -4.809 19.859 -7.473 1 51.97 159 ILE B C 1
ATOM 3572 O O . ILE B 1 159 ? -3.93 20.578 -6.988 1 51.97 159 ILE B O 1
ATOM 3576 N N . LEU B 1 160 ? -5.98 19.875 -7.188 1 51.03 160 LEU B N 1
ATOM 3577 C CA . LEU B 1 160 ? -6.371 20.828 -6.152 1 51.03 160 LEU B CA 1
ATOM 3578 C C . LEU B 1 160 ? -5.77 20.453 -4.805 1 51.03 160 LEU B C 1
ATOM 3580 O O . LEU B 1 160 ? -5.184 21.297 -4.121 1 51.03 160 LEU B O 1
ATOM 3584 N N . PHE B 1 161 ? -5.938 19.125 -4.402 1 47.78 161 PHE B N 1
ATOM 3585 C CA . PHE B 1 161 ? -5.586 18.766 -3.035 1 47.78 161 PHE B CA 1
ATOM 3586 C C . PHE B 1 161 ? -4.152 18.25 -2.963 1 47.78 161 PHE B C 1
ATOM 3588 O O . PHE B 1 161 ? -3.445 18.5 -1.984 1 47.78 161 PHE B O 1
ATOM 3595 N N . GLY B 1 162 ? -3.746 17.344 -3.965 1 47.81 162 GLY B N 1
ATOM 3596 C CA . GLY B 1 162 ? -2.314 17.094 -4.039 1 47.81 162 GLY B CA 1
ATOM 3597 C C . GLY B 1 162 ? -1.489 18.375 -4.074 1 47.81 162 GLY B C 1
ATOM 3598 O O . GLY B 1 162 ? -0.467 18.469 -3.393 1 47.81 162 GLY B O 1
ATOM 3599 N N . GLY B 1 163 ? -1.956 19.25 -4.945 1 44.91 163 GLY B N 1
ATOM 3600 C CA . GLY B 1 163 ? -1.393 20.578 -4.934 1 44.91 163 GLY B CA 1
ATOM 3601 C C . GLY B 1 163 ? -1.475 21.25 -3.576 1 44.91 163 GLY B C 1
ATOM 3602 O O . GLY B 1 163 ? -0.509 21.875 -3.123 1 44.91 163 GLY B O 1
ATOM 3603 N N . LEU B 1 164 ? -2.584 21.156 -3.055 1 43.75 164 LEU B N 1
ATOM 3604 C CA . LEU B 1 164 ? -2.742 21.734 -1.73 1 43.75 164 LEU B CA 1
ATOM 3605 C C . LEU B 1 164 ? -1.842 21.047 -0.715 1 43.75 164 LEU B C 1
ATOM 3607 O O . LEU B 1 164 ? -1.228 21.703 0.128 1 43.75 164 LEU B O 1
ATOM 3611 N N . LEU B 1 165 ? -1.906 19.703 -0.687 1 44.34 165 LEU B N 1
ATOM 3612 C CA . LEU B 1 165 ? -1.037 18.953 0.216 1 44.34 165 LEU B CA 1
ATOM 3613 C C . LEU B 1 165 ? 0.43 19.203 -0.121 1 44.34 165 LEU B C 1
ATOM 3615 O O . LEU B 1 165 ? 1.251 19.406 0.775 1 44.34 165 LEU B O 1
ATOM 3619 N N . ALA B 1 166 ? 0.714 18.938 -1.4 1 42.88 166 ALA B N 1
ATOM 3620 C CA . ALA B 1 166 ? 2.031 19.391 -1.832 1 42.88 166 ALA B CA 1
ATOM 3621 C C . ALA B 1 166 ? 2.268 20.844 -1.428 1 42.88 166 ALA B C 1
ATOM 3623 O O . ALA B 1 166 ? 3.359 21.203 -0.982 1 42.88 166 ALA B O 1
ATOM 3624 N N . MET B 1 167 ? 1.277 21.625 -1.634 1 40.72 167 MET B N 1
ATOM 3625 C CA . MET B 1 167 ? 1.33 23.016 -1.196 1 40.72 167 MET B CA 1
ATOM 3626 C C . MET B 1 167 ? 1.529 23.094 0.313 1 40.72 167 MET B C 1
ATOM 3628 O O . MET B 1 167 ? 2.26 23.969 0.797 1 40.72 167 MET B O 1
ATOM 3632 N N . SER B 1 168 ? 0.814 22.281 0.957 1 44.38 168 SER B N 1
ATOM 3633 C CA . SER B 1 168 ? 1.032 22.359 2.398 1 44.38 168 SER B CA 1
ATOM 3634 C C . SER B 1 168 ? 2.467 22 2.762 1 44.38 168 SER B C 1
ATOM 3636 O O . SER B 1 168 ? 3.092 22.656 3.59 1 44.38 168 SER B O 1
ATOM 3638 N N . ILE B 1 169 ? 2.879 20.859 2.266 1 43.72 169 ILE B N 1
ATOM 3639 C CA . ILE B 1 169 ? 4.285 20.547 2.486 1 43.72 169 ILE B CA 1
ATOM 3640 C C . ILE B 1 169 ? 5.164 21.641 1.882 1 43.72 169 ILE B C 1
ATOM 3642 O O . ILE B 1 169 ? 6.129 22.078 2.508 1 43.72 169 ILE B O 1
ATOM 3646 N N . PHE B 1 170 ? 4.801 21.969 0.591 1 41.62 170 PHE B N 1
ATOM 3647 C CA . PHE B 1 170 ? 5.477 23.094 -0.058 1 41.62 170 PHE B CA 1
ATOM 3648 C C . PHE B 1 170 ? 5.25 24.375 0.715 1 41.62 170 PHE B C 1
ATOM 3650 O O . PHE B 1 170 ? 6.172 25.188 0.865 1 41.62 170 PHE B O 1
ATOM 3657 N N . VAL B 1 171 ? 4.086 24.531 1.092 1 40.62 171 VAL B N 1
ATOM 3658 C CA . VAL B 1 171 ? 3.84 25.75 1.86 1 40.62 171 VAL B CA 1
ATOM 3659 C C . VAL B 1 171 ? 4.695 25.734 3.127 1 40.62 171 VAL B C 1
ATOM 3661 O O . VAL B 1 171 ? 5.316 26.75 3.471 1 40.62 171 VAL B O 1
ATOM 3664 N N . GLU B 1 172 ? 4.652 24.625 3.77 1 42.81 172 GLU B N 1
ATOM 3665 C CA . GLU B 1 172 ? 5.488 24.609 4.969 1 42.81 172 GLU B CA 1
ATOM 3666 C C . GLU B 1 172 ? 6.965 24.734 4.609 1 42.81 172 GLU B C 1
ATOM 3668 O O . GLU B 1 172 ? 7.711 25.469 5.258 1 42.81 172 GLU B O 1
ATOM 3673 N N . GLY B 1 173 ? 7.32 23.938 3.672 1 42.84 173 GLY B N 1
ATOM 3674 C CA . GLY B 1 173 ? 8.672 24.125 3.178 1 42.84 173 GLY B CA 1
ATOM 3675 C C . GLY B 1 173 ? 8.891 25.516 2.59 1 42.84 173 GLY B C 1
ATOM 3676 O O . GLY B 1 173 ? 9.922 26.141 2.85 1 42.84 173 GLY B O 1
ATOM 3677 N N . PHE B 1 174 ? 7.93 25.922 1.794 1 40.69 174 PHE B N 1
ATOM 3678 C CA . PHE B 1 174 ? 7.988 27.266 1.229 1 40.69 174 PHE B CA 1
ATOM 3679 C C . PHE B 1 174 ? 7.879 28.328 2.326 1 40.69 174 PHE B C 1
ATOM 3681 O O . PHE B 1 174 ? 8.609 29.312 2.316 1 40.69 174 PHE B O 1
ATOM 3688 N N . LEU B 1 175 ? 6.969 28.078 3.111 1 41.56 175 LEU B N 1
ATOM 3689 C CA . LEU B 1 175 ? 6.906 29.047 4.199 1 41.56 175 LEU B CA 1
ATOM 3690 C C . LEU B 1 175 ? 8.203 29.031 5.008 1 41.56 175 LEU B C 1
ATOM 3692 O O . LEU B 1 175 ? 8.688 30.094 5.414 1 41.56 175 LEU B O 1
ATOM 3696 N N . TYR B 1 176 ? 8.625 27.859 5.152 1 44.75 176 TYR B N 1
ATOM 3697 C CA . TYR B 1 176 ? 9.93 27.781 5.805 1 44.75 176 TYR B CA 1
ATOM 3698 C C . TYR B 1 176 ? 11.008 28.422 4.938 1 44.75 176 TYR B C 1
ATOM 3700 O O . TYR B 1 176 ? 11.805 29.234 5.422 1 44.75 176 TYR B O 1
ATOM 3708 N N . ALA B 1 177 ? 10.992 28 3.742 1 41.69 177 ALA B N 1
ATOM 3709 C CA . ALA B 1 177 ? 11.945 28.641 2.84 1 41.69 177 ALA B CA 1
ATOM 3710 C C . ALA B 1 177 ? 11.609 30.125 2.637 1 41.69 177 ALA B C 1
ATOM 3712 O O . ALA B 1 177 ? 12.508 30.969 2.615 1 41.69 177 ALA B O 1
ATOM 3713 N N . ALA B 1 178 ? 10.375 30.422 2.377 1 40.59 178 ALA B N 1
ATOM 3714 C CA . ALA B 1 178 ? 9.945 31.812 2.268 1 40.59 178 ALA B CA 1
ATOM 3715 C C . ALA B 1 178 ? 10.219 32.562 3.562 1 40.59 178 ALA B C 1
ATOM 3717 O O . ALA B 1 178 ? 10.602 33.75 3.531 1 40.59 178 ALA B O 1
ATOM 3718 N N . SER B 1 179 ? 9.914 31.984 4.641 1 45.31 179 SER B N 1
ATOM 3719 C CA . SER B 1 179 ? 10.25 32.656 5.887 1 45.31 179 SER B CA 1
ATOM 3720 C C . SER B 1 179 ? 11.742 33 5.957 1 45.31 179 SER B C 1
ATOM 3722 O O . SER B 1 179 ? 12.133 34.031 6.457 1 45.31 179 SER B O 1
ATOM 3724 N N . LYS B 1 180 ? 12.383 32 5.48 1 44.88 180 LYS B N 1
ATOM 3725 C CA . LYS B 1 180 ? 13.812 32.312 5.449 1 44.88 180 LYS B CA 1
ATOM 3726 C C . LYS B 1 180 ? 14.125 33.406 4.434 1 44.88 180 LYS B C 1
ATOM 3728 O O . LYS B 1 180 ? 14.977 34.25 4.68 1 44.88 180 LYS B O 1
ATOM 3733 N N . LEU B 1 181 ? 13.469 33.219 3.316 1 37.31 181 LEU B N 1
ATOM 3734 C CA . LEU B 1 181 ? 13.695 34.281 2.324 1 37.31 181 LEU B CA 1
ATOM 3735 C C . LEU B 1 181 ? 13.055 35.594 2.768 1 37.31 181 LEU B C 1
ATOM 3737 O O . LEU B 1 181 ? 13.602 36.656 2.521 1 37.31 181 LEU B O 1
ATOM 3741 N N . PHE B 1 182 ? 11.867 35.469 3.25 1 39.25 182 PHE B N 1
ATOM 3742 C CA . PHE B 1 182 ? 11.242 36.688 3.711 1 39.25 182 PHE B CA 1
ATOM 3743 C C . PHE B 1 182 ? 11.688 37.031 5.133 1 39.25 182 PHE B C 1
ATOM 3745 O O . PHE B 1 182 ? 11.109 37.906 5.777 1 39.25 182 PHE B O 1
ATOM 3752 N N . GLN B 1 183 ? 12.422 36.281 5.723 1 43.78 183 GLN B N 1
ATOM 3753 C CA . GLN B 1 183 ? 12.984 36.812 6.965 1 43.78 183 GLN B CA 1
ATOM 3754 C C . GLN B 1 183 ? 13.367 38.281 6.82 1 43.78 183 GLN B C 1
ATOM 3756 O O . GLN B 1 183 ? 13.43 39 7.812 1 43.78 183 GLN B O 1
ATOM 3761 N N . GLN B 1 184 ? 13.844 38.562 5.711 1 40.47 184 GLN B N 1
ATOM 3762 C CA . GLN B 1 184 ? 14.227 39.969 5.652 1 40.47 184 GLN B CA 1
ATOM 3763 C C . GLN B 1 184 ? 13.016 40.875 5.816 1 40.47 184 GLN B C 1
ATOM 3765 O O . GLN B 1 184 ? 13.125 41.969 6.363 1 40.47 184 GLN B O 1
ATOM 3770 N N . PHE B 1 185 ? 11.93 40.844 5.184 1 38.94 185 PHE B N 1
ATOM 3771 C CA . PHE B 1 185 ? 10.898 41.875 5.18 1 38.94 185 PHE B CA 1
ATOM 3772 C C . PHE B 1 185 ? 9.883 41.625 6.289 1 38.94 185 PHE B C 1
ATOM 3774 O O . PHE B 1 185 ? 9.281 42.594 6.812 1 38.94 185 PHE B O 1
ATOM 3781 N N . LEU B 1 186 ? 9.195 40.656 6.57 1 39.25 186 LEU B N 1
ATOM 3782 C CA . LEU B 1 186 ? 8.289 40.5 7.707 1 39.25 186 LEU B CA 1
ATOM 3783 C C . LEU B 1 186 ? 8.922 39.688 8.812 1 39.25 186 LEU B C 1
ATOM 3785 O O . LEU B 1 186 ? 9.312 38.531 8.578 1 39.25 186 LEU B O 1
ATOM 3789 N N . PRO B 1 187 ? 9.633 40.188 9.75 1 43.47 187 PRO B N 1
ATOM 3790 C CA . PRO B 1 187 ? 10.117 39.594 10.992 1 43.47 187 PRO B CA 1
ATOM 3791 C C . PRO B 1 187 ? 9.141 38.594 11.586 1 43.47 187 PRO B C 1
ATOM 3793 O O . PRO B 1 187 ? 9.008 38.5 12.805 1 43.47 187 PRO B O 1
ATOM 3796 N N . PHE B 1 188 ? 8.156 38.062 10.93 1 43.47 188 PHE B N 1
ATOM 3797 C CA . PHE B 1 188 ? 7.262 37.188 11.68 1 43.47 188 PHE B CA 1
ATOM 3798 C C . PHE B 1 188 ? 8.047 36.062 12.367 1 43.47 188 PHE B C 1
ATOM 3800 O O . PHE B 1 188 ? 9 35.531 11.797 1 43.47 188 PHE B O 1
ATOM 3807 N N . SER B 1 189 ? 8.141 36.125 13.68 1 45.59 189 SER B N 1
ATOM 3808 C CA . SER B 1 189 ? 8.797 35.125 14.531 1 45.59 189 SER B CA 1
ATOM 3809 C C . SER B 1 189 ? 8.625 33.719 13.977 1 45.59 189 SER B C 1
ATOM 3811 O O . SER B 1 189 ? 7.551 33.375 13.492 1 45.59 189 SER B O 1
ATOM 3813 N N . PRO B 1 190 ? 9.625 33.094 13.602 1 49.59 190 PRO B N 1
ATOM 3814 C CA . PRO B 1 190 ? 9.648 31.688 13.18 1 49.59 190 PRO B CA 1
ATOM 3815 C C . PRO B 1 190 ? 8.547 30.844 13.828 1 49.59 190 PRO B C 1
ATOM 3817 O O . PRO B 1 190 ? 8.016 29.922 13.211 1 49.59 190 PRO B O 1
ATOM 3820 N N . ILE B 1 191 ? 8.188 31.25 15.055 1 50 191 ILE B N 1
ATOM 3821 C CA . ILE B 1 191 ? 7.188 30.5 15.805 1 50 191 ILE B CA 1
ATOM 3822 C C . ILE B 1 191 ? 5.805 30.719 15.188 1 50 191 ILE B C 1
ATOM 3824 O O . ILE B 1 191 ? 5.012 29.797 15.07 1 50 191 ILE B O 1
ATOM 3828 N N . ILE B 1 192 ? 5.57 31.984 14.891 1 50.12 192 ILE B N 1
ATOM 3829 C CA . ILE B 1 192 ? 4.25 32.312 14.375 1 50.12 192 ILE B CA 1
ATOM 3830 C C . ILE B 1 192 ? 4.043 31.672 13.008 1 50.12 192 ILE B C 1
ATOM 3832 O O . ILE B 1 192 ? 2.945 31.219 12.695 1 50.12 192 ILE B O 1
ATOM 3836 N N . ALA B 1 193 ? 5.117 31.75 12.266 1 49.5 193 ALA B N 1
ATOM 3837 C CA . ALA B 1 193 ? 5.043 31.125 10.953 1 49.5 193 ALA B CA 1
ATOM 3838 C C . ALA B 1 193 ? 4.766 29.625 11.07 1 49.5 193 ALA B C 1
ATOM 3840 O O . ALA B 1 193 ? 4.004 29.062 10.281 1 49.5 193 ALA B O 1
ATOM 3841 N N . ASP B 1 194 ? 5.41 29.141 12.141 1 55.66 194 ASP B N 1
ATOM 3842 C CA . ASP B 1 194 ? 5.195 27.719 12.375 1 55.66 194 ASP B CA 1
ATOM 3843 C C . ASP B 1 194 ? 3.732 27.438 12.703 1 55.66 194 ASP B C 1
ATOM 3845 O O . ASP B 1 194 ? 3.146 26.484 12.164 1 55.66 194 ASP B O 1
ATOM 3849 N N . TYR B 1 195 ? 3.189 28.375 13.578 1 58.94 195 TYR B N 1
ATOM 3850 C CA . TYR B 1 195 ? 1.812 28.141 13.992 1 58.94 195 TYR B CA 1
ATOM 3851 C C . TYR B 1 195 ? 0.834 28.5 12.883 1 58.94 195 TYR B C 1
ATOM 3853 O O . TYR B 1 195 ? -0.189 27.828 12.711 1 58.94 195 TYR B O 1
ATOM 3861 N N . THR B 1 196 ? 1.104 29.594 12.156 1 58.62 196 THR B N 1
ATOM 3862 C CA . THR B 1 196 ? 0.204 30.016 11.086 1 58.62 196 THR B CA 1
ATOM 3863 C C . THR B 1 196 ? 0.18 28.984 9.961 1 58.62 196 THR B C 1
ATOM 3865 O O . THR B 1 196 ? -0.878 28.688 9.406 1 58.62 196 THR B O 1
ATOM 3868 N N . GLY B 1 197 ? 1.352 28.531 9.703 1 61.25 197 GLY B N 1
ATOM 3869 C CA . GLY B 1 197 ? 1.433 27.5 8.68 1 61.25 197 GLY B CA 1
ATOM 3870 C C . GLY B 1 197 ? 0.697 26.234 9.055 1 61.25 197 GLY B C 1
ATOM 3871 O O . GLY B 1 197 ? -0.004 25.641 8.227 1 61.25 197 GLY B O 1
ATOM 3872 N N . SER B 1 198 ? 0.768 25.984 10.359 1 70.56 198 SER B N 1
ATOM 3873 C CA . SER B 1 198 ? 0.123 24.781 10.852 1 70.56 198 SER B CA 1
ATOM 3874 C C . SER B 1 198 ? -1.396 24.906 10.828 1 70.56 198 SER B C 1
ATOM 3876 O O . SER B 1 198 ? -2.102 23.969 10.438 1 70.56 198 SER B O 1
ATOM 3878 N N . ILE B 1 199 ? -1.899 26.109 11.133 1 77.19 199 ILE B N 1
ATOM 3879 C CA . ILE B 1 199 ? -3.342 26.328 11.164 1 77.19 199 ILE B CA 1
ATOM 3880 C C . ILE B 1 199 ? -3.891 26.359 9.734 1 77.19 199 ILE B C 1
ATOM 3882 O O . ILE B 1 199 ? -4.945 25.781 9.461 1 77.19 199 ILE B O 1
ATOM 3886 N N . ALA B 1 200 ? -3.188 27.031 8.914 1 72.44 200 ALA B N 1
ATOM 3887 C CA . ALA B 1 200 ? -3.605 27.094 7.516 1 72.44 200 ALA B CA 1
ATOM 3888 C C . ALA B 1 200 ? -3.635 25.688 6.898 1 72.44 200 ALA B C 1
ATOM 3890 O O . ALA B 1 200 ? -4.578 25.344 6.184 1 72.44 200 ALA B O 1
ATOM 3891 N N . GLY B 1 201 ? -2.568 24.938 7.215 1 73.88 201 GLY B N 1
ATOM 3892 C CA . GLY B 1 201 ? -2.525 23.562 6.723 1 73.88 201 GLY B CA 1
ATOM 3893 C C . GLY B 1 201 ? -3.686 22.719 7.211 1 73.88 201 GLY B C 1
ATOM 3894 O O . GLY B 1 201 ? -4.262 21.938 6.445 1 73.88 201 GLY B O 1
ATOM 3895 N N . PHE B 1 202 ? -4.043 22.969 8.469 1 83.19 202 PHE B N 1
ATOM 3896 C CA . PHE B 1 202 ? -5.152 22.234 9.055 1 83.19 202 PHE B CA 1
ATOM 3897 C C . PHE B 1 202 ? -6.469 22.609 8.398 1 83.19 202 PHE B C 1
ATOM 3899 O O . PHE B 1 202 ? -7.273 21.734 8.055 1 83.19 202 PHE B O 1
ATOM 3906 N N . LEU B 1 203 ? -6.688 23.906 8.172 1 83.81 203 LEU B N 1
ATOM 3907 C CA . LEU B 1 203 ? -7.926 24.375 7.562 1 83.81 203 LEU B CA 1
ATOM 3908 C C . LEU B 1 203 ? -8.047 23.875 6.121 1 83.81 203 LEU B C 1
ATOM 3910 O O . LEU B 1 203 ? -9.141 23.547 5.664 1 83.81 203 LEU B O 1
ATOM 3914 N N . ILE B 1 204 ? -6.961 23.844 5.512 1 79.88 204 ILE B N 1
ATOM 3915 C CA . ILE B 1 204 ? -6.953 23.328 4.145 1 79.88 204 ILE B CA 1
ATOM 3916 C C . ILE B 1 204 ? -7.332 21.859 4.145 1 79.88 204 ILE B C 1
ATOM 3918 O O . ILE B 1 204 ? -8.07 21.391 3.268 1 79.88 204 ILE B O 1
ATOM 3922 N N . LEU B 1 205 ? -6.809 21.141 5.094 1 84 205 LEU B N 1
ATOM 3923 C CA . LEU B 1 205 ? -7.121 19.719 5.215 1 84 205 LEU B CA 1
ATOM 3924 C C . LEU B 1 205 ? -8.609 19.5 5.484 1 84 205 LEU B C 1
ATOM 3926 O O . LEU B 1 205 ? -9.227 18.609 4.914 1 84 205 LEU B O 1
ATOM 3930 N N . VAL B 1 206 ? -9.133 20.375 6.32 1 88.75 206 VAL B N 1
ATOM 3931 C CA . VAL B 1 206 ? -10.562 20.297 6.609 1 88.75 206 VAL B CA 1
ATOM 3932 C C . VAL B 1 206 ? -11.367 20.562 5.336 1 88.75 206 VAL B C 1
ATOM 3934 O O . VAL B 1 206 ? -12.305 19.828 5.02 1 88.75 206 VAL B O 1
ATOM 3937 N N . LEU B 1 207 ? -10.992 21.609 4.641 1 84.31 207 LEU B N 1
ATOM 3938 C CA . LEU B 1 207 ? -11.672 21.953 3.391 1 84.31 207 LEU B CA 1
ATOM 3939 C C . LEU B 1 207 ? -11.562 20.797 2.391 1 84.31 207 LEU B C 1
ATOM 3941 O O . LEU B 1 207 ? -12.523 20.516 1.67 1 84.31 207 LEU B O 1
ATOM 3945 N N . PHE B 1 208 ? -10.414 20.172 2.367 1 83.56 208 PHE B N 1
ATOM 3946 C CA . PHE B 1 208 ? -10.203 19.031 1.487 1 83.56 208 PHE B CA 1
ATOM 3947 C C . PHE B 1 208 ? -11.203 17.922 1.792 1 83.56 208 PHE B C 1
ATOM 3949 O O . PHE B 1 208 ? -11.828 17.375 0.882 1 83.56 208 PHE B O 1
ATOM 3956 N N . PHE B 1 209 ? -11.391 17.578 3.029 1 89.81 209 PHE B N 1
ATOM 3957 C CA . PHE B 1 209 ? -12.273 16.469 3.387 1 89.81 209 PHE B CA 1
ATOM 3958 C C . PHE B 1 209 ? -13.734 16.859 3.191 1 89.81 209 PHE B C 1
ATOM 3960 O O . PHE B 1 209 ? -14.57 16.016 2.869 1 89.81 209 PHE B O 1
ATOM 3967 N N . ILE B 1 210 ? -13.992 18.156 3.361 1 89.19 210 ILE B N 1
ATOM 3968 C CA . ILE B 1 210 ? -15.344 18.609 3.062 1 89.19 210 ILE B CA 1
ATOM 3969 C C . ILE B 1 210 ? -15.664 18.344 1.592 1 89.19 210 ILE B C 1
ATOM 3971 O O . ILE B 1 210 ? -16.719 17.812 1.264 1 89.19 210 ILE B O 1
ATOM 3975 N N . LEU B 1 211 ? -14.758 18.688 0.776 1 84 211 LEU B N 1
ATOM 3976 C CA . LEU B 1 211 ? -14.953 18.5 -0.658 1 84 211 LEU B CA 1
ATOM 3977 C C . LEU B 1 211 ? -15.047 17.016 -1.008 1 84 211 LEU B C 1
ATOM 3979 O O . LEU B 1 211 ? -15.867 16.625 -1.835 1 84 211 LEU B O 1
ATOM 3983 N N . VAL B 1 212 ? -14.211 16.203 -0.431 1 85.88 212 VAL B N 1
ATOM 3984 C CA . VAL B 1 212 ? -14.219 14.773 -0.68 1 85.88 212 VAL B CA 1
ATOM 3985 C C . VAL B 1 212 ? -15.578 14.188 -0.31 1 85.88 212 VAL B C 1
ATOM 3987 O O . VAL B 1 212 ? -16.172 13.43 -1.087 1 85.88 212 VAL B O 1
ATOM 3990 N N . TYR B 1 213 ? -16.109 14.562 0.822 1 90.06 213 TYR B N 1
ATOM 3991 C CA . TYR B 1 213 ? -17.359 14.008 1.336 1 90.06 213 TYR B CA 1
ATOM 3992 C C . TYR B 1 213 ? -18.547 14.531 0.552 1 90.06 213 TYR B C 1
ATOM 3994 O O . TYR B 1 213 ? -19.578 13.852 0.45 1 90.06 213 TYR B O 1
ATOM 4002 N N . ARG B 1 214 ? -18.391 15.695 0.032 1 87.44 214 ARG B N 1
ATOM 4003 C CA . ARG B 1 214 ? -19.516 16.328 -0.636 1 87.44 214 ARG B CA 1
ATOM 4004 C C . ARG B 1 214 ? -19.562 15.969 -2.117 1 87.44 214 ARG B C 1
ATOM 4006 O O . ARG B 1 214 ? -20.625 15.812 -2.697 1 87.44 214 ARG B O 1
ATOM 4013 N N . VAL B 1 215 ? -18.453 15.781 -2.695 1 81.75 215 VAL B N 1
ATOM 4014 C CA . VAL B 1 215 ? -18.391 15.727 -4.152 1 81.75 215 VAL B CA 1
ATOM 4015 C C . VAL B 1 215 ? -18.156 14.289 -4.613 1 81.75 215 VAL B C 1
ATOM 4017 O O . VAL B 1 215 ? -18.656 13.883 -5.668 1 81.75 215 VAL B O 1
ATOM 4020 N N . LEU B 1 216 ? -17.469 13.484 -3.926 1 83 216 LEU B N 1
ATOM 4021 C CA . LEU B 1 216 ? -17.016 12.172 -4.402 1 83 216 LEU B CA 1
ATOM 4022 C C . LEU B 1 216 ? -18.188 11.195 -4.457 1 83 216 LEU B C 1
ATOM 4024 O O . LEU B 1 216 ? -18.391 10.516 -5.469 1 83 216 LEU B O 1
ATOM 4028 N N . PRO B 1 217 ? -18.875 11.07 -3.332 1 86.5 217 PRO B N 1
ATOM 4029 C CA . PRO B 1 217 ? -19.984 10.117 -3.385 1 86.5 217 PRO B CA 1
ATOM 4030 C C . PRO B 1 217 ? -21.188 10.656 -4.16 1 86.5 217 PRO B C 1
ATOM 4032 O O . PRO B 1 217 ? -21.359 11.875 -4.262 1 86.5 217 PRO B O 1
ATOM 4035 N N . ASP B 1 218 ? -21.953 9.766 -4.734 1 82.69 218 ASP B N 1
ATOM 4036 C CA . ASP B 1 218 ? -23.125 10.141 -5.52 1 82.69 218 ASP B CA 1
ATOM 4037 C C . ASP B 1 218 ? -24.172 10.836 -4.648 1 82.69 218 ASP B C 1
ATOM 4039 O O . ASP B 1 218 ? -24.922 11.68 -5.133 1 82.69 218 ASP B O 1
ATOM 4043 N N . LYS B 1 219 ? -24.25 10.352 -3.396 1 84.12 219 LYS B N 1
ATOM 4044 C CA . LYS B 1 219 ? -25.141 10.969 -2.408 1 84.12 219 LYS B CA 1
ATOM 4045 C C . LYS B 1 219 ? -24.359 11.367 -1.155 1 84.12 219 LYS B C 1
ATOM 4047 O O . LYS B 1 219 ? -23.438 10.664 -0.733 1 84.12 219 LYS B O 1
ATOM 4052 N N . SER B 1 220 ? -24.75 12.562 -0.633 1 87.5 220 SER B N 1
ATOM 4053 C CA . SER B 1 220 ? -24.031 13.039 0.54 1 87.5 220 SER B CA 1
ATOM 4054 C C . SER B 1 220 ? -24.984 13.445 1.655 1 87.5 220 SER B C 1
ATOM 4056 O O . SER B 1 220 ? -26.203 13.227 1.547 1 87.5 220 SER B O 1
ATOM 4058 N N . PHE B 1 221 ? -24.422 13.773 2.783 1 90.12 221 PHE B N 1
ATOM 4059 C CA . PHE B 1 221 ? -25.188 14.156 3.965 1 90.12 221 PHE B CA 1
ATOM 4060 C C . PHE B 1 221 ? -25.297 15.672 4.07 1 90.12 221 PHE B C 1
ATOM 4062 O O . PHE B 1 221 ? -24.859 16.391 3.178 1 90.12 221 PHE B O 1
ATOM 4069 N N . ASP B 1 222 ? -25.922 16.156 5.07 1 90.94 222 ASP B N 1
ATOM 4070 C CA . ASP B 1 222 ? -26.062 17.594 5.312 1 90.94 222 ASP B CA 1
ATOM 4071 C C . ASP B 1 222 ? -24.719 18.234 5.598 1 90.94 222 ASP B C 1
ATOM 4073 O O . ASP B 1 222 ? -23.781 17.562 6.023 1 90.94 222 ASP B O 1
ATOM 4077 N N . LEU B 1 223 ? -24.609 19.5 5.363 1 92 223 LEU B N 1
ATOM 4078 C CA . LEU B 1 223 ? -23.359 20.219 5.453 1 92 223 LEU B CA 1
ATOM 4079 C C . LEU B 1 223 ? -22.812 20.188 6.875 1 92 223 LEU B C 1
ATOM 4081 O O . LEU B 1 223 ? -21.594 20.172 7.078 1 92 223 LEU B O 1
ATOM 4085 N N . LYS B 1 224 ? -23.688 20.172 7.824 1 93.62 224 LYS B N 1
ATOM 4086 C CA . LYS B 1 224 ? -23.234 20.125 9.211 1 93.62 224 LYS B CA 1
ATOM 4087 C C . LYS B 1 224 ? -22.5 18.812 9.5 1 93.62 224 LYS B C 1
ATOM 4089 O O . LYS B 1 224 ? -21.422 18.812 10.078 1 93.62 224 LYS B O 1
ATOM 4094 N N . SER B 1 225 ? -23.141 17.766 9.094 1 94.38 225 SER B N 1
ATOM 4095 C CA . SER B 1 225 ? -22.531 16.453 9.32 1 94.38 225 SER B CA 1
ATOM 4096 C C . SER B 1 225 ? -21.219 16.312 8.555 1 94.38 225 SER B C 1
ATOM 4098 O O . SER B 1 225 ? -20.25 15.758 9.078 1 94.38 225 SER B O 1
ATOM 4100 N N . ILE B 1 226 ? -21.203 16.859 7.34 1 95.12 226 ILE B N 1
ATOM 4101 C CA . ILE B 1 226 ? -20.016 16.797 6.512 1 95.12 226 ILE B CA 1
ATOM 4102 C C . ILE B 1 226 ? -18.891 17.625 7.152 1 95.12 226 ILE B C 1
ATOM 4104 O O . ILE B 1 226 ? -17.75 17.188 7.195 1 95.12 226 ILE B O 1
ATOM 4108 N N . PHE B 1 227 ? -19.25 18.797 7.688 1 94.44 227 PHE B N 1
ATOM 4109 C CA . PHE B 1 227 ? -18.25 19.656 8.312 1 94.44 227 PHE B CA 1
ATOM 4110 C C . PHE B 1 227 ? -17.656 19 9.555 1 94.44 227 PHE B C 1
ATOM 4112 O O . PHE B 1 227 ? -16.438 19 9.742 1 94.44 227 PHE B O 1
ATOM 4119 N N . VAL B 1 228 ? -18.531 18.453 10.398 1 94.69 228 VAL B N 1
ATOM 4120 C CA . VAL B 1 228 ? -18.078 17.812 11.633 1 94.69 228 VAL B CA 1
ATOM 4121 C C . VAL B 1 228 ? -17.219 16.594 11.305 1 94.69 228 VAL B C 1
ATOM 4123 O O . VAL B 1 228 ? -16.156 16.391 11.906 1 94.69 228 VAL B O 1
ATOM 4126 N N . GLY B 1 229 ? -17.688 15.836 10.32 1 95.81 229 GLY B N 1
ATOM 4127 C CA . GLY B 1 229 ? -16.922 14.68 9.898 1 95.81 229 GLY B CA 1
ATOM 4128 C C . GLY B 1 229 ? -15.562 15.031 9.336 1 95.81 229 GLY B C 1
ATOM 4129 O O . GLY B 1 229 ? -14.562 14.406 9.68 1 95.81 229 GLY B O 1
ATOM 4130 N N . ALA B 1 230 ? -15.555 16.031 8.508 1 94.94 230 ALA B N 1
ATOM 4131 C CA . ALA B 1 230 ? -14.305 16.5 7.902 1 94.94 230 ALA B CA 1
ATOM 4132 C C . ALA B 1 230 ? -13.344 17.016 8.961 1 94.94 230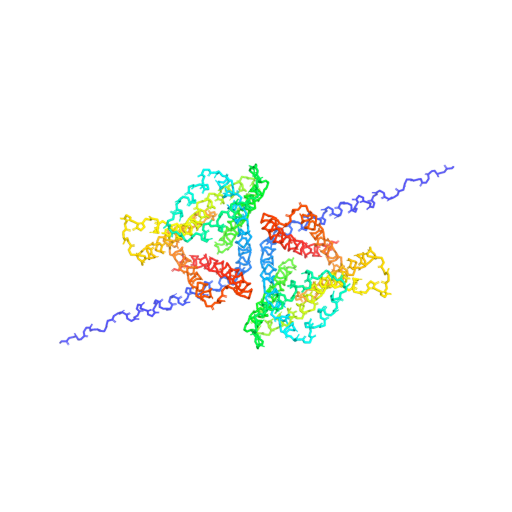 ALA B C 1
ATOM 4134 O O . ALA B 1 230 ? -12.141 16.766 8.891 1 94.94 230 ALA B O 1
ATOM 4135 N N . PHE B 1 231 ? -13.906 17.766 9.914 1 94.88 231 PHE B N 1
ATOM 4136 C CA . PHE B 1 231 ? -13.094 18.312 10.984 1 94.88 231 PHE B CA 1
ATOM 4137 C C . PHE B 1 231 ? -12.469 17.203 11.82 1 94.88 231 PHE B C 1
ATOM 4139 O O . PHE B 1 231 ? -11.266 17.234 12.094 1 94.88 231 PHE B O 1
ATOM 4146 N N . VAL B 1 232 ? -13.25 16.234 12.211 1 95.19 232 VAL B N 1
ATOM 4147 C CA . VAL B 1 232 ? -12.766 15.125 13.023 1 95.19 232 VAL B CA 1
ATOM 4148 C C . VAL B 1 232 ? -11.711 14.336 12.242 1 95.19 232 VAL B C 1
ATOM 4150 O O . VAL B 1 232 ? -10.68 13.953 12.797 1 95.19 232 VAL B O 1
ATOM 4153 N N . THR B 1 233 ? -11.977 14.078 10.961 1 94.75 233 THR B N 1
ATOM 4154 C CA . THR B 1 233 ? -11.023 13.352 10.125 1 94.75 233 THR B CA 1
ATOM 4155 C C . THR B 1 233 ? -9.695 14.102 10.047 1 94.75 233 THR B C 1
ATOM 4157 O O . THR B 1 233 ? -8.633 13.5 10.188 1 94.75 233 THR B O 1
ATOM 4160 N N . ALA B 1 234 ? -9.82 15.406 9.891 1 91.62 234 ALA B N 1
ATOM 4161 C CA . ALA B 1 234 ? -8.617 16.234 9.797 1 91.62 234 ALA B CA 1
ATOM 4162 C C . ALA B 1 234 ? -7.82 16.188 11.094 1 91.62 234 ALA B C 1
ATOM 4164 O O . ALA B 1 234 ? -6.586 16.141 11.07 1 91.62 234 ALA B O 1
ATOM 4165 N N . VAL B 1 235 ? -8.5 16.219 12.18 1 92.94 235 VAL B N 1
ATOM 4166 C CA . VAL B 1 235 ? -7.84 16.156 13.484 1 92.94 235 VAL B CA 1
ATOM 4167 C C . VAL B 1 235 ? -7.121 14.82 13.633 1 92.94 235 VAL B C 1
ATOM 4169 O O . VAL B 1 235 ? -5.953 14.781 14.031 1 92.94 235 VAL B O 1
ATOM 4172 N N . LEU B 1 236 ? -7.82 13.766 13.352 1 92.81 236 LEU B N 1
ATOM 4173 C CA . LEU B 1 236 ? -7.258 12.43 13.492 1 92.81 236 LEU B CA 1
ATOM 4174 C C . LEU B 1 236 ? -6.035 12.258 12.594 1 92.81 236 LEU B C 1
ATOM 4176 O O . LEU B 1 236 ? -5.027 11.68 13.016 1 92.81 236 LEU B O 1
ATOM 4180 N N . VAL B 1 237 ? -6.102 12.734 11.383 1 89.25 237 VAL B N 1
ATOM 4181 C CA . VAL B 1 237 ? -4.996 12.617 10.43 1 89.25 237 VAL B CA 1
ATOM 4182 C C . VAL B 1 237 ? -3.816 13.453 10.906 1 89.25 237 VAL B C 1
ATOM 4184 O O . VAL B 1 237 ? -2.662 13.031 10.812 1 89.25 237 VAL B O 1
ATOM 4187 N N . THR B 1 238 ? -4.098 14.648 11.438 1 86 238 THR B N 1
ATOM 4188 C CA . THR B 1 238 ? -3.053 15.562 11.867 1 86 238 THR B CA 1
ATOM 4189 C C . THR B 1 238 ? -2.287 14.992 13.062 1 86 238 THR B C 1
ATOM 4191 O O . THR B 1 238 ? -1.085 15.227 13.203 1 86 238 THR B O 1
ATOM 4194 N N . ILE B 1 239 ? -2.922 14.234 13.852 1 88.19 239 ILE B N 1
ATOM 4195 C CA . ILE B 1 239 ? -2.26 13.586 14.984 1 88.19 239 ILE B CA 1
ATOM 4196 C C . ILE B 1 239 ? -1.139 12.688 14.477 1 88.19 239 ILE B C 1
ATOM 4198 O O . ILE B 1 239 ? -0.069 12.609 15.094 1 88.19 239 ILE B O 1
ATOM 4202 N N . GLY B 1 240 ? -1.377 12.008 13.398 1 81.06 240 GLY B N 1
ATOM 4203 C CA . GLY B 1 240 ? -0.359 11.156 12.805 1 81.06 240 GLY B CA 1
ATOM 4204 C C . GLY B 1 240 ? 0.89 11.914 12.398 1 81.06 240 GLY B C 1
ATOM 4205 O O . GLY B 1 240 ? 2.006 11.406 12.547 1 81.06 240 GLY B O 1
ATOM 4206 N N . LYS B 1 241 ? 0.677 13.016 11.914 1 74.31 241 LYS B N 1
ATOM 4207 C CA . LYS B 1 241 ? 1.799 13.859 11.5 1 74.31 241 LYS B CA 1
ATOM 4208 C C . LYS B 1 241 ? 2.73 14.141 12.68 1 74.31 241 LYS B C 1
ATOM 4210 O O . LYS B 1 241 ? 3.953 14.094 12.531 1 74.31 241 LYS B O 1
ATOM 4215 N N . TYR B 1 242 ? 2.143 14.398 13.758 1 75.62 242 TYR B N 1
ATOM 4216 C CA . TYR B 1 242 ? 2.949 14.727 14.93 1 75.62 242 TYR B CA 1
ATOM 4217 C C . TYR B 1 242 ? 3.648 13.484 15.469 1 75.62 242 TYR B C 1
ATOM 4219 O O . TYR B 1 242 ? 4.781 13.562 15.953 1 75.62 242 TYR B O 1
ATOM 4227 N N . VAL B 1 243 ? 3.037 12.359 15.344 1 76.69 243 VAL B N 1
ATOM 4228 C CA . VAL B 1 243 ? 3.635 11.117 15.812 1 76.69 243 VAL B CA 1
ATOM 4229 C C . VAL B 1 243 ? 4.883 10.805 14.992 1 76.69 243 VAL B C 1
ATOM 4231 O O . VAL B 1 243 ? 5.926 10.445 15.547 1 76.69 243 VAL B O 1
ATOM 4234 N N . ILE B 1 244 ? 4.785 11 13.727 1 68.94 244 ILE B N 1
ATOM 4235 C CA . ILE B 1 244 ? 5.91 10.656 12.859 1 68.94 244 ILE B CA 1
ATOM 4236 C C . ILE B 1 244 ? 7.043 11.656 13.062 1 68.94 244 ILE B C 1
ATOM 4238 O O . ILE B 1 244 ? 8.219 11.297 13 1 68.94 244 ILE B O 1
ATOM 4242 N N . VAL B 1 245 ? 6.668 12.891 13.258 1 65.69 245 VAL B N 1
ATOM 4243 C CA . VAL B 1 245 ? 7.684 13.906 13.5 1 65.69 245 VAL B CA 1
ATOM 4244 C C . VAL B 1 245 ? 8.477 13.562 14.758 1 65.69 245 VAL B C 1
ATOM 4246 O O . VAL B 1 245 ? 9.703 13.648 14.766 1 65.69 245 VAL B O 1
ATOM 4249 N N . LEU B 1 246 ? 7.781 13.148 15.75 1 67.06 246 LEU B N 1
ATOM 4250 C CA . LEU B 1 246 ? 8.43 12.742 16.984 1 67.06 246 LEU B CA 1
ATOM 4251 C C . LEU B 1 246 ? 9.289 11.5 16.766 1 67.06 246 LEU B C 1
ATOM 4253 O O . LEU B 1 246 ? 10.406 11.414 17.281 1 67.06 246 LEU B O 1
ATOM 4257 N N . PHE B 1 247 ? 8.836 10.68 15.953 1 68.81 247 PHE B N 1
ATOM 4258 C CA . PHE B 1 247 ? 9.555 9.453 15.648 1 68.81 247 PHE B CA 1
ATOM 4259 C C . PHE B 1 247 ? 10.852 9.75 14.914 1 68.81 247 PHE B C 1
ATOM 4261 O O . PHE B 1 247 ? 11.914 9.219 15.258 1 68.81 247 PHE B O 1
ATOM 4268 N N . ILE B 1 248 ? 10.797 10.57 13.922 1 63.06 248 ILE B N 1
ATOM 4269 C CA . ILE B 1 248 ? 11.961 10.906 13.102 1 63.06 248 ILE B CA 1
ATOM 4270 C C . ILE B 1 248 ? 12.969 11.688 13.938 1 63.06 248 ILE B C 1
ATOM 4272 O O . ILE B 1 248 ? 14.18 11.492 13.812 1 63.06 248 ILE B O 1
ATOM 4276 N N . ALA B 1 249 ? 12.469 12.555 14.766 1 61.16 249 ALA B N 1
ATOM 4277 C CA . ALA B 1 249 ? 13.336 13.352 15.625 1 61.16 249 ALA B CA 1
ATOM 4278 C C . ALA B 1 249 ? 14.148 12.469 16.562 1 61.16 249 ALA B C 1
ATOM 4280 O O . ALA B 1 249 ? 15.312 12.758 16.844 1 61.16 249 ALA B O 1
ATOM 4281 N N . TYR B 1 250 ? 13.57 11.359 16.844 1 62.78 250 TYR B N 1
ATOM 4282 C CA . TYR B 1 250 ? 14.234 10.484 17.812 1 62.78 250 TYR B CA 1
ATOM 4283 C C . TYR B 1 250 ? 15.062 9.422 17.109 1 62.78 250 TYR B C 1
ATOM 4285 O O . TYR B 1 250 ? 16 8.875 17.688 1 62.78 250 TYR B O 1
ATOM 4293 N N . SER B 1 251 ? 14.836 8.977 15.883 1 61.16 251 SER B N 1
ATOM 4294 C CA . SER B 1 251 ? 15.477 7.863 15.195 1 61.16 251 SER B CA 1
ATOM 4295 C C . SER B 1 251 ? 16.766 8.305 14.5 1 61.16 251 SER B C 1
ATOM 4297 O O . SER B 1 251 ? 17.531 7.477 14.023 1 61.16 251 SER B O 1
ATOM 4299 N N . ASN B 1 252 ? 17.422 9.297 14.914 1 58.31 252 ASN B N 1
ATOM 4300 C CA . ASN B 1 252 ? 18.641 9.773 14.258 1 58.31 252 ASN B CA 1
ATOM 4301 C C . ASN B 1 252 ? 18.734 9.266 12.82 1 58.31 252 ASN B C 1
ATOM 4303 O O . ASN B 1 252 ? 19.438 8.281 12.555 1 58.31 252 ASN B O 1
ATOM 4307 N N . PRO B 1 253 ? 18.141 9.766 11.766 1 57.97 253 PRO B N 1
ATOM 4308 C CA . PRO B 1 253 ? 18.062 9.305 10.375 1 57.97 253 PRO B CA 1
ATOM 4309 C C . PRO B 1 253 ? 19.422 9.32 9.664 1 57.97 253 PRO B C 1
ATOM 4311 O O . PRO B 1 253 ? 19.531 8.867 8.523 1 57.97 253 PRO B O 1
ATOM 4314 N N . THR B 1 254 ? 20.391 9.625 10.359 1 56.72 254 THR B N 1
ATOM 4315 C CA . THR B 1 254 ? 21.688 9.789 9.711 1 56.72 254 THR B CA 1
ATOM 4316 C C . THR B 1 254 ? 22.375 8.438 9.531 1 56.72 254 THR B C 1
ATOM 4318 O O . THR B 1 254 ? 23.266 8.297 8.703 1 56.72 254 THR B O 1
ATOM 4321 N N . ASN B 1 255 ? 21.891 7.477 10.117 1 61.09 255 ASN B N 1
ATOM 4322 C CA . ASN B 1 255 ? 22.484 6.164 9.867 1 61.09 255 ASN B CA 1
ATOM 4323 C C . ASN B 1 255 ? 21.547 5.281 9.039 1 61.09 255 ASN B C 1
ATOM 4325 O O . ASN B 1 255 ? 20.406 5.652 8.789 1 61.09 255 ASN B O 1
ATOM 4329 N N . VAL B 1 256 ? 22.109 4.289 8.531 1 63.72 256 VAL B N 1
ATOM 4330 C CA . VAL B 1 256 ? 21.406 3.396 7.613 1 63.72 256 VAL B CA 1
ATOM 4331 C C . VAL B 1 256 ? 20.141 2.871 8.281 1 63.72 256 VAL B C 1
ATOM 4333 O O . VAL B 1 256 ? 19.078 2.801 7.656 1 63.72 256 VAL B O 1
ATOM 4336 N N . TYR B 1 257 ? 20.188 2.631 9.594 1 67.19 257 TYR B N 1
ATOM 4337 C CA . TYR B 1 257 ? 19.047 2.113 10.32 1 67.19 257 TYR B CA 1
ATOM 4338 C C . TYR B 1 257 ? 17.953 3.168 10.438 1 67.19 257 TYR B C 1
ATOM 4340 O O . TYR B 1 257 ? 16.766 2.863 10.281 1 67.19 257 TYR B O 1
ATOM 4348 N N . GLY B 1 258 ? 18.391 4.332 10.648 1 67.12 258 GLY B N 1
ATOM 4349 C CA . GLY B 1 258 ? 17.453 5.438 10.734 1 67.12 258 GLY B CA 1
ATOM 4350 C C . GLY B 1 258 ? 16.766 5.75 9.422 1 67.12 258 GLY B C 1
ATOM 4351 O O . GLY B 1 258 ? 15.57 6.043 9.391 1 67.12 258 GLY B O 1
ATOM 4352 N N . ALA B 1 259 ? 17.547 5.629 8.375 1 67.88 259 ALA B N 1
ATOM 4353 C CA . ALA B 1 259 ? 16.984 5.883 7.051 1 67.88 259 ALA B CA 1
ATOM 4354 C C . ALA B 1 259 ? 15.898 4.863 6.711 1 67.88 259 ALA B C 1
ATOM 4356 O O . ALA B 1 259 ? 14.797 5.23 6.285 1 67.88 259 ALA B O 1
ATOM 4357 N N . ILE B 1 260 ? 16.234 3.59 6.977 1 71.5 260 ILE B N 1
ATOM 4358 C CA . ILE B 1 260 ? 15.266 2.531 6.688 1 71.5 260 ILE B CA 1
ATOM 4359 C C . ILE B 1 260 ? 14.055 2.668 7.609 1 71.5 260 ILE B C 1
ATOM 4361 O O . ILE B 1 260 ? 12.914 2.539 7.164 1 71.5 260 ILE B O 1
ATOM 4365 N N . GLY B 1 261 ? 14.344 2.957 8.844 1 74.81 261 GLY B N 1
ATOM 4366 C CA . GLY B 1 261 ? 13.273 3.166 9.805 1 74.81 261 GLY B CA 1
ATOM 4367 C C . GLY B 1 261 ? 12.344 4.301 9.422 1 74.81 261 GLY B C 1
ATOM 4368 O O . GLY B 1 261 ? 11.133 4.219 9.633 1 74.81 261 GLY B O 1
ATOM 4369 N N . SER B 1 262 ? 12.922 5.32 8.844 1 73.81 262 SER B N 1
ATOM 4370 C CA . SER B 1 262 ? 12.109 6.461 8.422 1 73.81 262 SER B CA 1
ATOM 4371 C C . SER B 1 262 ? 11.172 6.082 7.281 1 73.81 262 SER B C 1
ATOM 4373 O O . SER B 1 262 ? 10.047 6.59 7.203 1 73.81 262 SER B O 1
ATOM 4375 N N . ILE B 1 263 ? 11.648 5.191 6.473 1 76.25 263 ILE B N 1
ATOM 4376 C CA . ILE B 1 263 ? 10.805 4.727 5.375 1 76.25 263 ILE B CA 1
ATOM 4377 C C . ILE B 1 263 ? 9.625 3.926 5.93 1 76.25 263 ILE B C 1
ATOM 4379 O O . ILE B 1 263 ? 8.477 4.145 5.539 1 76.25 263 ILE B O 1
ATOM 4383 N N . ILE B 1 264 ? 9.93 3.072 6.891 1 80.38 264 ILE B N 1
ATOM 4384 C CA . ILE B 1 264 ? 8.891 2.285 7.535 1 80.38 264 ILE B CA 1
ATOM 4385 C C . ILE B 1 264 ? 7.891 3.215 8.227 1 80.38 264 ILE B C 1
ATOM 4387 O O . ILE B 1 264 ? 6.68 3.039 8.102 1 80.38 264 ILE B O 1
ATOM 4391 N N . GLY B 1 265 ? 8.492 4.18 8.914 1 80.31 265 GLY B N 1
ATOM 4392 C CA . GLY B 1 265 ? 7.652 5.152 9.594 1 80.31 265 GLY B CA 1
ATOM 4393 C C . GLY B 1 265 ? 6.727 5.898 8.648 1 80.31 265 GLY B C 1
ATOM 4394 O O . GLY B 1 265 ? 5.555 6.109 8.953 1 80.31 265 GLY B O 1
ATOM 4395 N N . LEU B 1 266 ? 7.207 6.23 7.512 1 79.5 266 LEU B N 1
ATOM 4396 C CA . LEU B 1 266 ? 6.414 6.941 6.516 1 79.5 266 LEU B CA 1
ATOM 4397 C C . LEU B 1 266 ? 5.289 6.059 5.98 1 79.5 266 LEU B C 1
ATOM 4399 O O . LEU B 1 266 ? 4.156 6.516 5.824 1 79.5 266 LEU B O 1
ATOM 4403 N N . PHE B 1 267 ? 5.641 4.828 5.723 1 84.94 267 PHE B N 1
ATOM 4404 C CA . PHE B 1 267 ? 4.625 3.9 5.242 1 84.94 267 PHE B CA 1
ATOM 4405 C C . PHE B 1 267 ? 3.529 3.705 6.285 1 84.94 267 PHE B C 1
ATOM 4407 O O . PHE B 1 267 ? 2.346 3.66 5.949 1 84.94 267 PHE B O 1
ATOM 4414 N N . LEU B 1 268 ? 3.908 3.646 7.543 1 87.69 268 LEU B N 1
ATOM 4415 C CA . LEU B 1 268 ? 2.945 3.473 8.625 1 87.69 268 LEU B CA 1
ATOM 4416 C C . LEU B 1 268 ? 2.088 4.723 8.797 1 87.69 268 LEU B C 1
ATOM 4418 O O . LEU B 1 268 ? 0.91 4.629 9.148 1 87.69 268 LEU B O 1
ATOM 4422 N N . LEU B 1 269 ? 2.766 5.805 8.539 1 83.88 269 LEU B N 1
ATOM 4423 C CA . LEU B 1 269 ? 2.004 7.047 8.602 1 83.88 269 LEU B CA 1
ATOM 4424 C C . LEU B 1 269 ? 0.889 7.055 7.566 1 83.88 269 LEU B C 1
ATOM 4426 O O . LEU B 1 269 ? -0.23 7.488 7.852 1 83.88 269 LEU B O 1
ATOM 4430 N N . PHE B 1 270 ? 1.229 6.613 6.355 1 86.75 270 PHE B N 1
ATOM 4431 C CA . PHE B 1 270 ? 0.219 6.551 5.305 1 86.75 270 PHE B CA 1
ATOM 4432 C C . PHE B 1 270 ? -0.889 5.57 5.676 1 86.75 270 PHE B C 1
ATOM 4434 O O . PHE B 1 270 ? -2.062 5.82 5.395 1 86.75 270 PHE B O 1
ATOM 4441 N N . TYR B 1 271 ? -0.518 4.496 6.309 1 91.5 271 TYR B N 1
ATOM 4442 C CA . TYR B 1 271 ? -1.506 3.527 6.77 1 91.5 271 TYR B CA 1
ATOM 4443 C C . TYR B 1 271 ? -2.398 4.129 7.848 1 91.5 271 TYR B C 1
ATOM 4445 O O . TYR B 1 271 ? -3.625 4.035 7.77 1 91.5 271 TYR B O 1
ATOM 4453 N N . TYR B 1 272 ? -1.749 4.738 8.797 1 89.88 272 TYR B N 1
ATOM 4454 C CA . TYR B 1 272 ? -2.477 5.402 9.875 1 89.88 272 TYR B CA 1
ATOM 4455 C C . TYR B 1 272 ? -3.443 6.441 9.312 1 89.88 272 TYR B C 1
ATOM 4457 O O . TYR B 1 272 ? -4.613 6.477 9.703 1 89.88 272 TYR B O 1
ATOM 4465 N N . SER B 1 273 ? -2.928 7.25 8.453 1 88.81 273 SER B N 1
ATOM 4466 C CA . SER B 1 273 ? -3.768 8.281 7.859 1 88.81 273 SER B CA 1
ATOM 4467 C C . SER B 1 273 ? -4.965 7.672 7.137 1 88.81 273 SER B C 1
ATOM 4469 O O . SER B 1 273 ? -6.082 8.18 7.238 1 88.81 273 SER B O 1
ATOM 4471 N N . SER B 1 274 ? -4.68 6.605 6.41 1 93.5 274 SER B N 1
ATOM 4472 C CA . SER B 1 274 ? -5.75 5.938 5.68 1 93.5 274 SER B CA 1
ATOM 4473 C C . SER B 1 274 ? -6.801 5.375 6.629 1 93.5 274 SER B C 1
ATOM 4475 O O . SER B 1 274 ? -8 5.449 6.348 1 93.5 274 SER B O 1
ATOM 4477 N N . ILE B 1 275 ? -6.355 4.816 7.75 1 95.31 275 ILE B N 1
ATOM 4478 C CA . ILE B 1 275 ? -7.273 4.312 8.766 1 95.31 275 ILE B CA 1
ATOM 4479 C C . ILE B 1 275 ? -8.117 5.461 9.305 1 95.31 275 ILE B C 1
ATOM 4481 O O . ILE B 1 275 ? -9.336 5.324 9.453 1 95.31 275 ILE B O 1
ATOM 4485 N N . MET B 1 276 ? -7.48 6.551 9.57 1 94.38 276 MET B N 1
ATOM 4486 C CA . MET B 1 276 ? -8.195 7.699 10.109 1 94.38 276 MET B CA 1
ATOM 4487 C C . MET B 1 276 ? -9.195 8.25 9.094 1 94.38 276 MET B C 1
ATOM 4489 O O . MET B 1 276 ? -10.281 8.695 9.469 1 94.38 276 MET B O 1
ATOM 4493 N N . ILE B 1 277 ? -8.875 8.219 7.859 1 93.75 277 ILE B N 1
ATOM 4494 C CA . ILE B 1 277 ? -9.75 8.695 6.797 1 93.75 277 ILE B CA 1
ATOM 4495 C C . ILE B 1 277 ? -10.992 7.816 6.711 1 93.75 277 ILE B C 1
ATOM 4497 O O . ILE B 1 277 ? -12.117 8.32 6.652 1 93.75 277 ILE B O 1
ATOM 4501 N N . THR B 1 278 ? -10.812 6.527 6.738 1 96.31 278 THR B N 1
ATOM 4502 C CA . THR B 1 278 ? -11.953 5.625 6.652 1 96.31 278 THR B CA 1
ATOM 4503 C C . THR B 1 278 ? -12.797 5.699 7.926 1 96.31 278 THR B C 1
ATOM 4505 O O . THR B 1 278 ? -14.023 5.602 7.871 1 96.31 278 THR B O 1
ATOM 4508 N N . LEU B 1 279 ? -12.07 5.836 9.016 1 96.5 279 LEU B N 1
ATOM 4509 C CA . LEU B 1 279 ? -12.789 6.02 10.273 1 96.5 279 LEU B CA 1
ATOM 4510 C C . LEU B 1 279 ? -13.625 7.293 10.242 1 96.5 279 LEU B C 1
ATOM 4512 O O . LEU B 1 279 ? -14.758 7.305 10.727 1 96.5 279 LEU B O 1
ATOM 4516 N N . GLY B 1 280 ? -13.062 8.344 9.719 1 96.25 280 GLY B N 1
ATOM 4517 C CA . GLY B 1 280 ? -13.789 9.602 9.578 1 96.25 280 GLY B CA 1
ATOM 4518 C C . GLY B 1 280 ? -15.023 9.477 8.703 1 96.25 280 GLY B C 1
ATOM 4519 O O . GLY B 1 280 ? -16.062 10.078 8.992 1 96.25 280 GLY B O 1
ATOM 4520 N N . ALA B 1 281 ? -14.906 8.75 7.625 1 95.62 281 ALA B N 1
ATOM 4521 C CA . ALA B 1 281 ? -16.062 8.516 6.754 1 95.62 281 ALA B CA 1
ATOM 4522 C C . ALA B 1 281 ? -17.188 7.84 7.512 1 95.62 281 ALA B C 1
ATOM 4524 O O . ALA B 1 281 ? -18.359 8.242 7.395 1 95.62 281 ALA B O 1
ATOM 4525 N N . GLU B 1 282 ? -16.812 6.781 8.266 1 96.56 282 GLU B N 1
ATOM 4526 C CA . GLU B 1 282 ? -17.828 6.074 9.062 1 96.56 282 GLU B CA 1
ATOM 4527 C C . GLU B 1 282 ? -18.406 6.977 10.141 1 96.56 282 GLU B C 1
ATOM 4529 O O . GLU B 1 282 ? -19.609 6.941 10.406 1 96.56 282 GLU B O 1
ATOM 4534 N N . PHE B 1 283 ? -17.547 7.73 10.773 1 96.19 283 PHE B N 1
ATOM 4535 C CA . PHE B 1 283 ? -17.984 8.664 11.805 1 96.19 283 PHE B CA 1
ATOM 4536 C C . PHE B 1 283 ? -19.016 9.641 11.25 1 96.19 283 PHE B C 1
ATOM 4538 O O . PHE B 1 283 ? -20 9.961 11.922 1 96.19 283 PHE B O 1
ATOM 4545 N N . THR B 1 284 ? -18.766 10.141 10.055 1 95.5 284 THR B N 1
ATOM 4546 C CA . THR B 1 284 ? -19.672 11.102 9.43 1 95.5 284 THR B CA 1
ATOM 4547 C C . THR B 1 284 ? -21.062 10.5 9.258 1 95.5 284 THR B C 1
ATOM 4549 O O . THR B 1 284 ? -22.062 11.164 9.523 1 95.5 284 THR B O 1
ATOM 4552 N N . LYS B 1 285 ? -21.078 9.281 8.805 1 95.31 285 LYS B N 1
ATOM 4553 C CA . LYS B 1 285 ? -22.359 8.602 8.656 1 95.31 285 LYS B CA 1
ATOM 4554 C C . LYS B 1 285 ? -23.062 8.445 10 1 95.31 285 LYS B C 1
ATOM 4556 O O . LYS B 1 285 ? -24.25 8.781 10.141 1 95.31 285 LYS B O 1
ATOM 4561 N N . VAL B 1 286 ? -22.344 7.914 11 1 95.06 286 VAL B N 1
ATOM 4562 C CA . VAL B 1 286 ? -22.938 7.656 12.312 1 95.06 286 VAL B CA 1
ATOM 4563 C C . VAL B 1 286 ? -23.406 8.969 12.93 1 95.06 286 VAL B C 1
ATOM 4565 O O . VAL B 1 286 ? -24.484 9.016 13.547 1 95.06 286 VAL B O 1
ATOM 4568 N N . TYR B 1 287 ? -22.609 10.031 12.805 1 93.94 287 TYR B N 1
ATOM 4569 C CA . TYR B 1 287 ? -22.984 11.344 13.328 1 93.94 287 TYR B CA 1
ATOM 4570 C C . TYR B 1 287 ? -24.234 11.875 12.633 1 93.94 287 TYR B C 1
ATOM 4572 O O . TYR B 1 287 ? -25.094 12.484 13.266 1 93.94 287 TYR B O 1
ATOM 4580 N N . SER B 1 288 ? -24.344 11.664 11.375 1 92.81 288 SER B N 1
ATOM 4581 C CA . SER B 1 288 ? -25.5 12.141 10.617 1 92.81 288 SER B CA 1
ATOM 4582 C C . SER B 1 288 ? -26.781 11.43 11.047 1 92.81 288 SER B C 1
ATOM 4584 O O . SER B 1 288 ? -27.875 11.984 10.945 1 92.81 288 SER B O 1
ATOM 4586 N N . GLU B 1 289 ? -26.578 10.195 11.516 1 91.06 289 GLU B N 1
ATOM 4587 C CA . GLU B 1 289 ? -27.719 9.391 11.93 1 91.06 289 GLU B CA 1
ATOM 4588 C C . GLU B 1 289 ? -28.078 9.641 13.391 1 91.06 289 GLU B C 1
ATOM 4590 O O . GLU B 1 289 ? -29.125 9.211 13.859 1 91.06 289 GLU B O 1
ATOM 4595 N N . SER B 1 290 ? -27.125 10.227 14.086 1 84.12 290 SER B N 1
ATOM 4596 C CA . SER B 1 290 ? -27.359 10.445 15.508 1 84.12 290 SER B CA 1
ATOM 4597 C C . SER B 1 290 ? -28.094 11.758 15.75 1 84.12 290 SER B C 1
ATOM 4599 O O . SER B 1 290 ? -28.875 11.859 16.688 1 84.12 290 SER B O 1
#